Protein AF-0000000079002665 (afdb_homodimer)

pLDDT: mean 91.93, std 8.02, range [41.78, 98.5]

Secondary structure (DSSP, 8-state):
-EEEEE-SS--HHHHHHHHHH-GGG--EEEEEEESS--HHHHHHHHHHHHHHHHTT--GGGEEEEEE-TTSHHHHHHHHHHHHHHHHSS-S-EEEEE-SS-HHHHHHHHHHHHTS-HHHHTTEEEEEE-TTSS-EEEEEGGG--S-----HHHHHHHHHHHHSTTEEHHHHHHHHT--HHHHHHHHHHHHHTTSEEEETTEEEE-HHHHHHHHHHHHHHT-/-EEEEE-SS--HHHHHHHHHH-GGG--EEEEEEESS--HHHHHHHHHHHHHHHHTT--GGGEEEEEE-TTSHHHHHHHHHHHHHHHHSS-S-EEEEE-SS-HHHHHHHHHHHHTS-HHHHTTEEEEEE-TTSS-EEEEEGGG--S-----HHHHHHHHHHHHSTTEEHHHHHHHHT--HHHHHHHHHHHHHTTSEEEETTEEEE-HHHHHHHHHHHHHHH-

InterPro domains:
  IPR000835 MarR-type HTH domain [PF12802] (149-199)
  IPR005471 Transcription regulator IclR, N-terminal [PS51077] (147-206)
  IPR010163 CRISPR-associated CARF protein Csa3 [TIGR01884] (3-201)
  IPR036388 Winged helix-like DNA-binding domain superfamily [G3DSA:1.10.10.10] (143-218)
  IPR036390 Winged helix DNA-binding domain superfamily [SSF46785] (141-215)
  IPR054588 Csa3, N-terminal [PF22662] (1-136)

Nearest PDB structures (foldseek):
  6wxq-assembly1_A  TM=8.165E-01  e=8.507E-14  Saccharolobus solfataricus
  6w11-assembly1_B  TM=8.139E-01  e=1.138E-11  Saccharolobus solfataricus P2
  1lnw-assembly3_F  TM=9.499E-01  e=4.908E-04  Pseudomonas aeruginosa
  5hsm-assembly1_A-2  TM=9.373E-01  e=5.206E-04  Mycobacterium tuberculosis H37Rv
  7oyk-assembly2_CCC  TM=9.713E-01  e=4.353E-03  Bacillus subtilis subsp. subtilis str. 168

Radius of gyration: 22.79 Å; Cα contacts (8 Å, |Δi|>4): 802; chains: 2; bounding box: 60×58×54 Å

Sequence (442 aa):
MILIATLGFDERPVLHALSEAGFGNVDKIILIRPANDDPRAVKAVSEIKKIAVISGLRDEDVISYRVEVSDFWGSVRMIHELFLDHARNNNEIILCLGGGLRALVLETFTAFILLTPKLRSVFRVRIDLETGAGSIIISGAEIFTNTSLSRNELEVLRIILEEPGITLSRISDRIVKPASSIHRILKKLLDRGFVRREGNKYYLSPAGRAVLEIVGREDLIMILIATLGFDERPVLHALSEAGFGNVDKIILIRPANDDPRAVKAVSEIKKIAVISGLRDEDVISYRVEVSDFWGSVRMIHELFLDHARNNNEIILCLGGGLRALVLETFTAFILLTPKLRSVFRVRIDLETGAGSIIISGAEIFTNTSLSRNELEVLRIILEEPGITLSRISDRIVKPASSIHRILKKLLDRGFVRREGNKYYLSPAGRAVLEIVGREDLI

Solvent-accessible surface area (backbone atoms only — not comparable to full-atom values): 22640 Å² total; per-residue (Å²): 71,37,38,39,28,38,38,30,60,54,45,58,51,59,53,52,50,39,59,74,64,34,50,82,51,49,66,34,35,38,35,37,29,58,58,67,86,46,70,55,32,53,50,23,52,52,53,50,43,54,53,40,39,74,42,71,40,56,69,85,33,54,38,79,44,67,31,52,61,84,40,53,56,62,32,18,48,54,47,28,50,54,47,53,65,46,44,75,75,42,78,40,32,39,38,35,50,48,22,40,50,61,49,49,38,51,29,49,50,51,22,51,59,58,45,52,54,75,51,24,50,29,28,37,37,33,31,37,43,90,76,76,80,42,65,46,76,42,55,29,24,38,65,70,68,72,76,85,67,53,72,66,53,50,50,53,52,51,51,27,65,76,37,64,52,42,34,67,67,57,51,18,64,73,72,70,48,57,58,69,58,47,48,53,50,49,51,53,34,41,56,51,21,27,35,42,74,60,88,72,22,30,34,62,28,72,40,27,52,39,48,52,58,50,44,57,50,52,74,72,97,70,36,37,38,29,39,37,29,58,56,44,58,50,59,52,51,50,38,58,72,65,35,50,81,50,49,69,34,37,39,36,39,29,56,57,68,85,46,70,56,32,53,50,23,51,51,54,51,43,54,53,40,39,74,42,71,40,55,70,85,32,53,39,79,46,65,32,53,62,86,40,54,56,63,32,17,49,55,46,28,50,54,46,54,64,46,44,76,75,40,77,42,32,40,38,35,51,49,22,41,50,61,48,49,39,49,29,51,48,52,21,52,59,58,44,54,53,75,51,25,49,29,28,39,36,32,31,35,43,90,76,76,81,44,64,46,77,42,56,29,22,38,64,69,68,70,77,83,67,52,70,67,53,47,50,52,52,50,50,28,66,76,38,67,53,41,32,66,68,58,50,19,65,72,72,70,48,57,58,71,58,48,47,53,50,49,49,53,35,40,55,52,21,28,37,41,74,60,88,69,22,31,33,62,28,71,40,27,54,38,48,51,56,51,45,57,50,53,75,72,97

Structure (mmCIF, N/CA/C/O backbone):
data_AF-0000000079002665-model_v1
#
loop_
_entity.id
_entity.type
_entity.pdbx_description
1 polymer 'CRISPR-associated HTH regulatory protein, Csa3 family'
#
loop_
_atom_site.group_PDB
_atom_site.id
_atom_site.type_symbol
_atom_site.label_atom_id
_atom_site.label_alt_id
_atom_site.label_comp_id
_atom_site.label_asym_id
_atom_site.label_entity_id
_atom_site.label_seq_id
_atom_site.pdbx_PDB_ins_code
_atom_site.Cartn_x
_atom_site.Cartn_y
_atom_site.Cartn_z
_atom_site.occupancy
_atom_site.B_iso_or_equiv
_atom_site.auth_seq_id
_atom_site.auth_comp_id
_atom_site.auth_asym_id
_atom_site.auth_atom_id
_atom_site.pdbx_PDB_model_num
ATOM 1 N N . MET A 1 1 ? 5.555 15.125 19.359 1 92.75 1 MET A N 1
ATOM 2 C CA . MET A 1 1 ? 5.355 14.445 18.078 1 92.75 1 MET A CA 1
ATOM 3 C C . MET A 1 1 ? 6.328 13.281 17.922 1 92.75 1 MET A C 1
ATOM 5 O O . MET A 1 1 ? 7.41 13.289 18.516 1 92.75 1 MET A O 1
ATOM 9 N N . ILE A 1 2 ? 5.969 12.242 17.172 1 95.69 2 ILE A N 1
ATOM 10 C CA . ILE A 1 2 ? 6.797 11.062 16.969 1 95.69 2 ILE A CA 1
ATOM 11 C C . ILE A 1 2 ? 7.145 10.922 15.492 1 95.69 2 ILE A C 1
ATOM 13 O O . ILE A 1 2 ? 6.305 11.18 14.625 1 95.69 2 ILE A O 1
ATOM 17 N N . LEU A 1 3 ? 8.367 10.586 15.266 1 96.75 3 LEU A N 1
ATOM 18 C CA . LEU A 1 3 ? 8.82 10.266 13.914 1 96.75 3 LEU A CA 1
ATOM 19 C C . LEU A 1 3 ? 9.102 8.773 13.773 1 96.75 3 LEU A C 1
ATOM 21 O O . LEU A 1 3 ? 9.906 8.219 14.523 1 96.75 3 LEU A O 1
ATOM 25 N N . ILE A 1 4 ? 8.438 8.109 12.938 1 98.19 4 ILE A N 1
ATOM 26 C CA . ILE A 1 4 ? 8.688 6.711 12.586 1 98.19 4 ILE A CA 1
ATOM 27 C C . ILE A 1 4 ? 9.211 6.625 11.148 1 98.19 4 ILE A C 1
ATOM 29 O O . ILE A 1 4 ? 8.602 7.172 10.227 1 98.19 4 ILE A O 1
ATOM 33 N N . ALA A 1 5 ? 10.312 5.973 10.984 1 97.62 5 ALA A N 1
ATOM 34 C CA . ALA A 1 5 ? 10.953 5.988 9.672 1 97.62 5 ALA A CA 1
ATOM 35 C C . ALA A 1 5 ? 11.508 4.613 9.312 1 97.62 5 ALA A C 1
ATOM 37 O O . ALA A 1 5 ? 12.047 3.914 10.18 1 97.62 5 ALA A O 1
ATOM 38 N N . THR A 1 6 ? 11.305 4.203 8.055 1 96.94 6 THR A N 1
ATOM 39 C CA . THR A 1 6 ? 12.086 3.082 7.551 1 96.94 6 THR A CA 1
ATOM 40 C C . THR A 1 6 ? 13.539 3.5 7.309 1 96.94 6 THR A C 1
ATOM 42 O O . THR A 1 6 ? 13.797 4.613 6.852 1 96.94 6 THR A O 1
ATOM 45 N N . LEU A 1 7 ? 14.461 2.619 7.602 1 93.75 7 LEU A N 1
ATOM 46 C CA . LEU A 1 7 ? 15.867 2.988 7.48 1 93.75 7 LEU A CA 1
ATOM 47 C C . LEU A 1 7 ? 16.672 1.84 6.895 1 93.75 7 LEU A C 1
ATOM 49 O O . LEU A 1 7 ? 16.531 0.69 7.312 1 93.75 7 LEU A O 1
ATOM 53 N N . GLY A 1 8 ? 17.375 2.191 5.887 1 89.38 8 GLY A N 1
ATOM 54 C CA . GLY A 1 8 ? 18.422 1.332 5.371 1 89.38 8 GLY A CA 1
ATOM 55 C C . GLY A 1 8 ? 19.812 1.834 5.703 1 89.38 8 GLY A C 1
ATOM 56 O O . GLY A 1 8 ? 20.188 1.913 6.875 1 89.38 8 GLY A O 1
ATOM 57 N N . PHE A 1 9 ? 20.516 2.402 4.633 1 88.25 9 PHE A N 1
ATOM 58 C CA . PHE A 1 9 ? 21.891 2.818 4.855 1 88.25 9 PHE A CA 1
ATOM 59 C C . PHE A 1 9 ? 22.031 4.332 4.738 1 88.25 9 PHE A C 1
ATOM 61 O O . PHE A 1 9 ? 23.094 4.891 5.02 1 88.25 9 PHE A O 1
ATOM 68 N N . ASP A 1 10 ? 21.016 4.902 4.336 1 88.81 10 ASP A N 1
ATOM 69 C CA . ASP A 1 10 ? 21.031 6.348 4.137 1 88.81 10 ASP A CA 1
ATOM 70 C C . ASP A 1 10 ? 20.188 7.055 5.195 1 88.81 10 ASP A C 1
ATOM 72 O O . ASP A 1 10 ? 18.969 6.871 5.258 1 88.81 10 ASP A O 1
ATOM 76 N N . GLU A 1 11 ? 20.828 7.91 5.91 1 92.62 11 GLU A N 1
ATOM 77 C CA . GLU A 1 11 ? 20.141 8.594 7.004 1 92.62 11 GLU A CA 1
ATOM 78 C C . GLU A 1 11 ? 19.469 9.875 6.516 1 92.62 11 GLU A C 1
ATOM 80 O O . GLU A 1 11 ? 18.641 10.453 7.223 1 92.62 11 GLU A O 1
ATOM 85 N N . ARG A 1 12 ? 19.688 10.297 5.379 1 90.38 12 ARG A N 1
ATOM 86 C CA . ARG A 1 12 ? 19.312 11.625 4.902 1 90.38 12 ARG A CA 1
ATOM 87 C C . ARG A 1 12 ? 17.797 11.805 4.926 1 90.38 12 ARG A C 1
ATOM 89 O O . ARG A 1 12 ? 17.297 12.844 5.367 1 90.38 12 ARG A O 1
ATOM 96 N N . PRO A 1 13 ? 17.094 10.742 4.477 1 90.62 13 PRO A N 1
ATOM 97 C CA . PRO A 1 13 ? 15.641 10.938 4.516 1 90.62 13 PRO A CA 1
ATOM 98 C C . PRO A 1 13 ? 15.125 11.219 5.922 1 90.62 13 PRO A C 1
ATOM 100 O O . PRO A 1 13 ? 14.242 12.07 6.102 1 90.62 13 PRO A O 1
ATOM 103 N N . VAL A 1 14 ? 15.648 10.57 6.898 1 92.69 14 VAL A N 1
ATOM 104 C CA . VAL A 1 14 ? 15.227 10.758 8.281 1 92.69 14 VAL A CA 1
ATOM 105 C C . VAL A 1 14 ? 15.625 12.156 8.758 1 92.69 14 VAL A C 1
ATOM 107 O O . VAL A 1 14 ? 14.82 12.852 9.383 1 92.69 14 VAL A O 1
ATOM 110 N N . LEU A 1 15 ? 16.828 12.57 8.398 1 92.06 15 LEU A N 1
ATOM 111 C CA . LEU A 1 15 ? 17.312 13.875 8.812 1 92.06 15 LEU A CA 1
ATOM 112 C C . LEU A 1 15 ? 16.516 14.992 8.156 1 92.06 15 LEU A C 1
ATOM 114 O O . LEU A 1 15 ? 16.234 16.016 8.789 1 92.06 15 LEU A O 1
ATOM 118 N N . HIS A 1 16 ? 16.172 14.781 6.93 1 90.62 16 HIS A N 1
ATOM 119 C CA . HIS A 1 16 ? 15.328 15.75 6.25 1 90.62 16 HIS A CA 1
ATOM 120 C C . HIS A 1 16 ? 13.961 15.859 6.918 1 90.62 16 HIS A C 1
ATOM 122 O O . HIS A 1 16 ? 13.438 16.969 7.09 1 90.62 16 HIS A O 1
ATOM 128 N N . ALA A 1 17 ? 13.414 14.734 7.301 1 91.5 17 ALA A N 1
ATOM 129 C CA . ALA A 1 17 ? 12.125 14.734 7.988 1 91.5 17 ALA A CA 1
ATOM 130 C C . ALA A 1 17 ? 12.211 15.469 9.32 1 91.5 17 ALA A C 1
ATOM 132 O O . ALA A 1 17 ? 11.312 16.234 9.68 1 91.5 17 ALA A O 1
ATOM 133 N N . LEU A 1 18 ? 13.289 15.258 10 1 90.69 18 LEU A N 1
ATOM 134 C CA . LEU A 1 18 ? 13.516 15.922 11.281 1 90.69 18 LEU A CA 1
ATOM 135 C C . LEU A 1 18 ? 13.617 17.438 11.094 1 90.69 18 LEU A C 1
ATOM 137 O O . LEU A 1 18 ? 13.023 18.203 11.859 1 90.69 18 LEU A O 1
ATOM 141 N N . SER A 1 19 ? 14.367 17.766 10.125 1 89.06 19 SER A N 1
ATOM 142 C CA . SER A 1 19 ? 14.562 19.172 9.844 1 89.06 19 SER A CA 1
ATOM 143 C C . SER A 1 19 ? 13.242 19.859 9.508 1 89.06 19 SER A C 1
ATOM 145 O O . SER A 1 19 ? 12.945 20.938 10.023 1 89.06 19 SER A O 1
ATOM 147 N N . GLU A 1 20 ? 12.445 19.25 8.711 1 87.75 20 GLU A N 1
ATOM 148 C CA . GLU A 1 20 ? 11.164 19.797 8.281 1 87.75 20 GLU A CA 1
ATOM 149 C C . GLU A 1 20 ? 10.18 19.891 9.453 1 87.75 20 GLU A C 1
ATOM 151 O O . GLU A 1 20 ? 9.398 20.828 9.531 1 87.75 20 GLU A O 1
ATOM 156 N N . ALA A 1 21 ? 10.18 18.891 10.328 1 88.31 21 ALA A N 1
ATOM 157 C CA . ALA A 1 21 ? 9.289 18.875 11.484 1 88.31 21 ALA A CA 1
ATOM 158 C C . ALA A 1 21 ? 9.719 19.891 12.531 1 88.31 21 ALA A C 1
ATOM 160 O O . ALA A 1 21 ? 8.898 20.359 13.328 1 88.31 21 ALA A O 1
ATOM 161 N N . GLY A 1 22 ? 10.906 20.328 12.43 1 87 22 GLY A N 1
ATOM 162 C CA . GLY A 1 22 ? 11.492 21.094 13.523 1 87 22 GLY A CA 1
ATOM 163 C C . GLY A 1 22 ? 12.047 20.219 14.633 1 87 22 GLY A C 1
ATOM 164 O O . GLY A 1 22 ? 11.281 19.562 15.344 1 87 22 GLY A O 1
ATOM 165 N N . PHE A 1 23 ? 13.297 20.203 14.844 1 78.75 23 PHE A N 1
ATOM 166 C CA . PHE A 1 23 ? 14.016 19.328 15.75 1 78.75 23 PHE A CA 1
ATOM 167 C C . PHE A 1 23 ? 13.414 19.375 17.156 1 78.75 23 PHE A C 1
ATOM 169 O O . PHE A 1 23 ? 13.273 18.344 17.812 1 78.75 23 PHE A O 1
ATOM 176 N N . GLY A 1 24 ? 13 20.5 17.562 1 82.69 24 GLY A N 1
ATOM 177 C CA . GLY A 1 24 ? 12.469 20.672 18.906 1 82.69 24 GLY A CA 1
ATOM 178 C C . GLY A 1 24 ? 11.039 20.172 19.031 1 82.69 24 GLY A C 1
ATOM 179 O O . GLY A 1 24 ? 10.516 20.062 20.141 1 82.69 24 GLY A O 1
ATOM 180 N N . ASN A 1 25 ? 10.477 19.703 17.938 1 89.88 25 ASN A N 1
ATOM 181 C CA . ASN A 1 25 ? 9.062 19.312 17.969 1 89.88 25 ASN A CA 1
ATOM 182 C C . ASN A 1 25 ? 8.898 17.797 18 1 89.88 25 ASN A C 1
ATOM 184 O O . ASN A 1 25 ? 7.777 17.297 18.125 1 89.88 25 ASN A O 1
ATOM 188 N N . VAL A 1 26 ? 10.023 17.047 17.875 1 93.12 26 VAL A N 1
ATOM 189 C CA . VAL A 1 26 ? 9.969 15.594 17.844 1 93.12 26 VAL A CA 1
ATOM 190 C C . VAL A 1 26 ? 10.438 15.031 19.188 1 93.12 26 VAL A C 1
ATOM 192 O O . VAL A 1 26 ? 11.539 15.336 19.656 1 93.12 26 VAL A O 1
ATOM 195 N N . ASP A 1 27 ? 9.625 14.188 19.781 1 92.69 27 ASP A N 1
ATOM 196 C CA . ASP A 1 27 ? 9.898 13.672 21.125 1 92.69 27 ASP A CA 1
ATOM 197 C C . ASP A 1 27 ? 10.523 12.281 21.062 1 92.69 27 ASP A C 1
ATOM 199 O O . ASP A 1 27 ? 11.133 11.82 22.031 1 92.69 27 ASP A O 1
ATOM 203 N N . LYS A 1 28 ? 10.328 11.617 20 1 95.75 28 LYS A N 1
ATOM 204 C CA . LYS A 1 28 ? 10.766 10.234 19.859 1 95.75 28 LYS A CA 1
ATOM 205 C C . LYS A 1 28 ? 10.953 9.852 18.391 1 95.75 28 LYS A C 1
ATOM 207 O O . LYS A 1 28 ? 10.164 10.266 17.547 1 95.75 28 LYS A O 1
ATOM 212 N N . ILE A 1 29 ? 11.961 9.094 18.141 1 96.88 29 ILE A N 1
ATOM 213 C CA . ILE A 1 29 ? 12.242 8.586 16.812 1 96.88 29 ILE A CA 1
ATOM 214 C C . ILE A 1 29 ? 12.273 7.062 16.828 1 96.88 29 ILE A C 1
ATOM 216 O O . ILE A 1 29 ? 12.992 6.465 17.641 1 96.88 29 ILE A O 1
ATOM 220 N N . ILE A 1 30 ? 11.508 6.453 16.016 1 98 30 ILE A N 1
ATOM 221 C CA . ILE A 1 30 ? 11.523 5 15.867 1 98 30 ILE A CA 1
ATOM 222 C C . ILE A 1 30 ? 11.992 4.633 14.469 1 98 30 ILE A C 1
ATOM 224 O O . ILE A 1 30 ? 11.359 5.004 13.477 1 98 30 ILE A O 1
ATOM 228 N N . LEU A 1 31 ? 13.055 3.934 14.398 1 97.62 31 LEU A N 1
ATOM 229 C CA . LEU A 1 31 ? 13.633 3.506 13.133 1 97.62 31 LEU A CA 1
ATOM 230 C C . LEU A 1 31 ? 13.312 2.045 12.844 1 97.62 31 LEU A C 1
ATOM 232 O O . LEU A 1 31 ? 13.797 1.148 13.539 1 97.62 31 LEU A O 1
ATOM 236 N N . ILE A 1 32 ? 12.469 1.799 11.852 1 97.94 32 ILE A N 1
ATOM 237 C CA . ILE A 1 32 ? 12.164 0.441 11.414 1 97.94 32 ILE A CA 1
ATOM 238 C C . ILE A 1 32 ? 13.258 -0.06 10.477 1 97.94 32 ILE A C 1
ATOM 240 O O . ILE A 1 32 ? 13.516 0.552 9.438 1 97.94 32 ILE A O 1
ATOM 244 N N . ARG A 1 33 ? 13.828 -1.187 10.844 1 95.88 33 ARG A N 1
ATOM 245 C CA . ARG A 1 33 ? 14.984 -1.696 10.117 1 95.88 33 ARG A CA 1
ATOM 246 C C . ARG A 1 33 ? 14.906 -3.211 9.953 1 95.88 33 ARG A C 1
ATOM 248 O O . ARG A 1 33 ? 14.219 -3.889 10.719 1 95.88 33 ARG A O 1
ATOM 255 N N . PRO A 1 34 ? 15.641 -3.693 8.891 1 92.94 34 PRO A N 1
ATOM 256 C CA . PRO A 1 34 ? 15.719 -5.152 8.797 1 92.94 34 PRO A CA 1
ATOM 257 C C . PRO A 1 34 ? 16.406 -5.789 10 1 92.94 34 PRO A C 1
ATOM 259 O O . PRO A 1 34 ? 17.281 -5.172 10.617 1 92.94 34 PRO A O 1
ATOM 262 N N . ALA A 1 35 ? 15.977 -7.016 10.266 1 92 35 ALA A N 1
ATOM 263 C CA . ALA A 1 35 ? 16.531 -7.754 11.398 1 92 35 ALA A CA 1
ATOM 264 C C . ALA A 1 35 ? 18.031 -7.98 11.219 1 92 35 ALA A C 1
ATOM 266 O O . ALA A 1 35 ? 18.781 -8.008 12.195 1 92 35 ALA A O 1
ATOM 267 N N . ASN A 1 36 ? 18.375 -8.109 9.969 1 83 36 ASN A N 1
ATOM 268 C CA . ASN A 1 36 ? 19.797 -8.328 9.695 1 83 36 ASN A CA 1
ATOM 269 C C . ASN A 1 36 ? 20.609 -7.062 9.938 1 83 36 ASN A C 1
ATOM 271 O O . ASN A 1 36 ? 20.219 -5.977 9.508 1 83 36 ASN A O 1
ATOM 275 N N . ASP A 1 37 ? 21.641 -7.262 10.602 1 75.81 37 ASP A N 1
ATOM 276 C CA . ASP A 1 37 ? 22.484 -6.129 10.977 1 75.81 37 ASP A CA 1
ATOM 277 C C . ASP A 1 37 ? 23.5 -5.816 9.883 1 75.81 37 ASP A C 1
ATOM 279 O O . ASP A 1 37 ? 24.516 -6.52 9.742 1 75.81 37 ASP A O 1
ATOM 283 N N . ASP A 1 38 ? 23.25 -4.871 9.164 1 83.88 38 ASP A N 1
ATOM 284 C CA . ASP A 1 38 ? 24.188 -4.328 8.188 1 83.88 38 ASP A CA 1
ATOM 285 C C . ASP A 1 38 ? 24.984 -3.16 8.773 1 83.88 38 ASP A C 1
ATOM 287 O O . ASP A 1 38 ? 24.406 -2.215 9.305 1 83.88 38 ASP A O 1
ATOM 291 N N . PRO A 1 39 ? 26.312 -3.285 8.75 1 89.19 39 PRO A N 1
ATOM 292 C CA . PRO A 1 39 ? 27.141 -2.221 9.336 1 89.19 39 PRO A CA 1
ATOM 293 C C . PRO A 1 39 ? 26.797 -0.839 8.781 1 89.19 39 PRO A C 1
ATOM 295 O O . PRO A 1 39 ? 26.922 0.162 9.492 1 89.19 39 PRO A O 1
ATOM 298 N N . ARG A 1 40 ? 26.453 -0.752 7.594 1 90.75 40 ARG A N 1
ATOM 299 C CA . ARG A 1 40 ? 26.078 0.532 7.008 1 90.75 40 ARG A CA 1
ATOM 300 C C . ARG A 1 40 ? 24.844 1.101 7.684 1 90.75 40 ARG A C 1
ATOM 302 O O . ARG A 1 40 ? 24.75 2.309 7.906 1 90.75 40 ARG A O 1
ATOM 309 N N . ALA A 1 41 ? 23.891 0.192 8.031 1 90.38 41 ALA A N 1
ATOM 310 C CA . ALA A 1 41 ? 22.672 0.614 8.727 1 90.38 41 ALA A CA 1
ATOM 311 C C . ALA A 1 41 ? 22.984 1.07 10.148 1 90.38 41 ALA A C 1
ATOM 313 O O . ALA A 1 41 ? 22.391 2.035 10.641 1 90.38 41 ALA A O 1
ATOM 314 N N . VAL A 1 42 ? 23.906 0.395 10.766 1 92.69 42 VAL A N 1
ATOM 315 C CA . VAL A 1 42 ? 24.297 0.753 12.125 1 92.69 42 VAL A CA 1
ATOM 316 C C . VAL A 1 42 ? 24.922 2.148 12.141 1 92.69 42 VAL A C 1
ATOM 318 O O . VAL A 1 42 ? 24.625 2.955 13.023 1 92.69 42 VAL A O 1
ATOM 321 N N . LYS A 1 43 ? 25.703 2.369 11.156 1 94.81 43 LYS A N 1
ATOM 322 C CA . LYS A 1 43 ? 26.312 3.689 11.039 1 94.81 43 LYS A CA 1
ATOM 323 C C . LYS A 1 43 ? 25.25 4.77 10.844 1 94.81 43 LYS A C 1
ATOM 325 O O . LYS A 1 43 ? 25.344 5.848 11.43 1 94.81 43 LYS A O 1
ATOM 330 N N . ALA A 1 44 ? 24.312 4.488 10 1 94.62 44 ALA A N 1
ATOM 331 C CA . ALA A 1 44 ? 23.234 5.434 9.758 1 94.62 44 ALA A CA 1
ATOM 332 C C . ALA A 1 44 ? 22.484 5.75 11.047 1 94.62 44 ALA A C 1
ATOM 334 O O . ALA A 1 44 ? 22.141 6.906 11.305 1 94.62 44 ALA A O 1
ATOM 335 N N . VAL A 1 45 ? 22.234 4.73 11.875 1 95.44 45 VAL A N 1
ATOM 336 C CA . VAL A 1 45 ? 21.531 4.922 13.148 1 95.44 45 VAL A CA 1
ATOM 337 C C . VAL A 1 45 ? 22.359 5.836 14.047 1 95.44 45 VAL A C 1
ATOM 339 O O . VAL A 1 45 ? 21.812 6.742 14.688 1 95.44 45 VAL A O 1
ATOM 342 N N . SER A 1 46 ? 23.609 5.594 14.039 1 95.5 46 SER A N 1
ATOM 343 C CA . SER A 1 46 ? 24.516 6.391 14.867 1 95.5 46 SER A CA 1
ATOM 344 C C . SER A 1 46 ? 24.484 7.859 14.453 1 95.5 46 SER A C 1
ATOM 346 O O . SER A 1 46 ? 24.484 8.75 15.305 1 95.5 46 SER A O 1
ATOM 348 N N . GLU A 1 47 ? 24.453 8.102 13.18 1 95.38 47 GLU A N 1
ATOM 349 C CA . GLU A 1 47 ? 24.406 9.469 12.664 1 95.38 47 GLU A CA 1
ATOM 350 C C . GLU A 1 47 ? 23.094 10.156 13.062 1 95.38 47 GLU A C 1
ATOM 352 O O . GLU A 1 47 ? 23.094 11.328 13.438 1 95.38 47 GLU A O 1
ATOM 357 N N . ILE A 1 48 ? 22.031 9.43 12.992 1 95.12 48 ILE A N 1
ATOM 358 C CA . ILE A 1 48 ? 20.719 9.977 13.359 1 95.12 48 ILE A CA 1
ATOM 359 C C . ILE A 1 48 ? 20.703 10.297 14.852 1 95.12 48 ILE A C 1
ATOM 361 O O . ILE A 1 48 ? 20.203 11.344 15.258 1 95.12 48 ILE A O 1
ATOM 365 N N . LYS A 1 49 ? 21.266 9.422 15.633 1 95.56 49 LYS A N 1
ATOM 366 C CA . LYS A 1 49 ? 21.312 9.625 17.078 1 95.56 49 LYS A CA 1
ATOM 367 C C . LYS A 1 49 ? 22.109 10.875 17.422 1 95.56 49 LYS A C 1
ATOM 369 O O . LYS A 1 49 ? 21.703 11.664 18.266 1 95.56 49 LYS A O 1
ATOM 374 N N . LYS A 1 50 ? 23.188 11.039 16.797 1 94.75 50 LYS A N 1
ATOM 375 C CA . LYS A 1 50 ? 24.031 12.203 17.031 1 94.75 50 LYS A CA 1
ATOM 376 C C . LYS A 1 50 ? 23.266 13.5 16.797 1 94.75 50 LYS A C 1
ATOM 378 O O . LYS A 1 50 ? 23.297 14.406 17.625 1 94.75 50 LYS A O 1
ATOM 383 N N . ILE A 1 51 ? 22.641 13.531 15.695 1 93.12 51 ILE A N 1
ATOM 384 C CA . ILE A 1 51 ? 21.922 14.742 15.312 1 93.12 51 ILE A CA 1
ATOM 385 C C . ILE A 1 51 ? 20.719 14.938 16.234 1 93.12 51 ILE A C 1
ATOM 387 O O . ILE A 1 51 ? 20.406 16.062 16.641 1 93.12 51 ILE A O 1
ATOM 391 N N . ALA A 1 52 ? 20.047 13.828 16.562 1 91.06 52 ALA A N 1
ATOM 392 C CA . ALA A 1 52 ? 18.891 13.898 17.453 1 91.06 52 ALA A CA 1
ATOM 393 C C . ALA A 1 52 ? 19.297 14.445 18.812 1 91.06 52 ALA A C 1
ATOM 395 O O . ALA A 1 52 ? 18.562 15.266 19.391 1 91.06 52 ALA A O 1
ATOM 396 N N . VAL A 1 53 ? 20.406 14.109 19.281 1 89.69 53 VAL A N 1
ATOM 397 C CA . VAL A 1 53 ? 20.891 14.555 20.578 1 89.69 53 VAL A CA 1
ATOM 398 C C . VAL A 1 53 ? 21.219 16.047 20.531 1 89.69 53 VAL A C 1
ATOM 400 O O . VAL A 1 53 ? 20.859 16.781 21.453 1 89.69 53 VAL A O 1
ATOM 403 N N . ILE A 1 54 ? 21.766 16.406 19.484 1 88.75 54 ILE A N 1
ATOM 404 C CA . ILE A 1 54 ? 22.094 17.812 19.312 1 88.75 54 ILE A CA 1
ATOM 405 C C . ILE A 1 54 ? 20.812 18.641 19.266 1 88.75 54 ILE A C 1
ATOM 407 O O . ILE A 1 54 ? 20.797 19.781 19.734 1 88.75 54 ILE A O 1
ATOM 411 N N . SER A 1 55 ? 19.781 18.016 18.891 1 86.12 55 SER A N 1
ATOM 412 C CA . SER A 1 55 ? 18.531 18.734 18.719 1 86.12 55 SER A CA 1
ATOM 413 C C . SER A 1 55 ? 17.656 18.641 19.969 1 86.12 55 SER A C 1
ATOM 415 O O . SER A 1 55 ? 16.531 19.125 19.984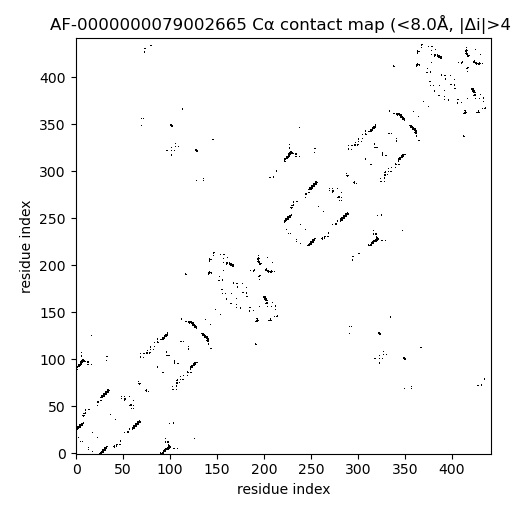 1 86.12 55 SER A O 1
ATOM 417 N N . GLY A 1 56 ? 18.156 17.922 21 1 86.88 56 GLY A N 1
ATOM 418 C CA . GLY A 1 56 ? 17.469 17.969 22.281 1 86.88 56 GLY A CA 1
ATOM 419 C C . GLY A 1 56 ? 16.906 16.641 22.703 1 86.88 56 GLY A C 1
ATOM 420 O O . GLY A 1 56 ? 16.328 16.516 23.797 1 86.88 56 GLY A O 1
ATOM 421 N N . LEU A 1 57 ? 17.078 15.648 21.859 1 90.44 57 LEU A N 1
ATOM 422 C CA . LEU A 1 57 ? 16.594 14.328 22.234 1 90.44 57 LEU A CA 1
ATOM 423 C C . LEU A 1 57 ? 17.656 13.555 23 1 90.44 57 LEU A C 1
ATOM 425 O O . LEU A 1 57 ? 18.844 13.898 22.938 1 90.44 57 LEU A O 1
ATOM 429 N N . ARG A 1 58 ? 17.203 12.617 23.797 1 91.94 58 ARG A N 1
ATOM 430 C CA . ARG A 1 58 ? 18.125 11.68 24.438 1 91.94 58 ARG A CA 1
ATOM 431 C C . ARG A 1 58 ? 18.375 10.461 23.547 1 91.94 58 ARG A C 1
ATOM 433 O O . ARG A 1 58 ? 17.547 10.141 22.688 1 91.94 58 ARG A O 1
ATOM 440 N N . ASP A 1 59 ? 19.391 9.797 23.734 1 91.56 59 ASP A N 1
ATOM 441 C CA . ASP A 1 59 ? 19.734 8.578 23 1 91.56 59 ASP A CA 1
ATOM 442 C C . ASP A 1 59 ? 18.609 7.547 23.094 1 91.56 59 ASP A C 1
ATOM 444 O O . ASP A 1 59 ? 18.312 6.855 22.109 1 91.56 59 ASP A O 1
ATOM 448 N N . GLU A 1 60 ? 17.969 7.559 24.234 1 93 60 GLU A N 1
ATOM 449 C CA . GLU A 1 60 ? 16.938 6.559 24.5 1 93 60 GLU A CA 1
ATOM 450 C C . GLU A 1 60 ? 15.648 6.875 23.75 1 93 60 GLU A C 1
ATOM 452 O O . GLU A 1 60 ? 14.758 6.031 23.641 1 93 60 GLU A O 1
ATOM 457 N N . ASP A 1 61 ? 15.641 8.047 23.203 1 94.88 61 ASP A N 1
ATOM 458 C CA . ASP A 1 61 ? 14.453 8.469 22.469 1 94.88 61 ASP A CA 1
ATOM 459 C C . ASP A 1 61 ? 14.539 8.062 21 1 94.88 61 ASP A C 1
ATOM 461 O O . ASP A 1 61 ? 13.594 8.258 20.234 1 94.88 61 ASP A O 1
ATOM 465 N N . VAL A 1 62 ? 15.703 7.523 20.609 1 96.19 62 VAL A N 1
ATOM 466 C CA . VAL A 1 62 ? 15.883 6.969 19.266 1 96.19 62 VAL A CA 1
ATOM 467 C C . VAL A 1 62 ? 15.922 5.445 19.344 1 96.19 62 VAL A C 1
ATOM 469 O O . VAL A 1 62 ? 16.906 4.863 19.812 1 96.19 62 VAL A O 1
ATOM 472 N N . ILE A 1 63 ? 14.914 4.828 18.859 1 96.62 63 ILE A N 1
ATOM 473 C CA . ILE A 1 63 ? 14.734 3.391 19.031 1 96.62 63 ILE A CA 1
ATOM 474 C C . ILE A 1 63 ? 14.797 2.699 17.672 1 96.62 63 ILE A C 1
ATOM 476 O O . ILE A 1 63 ? 14.219 3.186 16.703 1 96.62 63 ILE A O 1
ATOM 480 N N . SER A 1 64 ? 15.461 1.578 17.688 1 95.94 64 SER A N 1
ATOM 481 C CA . SER A 1 64 ? 15.445 0.718 16.5 1 95.94 64 SER A CA 1
ATOM 482 C C . SER A 1 64 ? 14.422 -0.398 16.641 1 95.94 64 SER A C 1
ATOM 484 O O . SER A 1 64 ? 14.391 -1.106 17.656 1 95.94 64 SER A O 1
ATOM 486 N N . TYR A 1 65 ? 13.578 -0.53 15.719 1 97.12 65 TYR A N 1
ATOM 487 C CA . TYR A 1 65 ? 12.578 -1.589 15.648 1 97.12 65 TYR A CA 1
ATOM 488 C C . TYR A 1 65 ? 12.883 -2.553 14.508 1 97.12 65 TYR A C 1
ATOM 490 O O . TYR A 1 65 ? 12.695 -2.219 13.336 1 97.12 65 TYR A O 1
ATOM 498 N N . ARG A 1 66 ? 13.289 -3.742 14.797 1 96.44 66 ARG A N 1
ATOM 499 C CA . ARG A 1 66 ? 13.812 -4.668 13.797 1 96.44 66 ARG A CA 1
ATOM 500 C C . ARG A 1 66 ? 12.758 -5.703 13.406 1 96.44 66 ARG A C 1
ATOM 502 O O . ARG A 1 66 ? 12.055 -6.23 14.273 1 96.44 66 ARG A O 1
ATOM 509 N N . VAL A 1 67 ? 12.688 -5.953 12.062 1 96.19 67 VAL A N 1
ATOM 510 C CA . VAL A 1 67 ? 11.719 -6.926 11.57 1 96.19 67 VAL A CA 1
ATOM 511 C C . VAL A 1 67 ? 12.383 -7.859 10.57 1 96.19 67 VAL A C 1
ATOM 513 O O . VAL A 1 67 ? 13.391 -7.504 9.953 1 96.19 67 VAL A O 1
ATOM 516 N N . GLU A 1 68 ? 11.812 -9.039 10.398 1 94.06 68 GLU A N 1
ATOM 517 C CA . GLU A 1 68 ? 12.25 -9.984 9.375 1 94.06 68 GLU A CA 1
ATOM 518 C C . GLU A 1 68 ? 11.609 -9.68 8.023 1 94.06 68 GLU A C 1
ATOM 520 O O . GLU A 1 68 ? 10.516 -10.164 7.73 1 94.06 68 GLU A O 1
ATOM 525 N N . VAL A 1 69 ? 12.305 -8.992 7.203 1 93.19 69 VAL A N 1
ATOM 526 C CA . VAL A 1 69 ? 11.75 -8.43 5.98 1 93.19 69 VAL A CA 1
ATOM 527 C C . VAL A 1 69 ? 11.32 -9.555 5.035 1 93.19 69 VAL A C 1
ATOM 529 O O . VAL A 1 69 ? 10.406 -9.383 4.227 1 93.19 69 VAL A O 1
ATOM 532 N N . SER A 1 70 ? 11.922 -10.742 5.18 1 92.25 70 SER A N 1
ATOM 533 C CA . SER A 1 70 ? 11.594 -11.859 4.297 1 92.25 70 SER A CA 1
ATOM 534 C C . SER A 1 70 ? 10.219 -12.43 4.621 1 92.25 70 SER A C 1
ATOM 536 O O . SER A 1 70 ? 9.625 -13.133 3.801 1 92.25 70 SER A O 1
ATOM 538 N N . ASP A 1 71 ? 9.797 -12.203 5.844 1 93.31 71 ASP A N 1
ATOM 539 C CA . ASP A 1 71 ? 8.445 -12.578 6.254 1 93.31 71 ASP A CA 1
ATOM 540 C C . ASP A 1 71 ? 7.488 -11.398 6.117 1 93.31 71 ASP A C 1
ATOM 542 O O . ASP A 1 71 ? 7.254 -10.664 7.078 1 93.31 71 ASP A O 1
ATOM 546 N N . PHE A 1 72 ? 6.91 -11.273 5.016 1 94.44 72 PHE A N 1
ATOM 547 C CA . PHE A 1 72 ? 6.125 -10.094 4.668 1 94.44 72 PHE A CA 1
ATOM 548 C C . PHE A 1 72 ? 5.039 -9.844 5.707 1 94.44 72 PHE A C 1
ATOM 550 O O . PHE A 1 72 ? 4.988 -8.773 6.316 1 94.44 72 PHE A O 1
ATOM 557 N N . TRP A 1 73 ? 4.203 -10.805 6 1 94.38 73 TRP A N 1
ATOM 558 C CA . TRP A 1 73 ? 3.053 -10.586 6.867 1 94.38 73 TRP A CA 1
ATOM 559 C C . TRP A 1 73 ? 3.477 -10.531 8.328 1 94.38 73 TRP A C 1
ATOM 561 O O . TRP A 1 73 ? 2.859 -9.828 9.133 1 94.38 73 TRP A O 1
ATOM 571 N N . GLY A 1 74 ? 4.543 -11.297 8.609 1 94.5 74 GLY A N 1
ATOM 572 C CA . GLY A 1 74 ? 5.086 -11.148 9.945 1 94.5 74 GLY A CA 1
ATOM 573 C C . GLY A 1 74 ? 5.547 -9.734 10.25 1 94.5 74 GLY A C 1
ATOM 574 O O . GLY A 1 74 ? 5.242 -9.195 11.32 1 94.5 74 GLY A O 1
ATOM 575 N N . SER A 1 75 ? 6.246 -9.156 9.305 1 96.25 75 SER A N 1
ATOM 576 C CA . SER A 1 75 ? 6.703 -7.777 9.438 1 96.25 75 SER A CA 1
ATOM 577 C C . SER A 1 75 ? 5.527 -6.809 9.492 1 96.25 75 SER A C 1
ATOM 579 O O . SER A 1 75 ? 5.496 -5.906 10.336 1 96.25 75 SER A O 1
ATOM 581 N N . VAL A 1 76 ? 4.578 -7.004 8.625 1 96.69 76 VAL A N 1
ATOM 582 C CA . VAL A 1 76 ? 3.408 -6.133 8.57 1 96.69 76 VAL A CA 1
ATOM 583 C C . VAL A 1 76 ? 2.693 -6.148 9.922 1 96.69 76 VAL A C 1
ATOM 585 O O . VAL A 1 76 ? 2.326 -5.098 10.445 1 96.69 76 VAL A O 1
ATOM 588 N N . ARG A 1 77 ? 2.562 -7.328 10.477 1 93.88 77 ARG A N 1
ATOM 589 C CA . ARG A 1 77 ? 1.875 -7.465 11.75 1 93.88 77 ARG A CA 1
ATOM 590 C C . ARG A 1 77 ? 2.613 -6.715 12.852 1 93.88 77 ARG A C 1
ATOM 592 O O . ARG A 1 77 ? 2 -5.98 13.633 1 93.88 77 ARG A O 1
ATOM 599 N N . MET A 1 78 ? 3.855 -6.934 12.938 1 95.69 78 MET A N 1
ATOM 600 C CA . MET A 1 78 ? 4.668 -6.293 13.969 1 95.69 78 MET A CA 1
ATOM 601 C C . MET A 1 78 ? 4.605 -4.773 13.844 1 95.69 78 MET A C 1
ATOM 603 O O . MET A 1 78 ? 4.402 -4.07 14.836 1 95.69 78 MET A O 1
ATOM 607 N N . ILE A 1 79 ? 4.707 -4.246 12.672 1 97.75 79 ILE A N 1
ATOM 608 C CA . ILE A 1 79 ? 4.703 -2.807 12.43 1 97.75 79 ILE A CA 1
ATOM 609 C C . ILE A 1 79 ? 3.312 -2.238 12.711 1 97.75 79 ILE A C 1
ATOM 611 O O . ILE A 1 79 ? 3.182 -1.135 13.242 1 97.75 79 ILE A O 1
ATOM 615 N N . HIS A 1 80 ? 2.34 -2.979 12.281 1 96.25 80 HIS A N 1
ATOM 616 C CA . HIS A 1 80 ? 0.973 -2.555 12.562 1 96.25 80 HIS A CA 1
ATOM 617 C C . HIS A 1 80 ? 0.75 -2.375 14.062 1 96.25 80 HIS A C 1
ATOM 619 O O . HIS A 1 80 ? 0.128 -1.4 14.484 1 96.25 80 HIS A O 1
ATOM 625 N N . GLU A 1 81 ? 1.249 -3.295 14.812 1 94.25 81 GLU A N 1
ATOM 626 C CA . GLU A 1 81 ? 1.148 -3.193 16.266 1 94.25 81 GLU A CA 1
ATOM 627 C C . GLU A 1 81 ? 1.862 -1.949 16.781 1 94.25 81 GLU A C 1
ATOM 629 O O . GLU A 1 81 ? 1.35 -1.255 17.672 1 94.25 81 GLU A O 1
ATOM 634 N N . LEU A 1 82 ? 2.977 -1.742 16.25 1 96.44 82 LEU A N 1
ATOM 635 C CA . LEU A 1 82 ? 3.729 -0.541 16.594 1 96.44 82 LEU A CA 1
ATOM 636 C C . LEU A 1 82 ? 2.9 0.712 16.328 1 96.44 82 LEU A C 1
ATOM 638 O O . LEU A 1 82 ? 2.854 1.615 17.172 1 96.44 82 LEU A O 1
ATOM 642 N N . PHE A 1 83 ? 2.252 0.773 15.172 1 96.88 83 PHE A N 1
ATOM 643 C CA . PHE A 1 83 ? 1.435 1.92 14.789 1 96.88 83 PHE A CA 1
ATOM 644 C C . PHE A 1 83 ? 0.243 2.07 15.727 1 96.88 83 PHE A C 1
ATOM 646 O O . PHE A 1 83 ? -0.076 3.182 16.156 1 96.88 83 PHE A O 1
ATOM 653 N N . LEU A 1 84 ? -0.394 0.962 16.062 1 93.75 84 LEU A N 1
ATOM 654 C CA . LEU A 1 84 ? -1.545 1.003 16.953 1 93.75 84 LEU A CA 1
ATOM 655 C C . LEU A 1 84 ? -1.162 1.598 18.312 1 93.75 84 LEU A C 1
ATOM 657 O O . LEU A 1 84 ? -1.856 2.477 18.828 1 93.75 84 LEU A O 1
ATOM 661 N N . ASP A 1 85 ? -0.084 1.171 18.797 1 93.19 85 ASP A N 1
ATOM 662 C CA . ASP A 1 85 ? 0.376 1.6 20.109 1 93.19 85 ASP A CA 1
ATOM 663 C C . ASP A 1 85 ? 0.651 3.102 20.141 1 93.19 85 ASP A C 1
ATOM 665 O O . ASP A 1 85 ? 0.349 3.777 21.125 1 93.19 85 ASP A O 1
ATOM 669 N N . HIS A 1 86 ? 1.105 3.656 19.094 1 95 86 HIS A N 1
ATOM 670 C CA . HIS A 1 86 ? 1.528 5.051 19.078 1 95 86 HIS A CA 1
ATOM 671 C C . HIS A 1 86 ? 0.416 5.965 18.578 1 95 86 HIS A C 1
ATOM 673 O O . HIS A 1 86 ? 0.31 7.117 19 1 95 86 HIS A O 1
ATOM 679 N N . ALA A 1 87 ? -0.346 5.473 17.656 1 93.5 87 ALA A N 1
ATOM 680 C CA . ALA A 1 87 ? -1.406 6.297 17.078 1 93.5 87 ALA A CA 1
ATOM 681 C C . ALA A 1 87 ? -2.49 6.598 18.109 1 93.5 87 ALA A C 1
ATOM 683 O O . ALA A 1 87 ? -3.156 7.633 18.047 1 93.5 87 ALA A O 1
ATOM 684 N N . ARG A 1 88 ? -2.666 5.746 19.062 1 89.31 88 ARG A N 1
ATOM 685 C CA . ARG A 1 88 ? -3.682 5.914 20.094 1 89.31 88 ARG A CA 1
ATOM 686 C C . ARG A 1 88 ? -3.254 6.965 21.125 1 89.31 88 ARG A C 1
ATOM 688 O O . ARG A 1 88 ? -4.098 7.602 21.75 1 89.31 88 ARG A O 1
ATOM 695 N N . ASN A 1 89 ? -1.984 7.188 21.219 1 89.38 89 ASN A N 1
ATOM 696 C CA . ASN A 1 89 ? -1.47 8.008 22.312 1 89.38 89 ASN A CA 1
ATOM 697 C C . ASN A 1 89 ? -0.839 9.297 21.797 1 89.38 89 ASN A C 1
ATOM 699 O O . ASN A 1 89 ? -0.186 10.016 22.562 1 89.38 89 ASN A O 1
ATOM 703 N N . ASN A 1 90 ? -0.954 9.492 20.547 1 90 90 ASN A N 1
ATOM 704 C CA . ASN A 1 90 ? -0.357 10.68 19.953 1 90 90 ASN A CA 1
ATOM 705 C C . ASN A 1 90 ? -1.317 11.367 18.984 1 90 90 ASN A C 1
ATOM 707 O O . ASN A 1 90 ? -2.203 10.719 18.422 1 90 90 ASN A O 1
ATOM 711 N N . ASN A 1 91 ? -1.096 12.664 18.828 1 88.75 91 ASN A N 1
ATOM 712 C CA . ASN A 1 91 ? -1.959 13.43 17.922 1 88.75 91 ASN A CA 1
ATOM 713 C C . ASN A 1 91 ? -1.314 13.625 16.562 1 88.75 91 ASN A C 1
ATOM 715 O O . ASN A 1 91 ? -1.991 13.992 15.602 1 88.75 91 ASN A O 1
ATOM 719 N N . GLU A 1 92 ? -0.009 13.406 16.562 1 94.19 92 GLU A N 1
ATOM 720 C CA . GLU A 1 92 ? 0.683 13.586 15.297 1 94.19 92 GLU A CA 1
ATOM 721 C C . GLU A 1 92 ? 1.87 12.633 15.172 1 94.19 92 GLU A C 1
ATOM 723 O O . GLU A 1 92 ? 2.697 12.547 16.078 1 94.19 92 GLU A O 1
ATOM 728 N N . ILE A 1 93 ? 1.968 11.953 14.156 1 97.5 93 ILE A N 1
ATOM 729 C CA . ILE A 1 93 ? 3.066 11.047 13.836 1 97.5 93 ILE A CA 1
ATOM 730 C C . ILE A 1 93 ? 3.545 11.305 12.406 1 97.5 93 ILE A C 1
ATOM 732 O O . ILE A 1 93 ? 2.744 11.32 11.469 1 97.5 93 ILE A O 1
ATOM 736 N N . ILE A 1 94 ? 4.785 11.562 12.219 1 97.31 94 ILE A N 1
ATOM 737 C CA . ILE A 1 94 ? 5.379 11.617 10.883 1 97.31 94 ILE A CA 1
ATOM 738 C C . ILE A 1 94 ? 5.883 10.234 10.484 1 97.31 94 ILE A C 1
ATOM 740 O O . ILE A 1 94 ? 6.723 9.648 11.172 1 97.31 94 ILE A O 1
ATOM 744 N N . LEU A 1 95 ? 5.332 9.664 9.5 1 97.88 95 LEU A N 1
ATOM 745 C CA . LEU A 1 95 ? 5.789 8.398 8.938 1 97.88 95 LEU A CA 1
ATOM 746 C C . LEU A 1 95 ? 6.664 8.641 7.715 1 97.88 95 LEU A C 1
ATOM 748 O O . LEU A 1 95 ? 6.172 9.031 6.656 1 97.88 95 LEU A O 1
ATOM 752 N N . CYS A 1 96 ? 7.91 8.422 7.816 1 96.44 96 CYS A N 1
ATOM 753 C CA . CYS A 1 96 ? 8.875 8.664 6.75 1 96.44 96 CYS A CA 1
ATOM 754 C C . CYS A 1 96 ? 9.219 7.367 6.023 1 96.44 96 CYS A C 1
ATOM 756 O O . CYS A 1 96 ? 9.828 6.465 6.602 1 96.44 96 CYS A O 1
ATOM 758 N N . LEU A 1 97 ? 8.766 7.297 4.789 1 95.62 97 LEU A N 1
ATOM 759 C CA . LEU A 1 97 ? 9.039 6.145 3.938 1 95.62 97 LEU A CA 1
ATOM 760 C C . LEU A 1 97 ? 10.125 6.473 2.916 1 95.62 97 LEU A C 1
ATOM 762 O O . LEU A 1 97 ? 9.836 6.617 1.725 1 95.62 97 LEU A O 1
ATOM 766 N N . GLY A 1 98 ? 11.336 6.625 3.398 1 85.31 98 GLY A N 1
ATOM 767 C CA . GLY A 1 98 ? 12.367 7.117 2.506 1 85.31 98 GLY A CA 1
ATOM 768 C C . GLY A 1 98 ? 13.594 6.223 2.455 1 85.31 98 GLY A C 1
ATOM 769 O O . GLY A 1 98 ? 14.469 6.406 1.61 1 85.31 98 GLY A O 1
ATOM 770 N N . GLY A 1 99 ? 13.602 5.254 3.361 1 81.31 99 GLY A N 1
ATOM 771 C CA . GLY A 1 99 ? 14.828 4.465 3.398 1 81.31 99 GLY A CA 1
ATOM 772 C C . GLY A 1 99 ? 14.57 2.979 3.576 1 81.31 99 GLY A C 1
ATOM 773 O O . GLY A 1 99 ? 13.453 2.566 3.881 1 81.31 99 GLY A O 1
ATOM 774 N N . GLY A 1 100 ? 15.688 2.352 3.197 1 81.25 100 GLY A N 1
ATOM 775 C CA . GLY A 1 100 ? 15.664 0.917 3.438 1 81.25 100 GLY A CA 1
ATOM 776 C C . GLY A 1 100 ? 15.258 0.116 2.215 1 81.25 100 GLY A C 1
ATOM 777 O O . GLY A 1 100 ? 15.172 0.658 1.11 1 81.25 100 GLY A O 1
ATOM 778 N N . LEU A 1 101 ? 15.125 -1.104 2.52 1 86.88 101 LEU A N 1
ATOM 779 C CA . LEU A 1 101 ? 14.719 -2.018 1.461 1 86.88 101 LEU A CA 1
ATOM 780 C C . LEU A 1 101 ? 13.312 -1.677 0.963 1 86.88 101 LEU A C 1
ATOM 782 O O . LEU A 1 101 ? 12.461 -1.244 1.742 1 86.88 101 LEU A O 1
ATOM 786 N N . ARG A 1 102 ? 13.094 -1.81 -0.297 1 90.62 102 ARG A N 1
ATOM 787 C CA . ARG A 1 102 ? 11.766 -1.597 -0.867 1 90.62 102 ARG A CA 1
ATOM 788 C C . ARG A 1 102 ? 10.727 -2.471 -0.176 1 90.62 102 ARG A C 1
ATOM 790 O O . ARG A 1 102 ? 9.609 -2.025 0.088 1 90.62 102 ARG A O 1
ATOM 797 N N . ALA A 1 103 ? 11.172 -3.721 0.16 1 93.44 103 ALA A N 1
ATOM 798 C CA . ALA A 1 103 ? 10.273 -4.621 0.877 1 93.44 103 ALA A CA 1
ATOM 799 C C . ALA A 1 103 ? 9.859 -4.023 2.219 1 93.44 103 ALA A C 1
ATOM 801 O O . ALA A 1 103 ? 8.688 -4.102 2.602 1 93.44 103 ALA A O 1
ATOM 802 N N . LEU A 1 104 ? 10.781 -3.422 2.879 1 95.06 104 LEU A N 1
ATOM 803 C CA . LEU A 1 104 ? 10.508 -2.812 4.176 1 95.06 104 LEU A CA 1
ATOM 804 C C . LEU A 1 104 ? 9.531 -1.646 4.031 1 95.06 104 LEU A C 1
ATOM 806 O O . LEU A 1 104 ? 8.609 -1.5 4.836 1 95.06 104 LEU A O 1
ATOM 810 N N . VAL A 1 105 ? 9.719 -0.866 3.014 1 95.94 105 VAL A N 1
ATOM 811 C CA . VAL A 1 105 ? 8.859 0.278 2.744 1 95.94 105 VAL A CA 1
ATOM 812 C C . VAL A 1 105 ? 7.438 -0.204 2.453 1 95.94 105 VAL A C 1
ATOM 814 O O . VAL A 1 105 ? 6.469 0.333 2.996 1 95.94 105 VAL A O 1
ATOM 817 N N . LEU A 1 106 ? 7.324 -1.212 1.703 1 96.44 106 LEU A N 1
ATOM 818 C CA . LEU A 1 106 ? 6.02 -1.755 1.346 1 96.44 106 LEU A CA 1
ATOM 819 C C . LEU A 1 106 ? 5.336 -2.373 2.561 1 96.44 106 LEU A C 1
ATOM 821 O O . LEU A 1 106 ? 4.125 -2.219 2.744 1 96.44 106 LEU A O 1
ATOM 825 N N . GLU A 1 107 ? 6.105 -3.117 3.33 1 96.81 107 GLU A N 1
ATOM 826 C CA . GLU A 1 107 ? 5.562 -3.715 4.547 1 96.81 107 GLU A CA 1
ATOM 827 C C . GLU A 1 107 ? 5.062 -2.643 5.512 1 96.81 107 GLU A C 1
ATOM 829 O O . GLU A 1 107 ? 3.975 -2.766 6.074 1 96.81 107 GLU A O 1
ATOM 834 N N . THR A 1 108 ? 5.82 -1.609 5.688 1 97.88 108 THR A N 1
ATOM 835 C CA . THR A 1 108 ? 5.461 -0.504 6.57 1 97.88 108 THR A CA 1
ATOM 836 C C . THR A 1 108 ? 4.211 0.209 6.059 1 97.88 108 THR A C 1
ATOM 838 O O . THR A 1 108 ? 3.299 0.505 6.832 1 97.88 108 THR A O 1
ATOM 841 N N . PHE A 1 109 ? 4.23 0.425 4.781 1 97.38 109 PHE A N 1
ATOM 842 C CA . PHE A 1 109 ? 3.078 1.069 4.16 1 97.38 109 PHE A CA 1
ATOM 843 C C . PHE A 1 109 ? 1.833 0.203 4.297 1 97.38 109 PHE A C 1
ATOM 845 O O . PHE A 1 109 ? 0.746 0.71 4.578 1 97.38 109 PHE A O 1
ATOM 852 N N . THR A 1 110 ? 1.968 -1.075 4.102 1 96.44 110 THR A N 1
ATOM 853 C CA . THR A 1 110 ? 0.852 -2.004 4.25 1 96.44 110 THR A CA 1
ATOM 854 C C . THR A 1 110 ? 0.306 -1.972 5.672 1 96.44 110 THR A C 1
ATOM 856 O O . THR A 1 110 ? -0.908 -1.913 5.879 1 96.44 110 THR A O 1
ATOM 859 N N . ALA A 1 111 ? 1.203 -2.01 6.637 1 96.38 111 ALA A N 1
ATOM 860 C CA . ALA A 1 111 ? 0.795 -1.934 8.039 1 96.38 111 ALA A CA 1
ATOM 861 C C . ALA A 1 111 ? -0.007 -0.664 8.312 1 96.38 111 ALA A C 1
ATOM 863 O O . ALA A 1 111 ? -0.987 -0.688 9.055 1 96.38 111 ALA A O 1
ATOM 864 N N . PHE A 1 112 ? 0.433 0.406 7.695 1 96.88 112 PHE A N 1
ATOM 865 C CA . PHE A 1 112 ? -0.209 1.706 7.852 1 96.88 112 PHE A CA 1
ATOM 866 C C . PHE A 1 112 ? -1.616 1.688 7.266 1 96.88 112 PHE A C 1
ATOM 868 O O . PHE A 1 112 ? -2.568 2.135 7.91 1 96.88 112 PHE A O 1
ATOM 875 N N . ILE A 1 113 ? -1.782 1.117 6.074 1 94.69 113 ILE A N 1
ATOM 876 C CA . ILE A 1 113 ? -3.061 1.2 5.379 1 94.69 113 ILE A CA 1
ATOM 877 C C . ILE A 1 113 ? -4.078 0.287 6.055 1 94.69 113 ILE A C 1
ATOM 879 O O . ILE A 1 113 ? -5.285 0.411 5.824 1 94.69 113 ILE A O 1
ATOM 883 N N . LEU A 1 114 ? -3.625 -0.639 6.863 1 93.06 114 LEU A N 1
ATOM 884 C CA . LEU A 1 114 ? -4.523 -1.549 7.562 1 93.06 114 LEU A CA 1
ATOM 885 C C . LEU A 1 114 ? -5.133 -0.876 8.789 1 93.06 114 LEU A C 1
ATOM 887 O O . LEU A 1 114 ? -6.078 -1.397 9.383 1 93.06 114 LEU A O 1
ATOM 891 N N . LEU A 1 115 ? -4.602 0.251 9.172 1 91.88 115 LEU A N 1
ATOM 892 C CA . LEU A 1 115 ? -5.199 1.011 10.266 1 91.88 115 LEU A CA 1
ATOM 893 C C . LEU A 1 115 ? -6.57 1.546 9.867 1 91.88 115 LEU A C 1
ATOM 895 O O . LEU A 1 115 ? -6.855 1.719 8.68 1 91.88 115 LEU A O 1
ATOM 899 N N . THR A 1 116 ? -7.379 1.81 10.828 1 87.06 116 THR A N 1
ATOM 900 C CA . THR A 1 116 ? -8.648 2.473 10.562 1 87.06 116 THR A CA 1
ATOM 901 C C . THR A 1 116 ? -8.422 3.904 10.086 1 87.06 116 THR A C 1
ATOM 903 O O . THR A 1 116 ? -7.398 4.512 10.398 1 87.06 116 THR A O 1
ATOM 906 N N . PRO A 1 117 ? -9.359 4.457 9.336 1 84.62 117 PRO A N 1
ATOM 907 C CA . PRO A 1 117 ? -9.211 5.84 8.875 1 84.62 117 PRO A CA 1
ATOM 908 C C . PRO A 1 117 ? -8.938 6.816 10.016 1 84.62 117 PRO A C 1
ATOM 910 O O . PRO A 1 117 ? -8.133 7.738 9.867 1 84.62 117 PRO A O 1
ATOM 913 N N . LYS A 1 118 ? -9.539 6.641 11.133 1 87.25 118 LYS A N 1
ATOM 914 C CA . LYS A 1 118 ? -9.344 7.512 12.289 1 87.25 118 LYS A CA 1
ATOM 915 C C . LYS A 1 118 ? -7.891 7.48 12.758 1 87.25 118 LYS A C 1
ATOM 917 O O . LYS A 1 118 ? -7.289 8.523 13.016 1 87.25 118 LYS A O 1
ATOM 922 N N . LEU A 1 119 ? -7.355 6.316 12.805 1 91.69 119 LEU A N 1
ATOM 923 C CA . LEU A 1 119 ? -5.977 6.18 13.266 1 91.69 119 LEU A CA 1
ATOM 924 C C . LEU A 1 119 ? -4.996 6.691 12.219 1 91.69 119 LEU A C 1
ATOM 926 O O . LEU A 1 119 ? -3.961 7.266 12.555 1 91.69 119 LEU A O 1
ATOM 930 N N . ARG A 1 120 ? -5.305 6.504 10.961 1 93.81 120 ARG A N 1
ATOM 931 C CA . ARG A 1 120 ? -4.438 6.984 9.898 1 93.81 120 ARG A CA 1
ATOM 932 C C . ARG A 1 120 ? -4.348 8.508 9.906 1 93.81 120 ARG A C 1
ATOM 934 O O . ARG A 1 120 ? -3.326 9.078 9.523 1 93.81 120 ARG A O 1
ATOM 941 N N . SER A 1 121 ? -5.426 9.148 10.383 1 91.81 121 SER A N 1
ATOM 942 C CA . SER A 1 121 ? -5.527 10.602 10.312 1 91.81 121 SER A CA 1
ATOM 943 C C . SER A 1 121 ? -4.465 11.273 11.18 1 91.81 121 SER A C 1
ATOM 945 O O . SER A 1 121 ? -4.172 12.461 11 1 91.81 121 SER A O 1
ATOM 947 N N . VAL A 1 122 ? -3.902 10.523 12.109 1 95.19 122 VAL A N 1
ATOM 948 C CA . VAL A 1 122 ? -2.898 11.094 12.992 1 95.19 122 VAL A CA 1
ATOM 949 C C . VAL A 1 122 ? -1.536 11.094 12.305 1 95.19 122 VAL A C 1
ATOM 951 O O . VAL A 1 122 ? -0.591 11.727 12.781 1 95.19 122 VAL A O 1
ATOM 954 N N . PHE A 1 123 ? -1.445 10.461 11.148 1 96.94 123 PHE A N 1
ATOM 955 C CA . PHE A 1 123 ? -0.169 10.297 10.461 1 96.94 123 PHE A CA 1
ATOM 956 C C . PHE A 1 123 ? -0.017 11.336 9.359 1 96.94 123 PHE A C 1
ATOM 958 O O . PHE A 1 123 ? -0.982 11.648 8.656 1 96.94 123 PHE A O 1
ATOM 965 N N . ARG A 1 124 ? 1.135 11.836 9.18 1 96.06 124 ARG A N 1
ATOM 966 C CA . ARG A 1 124 ? 1.621 12.5 7.98 1 96.06 124 ARG A CA 1
ATOM 967 C C . ARG A 1 124 ? 2.672 11.648 7.27 1 96.06 124 ARG A C 1
ATOM 969 O O . ARG A 1 124 ? 3.762 11.43 7.801 1 96.06 124 ARG A O 1
ATOM 976 N N . VAL A 1 125 ? 2.34 11.203 6.113 1 97.06 125 VAL A N 1
ATOM 977 C CA . VAL A 1 125 ? 3.213 10.281 5.395 1 97.06 125 VAL A CA 1
ATOM 978 C C . VAL A 1 125 ? 4.168 11.07 4.5 1 97.06 125 VAL A C 1
ATOM 980 O O . VAL A 1 125 ? 3.734 11.859 3.662 1 97.06 125 VAL A O 1
ATOM 983 N N . ARG A 1 126 ? 5.387 10.883 4.695 1 95.81 126 ARG A N 1
ATOM 984 C CA . ARG A 1 126 ? 6.434 11.531 3.908 1 95.81 126 ARG A CA 1
ATOM 985 C C . ARG A 1 126 ? 7.184 10.516 3.053 1 95.81 126 ARG A C 1
ATOM 987 O O . ARG A 1 126 ? 7.746 9.547 3.576 1 95.81 126 ARG A O 1
ATOM 994 N N . ILE A 1 127 ? 7.203 10.703 1.795 1 94.44 127 ILE A N 1
ATOM 995 C CA . ILE A 1 127 ? 7.895 9.844 0.843 1 94.44 127 ILE A CA 1
ATOM 996 C C . ILE A 1 127 ? 9.039 10.617 0.186 1 94.44 127 ILE A C 1
ATOM 998 O O . ILE A 1 127 ? 8.812 11.617 -0.496 1 94.44 127 ILE A O 1
ATOM 1002 N N . ASP A 1 128 ? 10.219 10.188 0.413 1 87.19 128 ASP A N 1
ATOM 1003 C CA . ASP A 1 128 ? 11.383 10.859 -0.158 1 87.19 128 ASP A CA 1
ATOM 1004 C C . ASP A 1 128 ? 11.547 10.516 -1.638 1 87.19 128 ASP A C 1
ATOM 1006 O O . ASP A 1 128 ? 11.414 9.352 -2.029 1 87.19 128 ASP A O 1
ATOM 1010 N N . LEU A 1 129 ? 11.789 11.648 -2.293 1 83.31 129 LEU A N 1
ATOM 1011 C CA . LEU A 1 129 ? 12.086 11.438 -3.705 1 83.31 129 LEU A CA 1
ATOM 1012 C C . LEU A 1 129 ? 13.594 11.312 -3.93 1 83.31 129 LEU A C 1
ATOM 1014 O O . LEU A 1 129 ? 14.367 12.141 -3.438 1 83.31 129 LEU A O 1
ATOM 1018 N N . GLU A 1 130 ? 14.211 10.344 -3.957 1 75.81 130 GLU A N 1
ATOM 1019 C CA . GLU A 1 130 ? 15.617 9.984 -4.098 1 75.81 130 GLU A CA 1
ATOM 1020 C C . GLU A 1 130 ? 16.312 10.875 -5.121 1 75.81 130 GLU A C 1
ATOM 1022 O O . GLU A 1 130 ? 17.516 10.742 -5.352 1 75.81 130 GLU A O 1
ATOM 1027 N N . THR A 1 131 ? 15.625 11.852 -5.777 1 67 131 THR A N 1
ATOM 1028 C CA . THR A 1 131 ? 16.172 12.656 -6.855 1 67 131 THR A CA 1
ATOM 1029 C C . THR A 1 131 ? 16.656 14.008 -6.324 1 67 131 THR A C 1
ATOM 1031 O O . THR A 1 131 ? 17.188 14.82 -7.082 1 67 131 THR A O 1
ATOM 1034 N N . GLY A 1 132 ? 16.688 14.133 -5.082 1 64.94 132 GLY A N 1
ATOM 1035 C CA . GLY A 1 132 ? 17 15.461 -4.574 1 64.94 132 GLY A CA 1
ATOM 1036 C C . GLY A 1 132 ? 15.836 16.422 -4.695 1 64.94 132 GLY A C 1
ATOM 1037 O O . GLY A 1 132 ? 15.922 17.562 -4.234 1 64.94 132 GLY A O 1
ATOM 1038 N N . ALA A 1 133 ? 14.836 16.047 -5.391 1 65 133 ALA A N 1
ATOM 1039 C CA . ALA A 1 133 ? 13.711 16.938 -5.691 1 65 133 ALA A CA 1
ATOM 1040 C C . ALA A 1 133 ? 12.773 17.062 -4.496 1 65 133 ALA A C 1
ATOM 1042 O O . ALA A 1 133 ? 11.719 17.688 -4.59 1 65 133 ALA A O 1
ATOM 1043 N N . GLY A 1 134 ? 13.203 16.5 -3.449 1 82.25 134 GLY A N 1
ATOM 1044 C CA . GLY A 1 134 ? 12.336 16.734 -2.303 1 82.25 134 GLY A CA 1
ATOM 1045 C C . GLY A 1 134 ? 11.516 15.516 -1.924 1 82.25 134 GLY A C 1
ATOM 1046 O O . GLY A 1 134 ? 12 14.383 -1.99 1 82.25 134 GLY A O 1
ATOM 1047 N N . SER A 1 135 ? 10.359 15.828 -1.25 1 90.56 135 SER A N 1
ATOM 1048 C CA . SER A 1 135 ? 9.523 14.766 -0.695 1 90.56 135 SER A CA 1
ATOM 1049 C C . SER A 1 135 ? 8.047 15.008 -1.011 1 90.56 135 SER A C 1
ATOM 1051 O O . SER A 1 135 ? 7.66 16.109 -1.38 1 90.56 135 SER A O 1
ATOM 1053 N N . ILE A 1 136 ? 7.344 13.969 -1.127 1 92.38 136 ILE A N 1
ATOM 1054 C CA . ILE A 1 136 ? 5.887 14.023 -1.153 1 92.38 136 ILE A CA 1
ATOM 1055 C C . ILE A 1 136 ? 5.34 13.875 0.265 1 92.38 136 ILE A C 1
ATOM 1057 O O . ILE A 1 136 ? 5.754 12.984 1.009 1 92.38 136 ILE A O 1
ATOM 1061 N N . ILE A 1 137 ? 4.504 14.797 0.618 1 93.62 137 ILE A N 1
ATOM 1062 C CA . ILE A 1 137 ? 3.852 14.727 1.922 1 93.62 137 ILE A CA 1
ATOM 1063 C C . ILE A 1 137 ? 2.346 14.547 1.738 1 93.62 137 ILE A C 1
ATOM 1065 O O . ILE A 1 137 ? 1.704 15.336 1.037 1 93.62 137 ILE A O 1
ATOM 1069 N N . ILE A 1 138 ? 1.796 13.539 2.375 1 94.44 138 ILE A N 1
ATOM 1070 C CA . ILE A 1 138 ? 0.376 13.227 2.252 1 94.44 138 ILE A CA 1
ATOM 1071 C C . ILE A 1 138 ? -0.225 13.008 3.639 1 94.44 138 ILE A C 1
ATOM 1073 O O . ILE A 1 138 ? 0.356 12.305 4.473 1 94.44 138 ILE A O 1
ATOM 1077 N N . SER A 1 139 ? -1.369 13.656 3.848 1 93.56 139 SER A N 1
ATOM 1078 C CA . SER A 1 139 ? -2.09 13.328 5.074 1 93.56 139 SER A CA 1
ATOM 1079 C C . SER A 1 139 ? -2.498 11.859 5.102 1 93.56 139 SER A C 1
ATOM 1081 O O . SER A 1 139 ? -2.951 11.32 4.09 1 93.56 139 SER A O 1
ATOM 1083 N N . GLY A 1 140 ? -2.293 11.195 6.211 1 95.19 140 GLY A N 1
ATOM 1084 C CA . GLY A 1 140 ? -2.695 9.797 6.332 1 95.19 140 GLY A CA 1
ATOM 1085 C C . GLY A 1 140 ? -4.168 9.578 6.043 1 95.19 140 GLY A C 1
ATOM 1086 O O . GLY A 1 140 ? -4.555 8.516 5.543 1 95.19 140 GLY A O 1
ATOM 1087 N N . ALA A 1 141 ? -4.973 10.586 6.289 1 91.31 141 ALA A N 1
ATOM 1088 C CA . ALA A 1 141 ? -6.41 10.5 6.039 1 91.31 141 ALA A CA 1
ATOM 1089 C C . ALA A 1 141 ? -6.699 10.422 4.543 1 91.31 141 ALA A C 1
ATOM 1091 O O . ALA A 1 141 ? -7.758 9.93 4.133 1 91.31 141 ALA A O 1
ATOM 1092 N N . GLU A 1 142 ? -5.789 10.891 3.748 1 93.25 142 GLU A N 1
ATOM 1093 C CA . GLU A 1 142 ? -6.02 10.992 2.311 1 93.25 142 GLU A CA 1
ATOM 1094 C C . GLU A 1 142 ? -5.605 9.719 1.59 1 93.25 142 GLU A C 1
ATOM 1096 O O . GLU A 1 142 ? -5.883 9.547 0.4 1 93.25 142 GLU A O 1
ATOM 1101 N N . ILE A 1 143 ? -4.922 8.875 2.271 1 92.69 143 ILE A N 1
ATOM 1102 C CA . ILE A 1 143 ? -4.57 7.59 1.679 1 92.69 143 ILE A CA 1
ATOM 1103 C C . ILE A 1 143 ? -5.73 6.609 1.846 1 92.69 143 ILE A C 1
ATOM 1105 O O . ILE A 1 143 ? -6.062 6.215 2.967 1 92.69 143 ILE A O 1
ATOM 1109 N N . PHE A 1 144 ? -6.359 6.277 0.771 1 87.94 144 PHE A N 1
ATOM 1110 C CA . PHE A 1 144 ? -7.543 5.43 0.855 1 87.94 144 PHE A CA 1
ATOM 1111 C C . PHE A 1 144 ? -7.305 4.098 0.152 1 87.94 144 PHE A C 1
ATOM 1113 O O . PHE A 1 144 ? -6.488 4.012 -0.766 1 87.94 144 PHE A O 1
ATOM 1120 N N . THR A 1 145 ? -8.016 3.125 0.631 1 84.81 145 THR A N 1
ATOM 1121 C CA . THR A 1 145 ? -7.883 1.776 0.089 1 84.81 145 THR A CA 1
ATOM 1122 C C . THR A 1 145 ? -9.219 1.277 -0.457 1 84.81 145 THR A C 1
ATOM 1124 O O . THR A 1 145 ? -9.297 0.174 -1 1 84.81 145 THR A O 1
ATOM 1127 N N . ASN A 1 146 ? -10.234 2.041 -0.296 1 82.25 146 ASN A N 1
ATOM 1128 C CA . ASN A 1 146 ? -11.586 1.684 -0.718 1 82.25 146 ASN A CA 1
ATOM 1129 C C . ASN A 1 146 ? -12.203 2.764 -1.603 1 82.25 146 ASN A C 1
ATOM 1131 O O . ASN A 1 146 ? -12.32 3.92 -1.19 1 82.25 146 ASN A O 1
ATOM 1135 N N . THR A 1 147 ? -12.602 2.295 -2.771 1 86.44 147 THR A N 1
ATOM 1136 C CA . THR A 1 147 ? -13.133 3.256 -3.734 1 86.44 147 THR A CA 1
ATOM 1137 C C . THR A 1 147 ? -14.656 3.223 -3.752 1 86.44 147 THR A C 1
ATOM 1139 O O . THR A 1 147 ? -15.289 3.861 -4.598 1 86.44 147 THR A O 1
ATOM 1142 N N . SER A 1 148 ? -15.211 2.49 -2.881 1 85.56 148 SER A N 1
ATOM 1143 C CA . SER A 1 148 ? -16.656 2.367 -2.865 1 85.56 148 SER A CA 1
ATOM 1144 C C . SER A 1 148 ? -17.328 3.676 -2.441 1 85.56 148 SER A C 1
ATOM 1146 O O . SER A 1 148 ? -17.062 4.18 -1.346 1 85.56 148 SER A O 1
ATOM 1148 N N . LEU A 1 149 ? -18.156 4.207 -3.348 1 91.5 149 LEU A N 1
ATOM 1149 C CA . LEU A 1 149 ? -18.938 5.422 -3.096 1 91.5 149 LEU A CA 1
ATOM 1150 C C . LEU A 1 149 ? -20.406 5.203 -3.408 1 91.5 149 LEU A C 1
ATOM 1152 O O . LEU A 1 149 ? -20.75 4.602 -4.43 1 91.5 149 LEU A O 1
ATOM 1156 N N . SER A 1 150 ? -21.203 5.648 -2.477 1 91.56 150 SER A N 1
ATOM 1157 C CA . SER A 1 150 ? -22.625 5.656 -2.803 1 91.56 150 SER A CA 1
ATOM 1158 C C . SER A 1 150 ? -22.953 6.703 -3.863 1 91.56 150 SER A C 1
ATOM 1160 O O . SER A 1 150 ? -22.141 7.602 -4.121 1 91.56 150 SER A O 1
ATOM 1162 N N . ARG A 1 151 ? -24.094 6.586 -4.402 1 92.5 151 ARG A N 1
ATOM 1163 C CA . ARG A 1 151 ? -24.547 7.547 -5.406 1 92.5 151 ARG A CA 1
ATOM 1164 C C . ARG A 1 151 ? -24.531 8.961 -4.848 1 92.5 151 ARG A C 1
ATOM 1166 O O . ARG A 1 151 ? -24.094 9.898 -5.52 1 92.5 151 ARG A O 1
ATOM 1173 N N . ASN A 1 152 ? -25 9.102 -3.627 1 94.25 152 ASN A N 1
ATOM 1174 C CA . ASN A 1 152 ? -25.047 10.414 -3.004 1 94.25 152 ASN A CA 1
ATOM 1175 C C . ASN A 1 152 ? -23.656 10.961 -2.734 1 94.25 152 ASN A C 1
ATOM 1177 O O . ASN A 1 152 ? -23.391 12.156 -2.93 1 94.25 152 ASN A O 1
ATOM 1181 N N . GLU A 1 153 ? -22.781 10.07 -2.309 1 95.62 153 GLU A N 1
ATOM 1182 C CA . GLU A 1 153 ? -21.406 10.492 -2.074 1 95.62 153 GLU A CA 1
ATOM 1183 C C . GLU A 1 153 ? -20.75 10.969 -3.363 1 95.62 153 GLU A C 1
ATOM 1185 O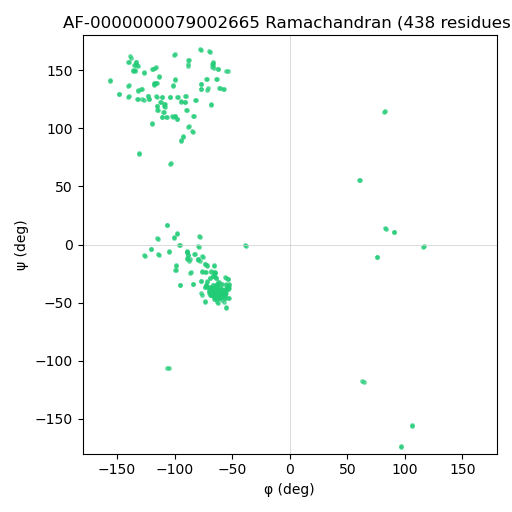 O . GLU A 1 153 ? -20.062 11.992 -3.377 1 95.62 153 GLU A O 1
ATOM 1190 N N . LEU A 1 154 ? -21 10.227 -4.371 1 95.12 154 LEU A N 1
ATOM 1191 C CA . LEU A 1 154 ? -20.453 10.57 -5.68 1 95.12 154 LEU A CA 1
ATOM 1192 C C . LEU A 1 154 ? -21 11.922 -6.152 1 95.12 154 LEU A C 1
ATOM 1194 O O . LEU A 1 154 ? -20.234 12.758 -6.637 1 95.12 154 LEU A O 1
ATOM 1198 N N . GLU A 1 155 ? -22.234 12.109 -5.996 1 95.56 155 GLU A N 1
ATOM 1199 C CA . GLU A 1 155 ? -22.875 13.344 -6.426 1 95.56 155 GLU A CA 1
ATOM 1200 C C . GLU A 1 155 ? -22.328 14.547 -5.66 1 95.56 155 GLU A C 1
ATOM 1202 O O . GLU A 1 155 ? -22.047 15.586 -6.254 1 95.56 155 GLU A O 1
ATOM 1207 N N . VAL A 1 156 ? -22.188 14.383 -4.445 1 97.19 156 VAL A N 1
ATOM 1208 C CA . VAL A 1 156 ? -21.672 15.461 -3.613 1 97.19 156 VAL A CA 1
ATOM 1209 C C . VAL A 1 156 ? -20.25 15.82 -4.047 1 97.19 156 VAL A C 1
ATOM 1211 O O . VAL A 1 156 ? -19.906 17 -4.188 1 97.19 156 VAL A O 1
ATOM 1214 N N . LEU A 1 157 ? -19.406 14.758 -4.27 1 97.25 157 LEU A N 1
ATOM 1215 C CA . LEU A 1 157 ? -18.031 14.992 -4.707 1 97.25 157 LEU A CA 1
ATOM 1216 C C . LEU A 1 157 ? -18 15.742 -6.031 1 97.25 157 LEU A C 1
ATOM 1218 O O . LEU A 1 157 ? -17.203 16.656 -6.219 1 97.25 157 LEU A O 1
ATOM 1222 N N . ARG A 1 158 ? -18.875 15.398 -6.887 1 96.75 158 ARG A N 1
ATOM 1223 C CA . ARG A 1 158 ? -18.938 16.047 -8.195 1 96.75 158 ARG A CA 1
ATOM 1224 C C . ARG A 1 158 ? -19.328 17.516 -8.062 1 96.75 158 ARG A C 1
ATOM 1226 O O . ARG A 1 158 ? -18.766 18.375 -8.75 1 96.75 158 ARG A O 1
ATOM 1233 N N . ILE A 1 159 ? -20.25 17.781 -7.25 1 97.31 159 ILE A N 1
ATOM 1234 C CA . ILE A 1 159 ? -20.719 19.156 -7.035 1 97.31 159 ILE A CA 1
ATOM 1235 C C . ILE A 1 159 ? -19.594 20.016 -6.48 1 97.31 159 ILE A C 1
ATOM 1237 O O . ILE A 1 159 ? -19.375 21.141 -6.934 1 97.31 159 ILE A O 1
ATOM 1241 N N . ILE A 1 160 ? -18.875 19.438 -5.531 1 97.81 160 ILE A N 1
ATOM 1242 C CA . ILE A 1 160 ? -17.781 20.188 -4.926 1 97.81 160 ILE A CA 1
ATOM 1243 C C . ILE A 1 160 ? -16.688 20.438 -5.969 1 97.81 160 ILE A C 1
ATOM 1245 O O . ILE A 1 160 ? -16.062 21.5 -5.984 1 97.81 160 ILE A O 1
ATOM 1249 N N . LEU A 1 161 ? -16.438 19.406 -6.77 1 96.69 161 LEU A N 1
ATOM 1250 C CA . LEU A 1 161 ? -15.461 19.562 -7.844 1 96.69 161 LEU A CA 1
ATOM 1251 C C . LEU A 1 161 ? -15.844 20.719 -8.766 1 96.69 161 LEU A C 1
ATOM 1253 O O . LEU A 1 161 ? -14.992 21.516 -9.148 1 96.69 161 LEU A O 1
ATOM 1257 N N . GLU A 1 162 ? -17.062 20.859 -9.086 1 97 162 GLU A N 1
ATOM 1258 C CA . GLU A 1 162 ? -17.578 21.875 -10.008 1 97 162 GLU A CA 1
ATOM 1259 C C . GLU A 1 162 ? -17.578 23.266 -9.375 1 97 162 GLU A C 1
ATOM 1261 O O . GLU A 1 162 ? -17.391 24.266 -10.07 1 97 162 GLU A O 1
ATOM 1266 N N . GLU A 1 163 ? -17.859 23.281 -8.117 1 97.62 163 GLU A N 1
ATOM 1267 C CA . GLU A 1 163 ? -17.906 24.547 -7.398 1 97.62 163 GLU A CA 1
ATOM 1268 C C . GLU A 1 163 ? -17.094 24.484 -6.109 1 97.62 163 GLU A C 1
ATOM 1270 O O . GLU A 1 163 ? -17.656 24.438 -5.016 1 97.62 163 GLU A O 1
ATOM 1275 N N . PRO A 1 164 ? -15.812 24.609 -6.254 1 97.81 164 PRO A N 1
ATOM 1276 C CA . PRO A 1 164 ? -14.977 24.609 -5.055 1 97.81 164 PRO A CA 1
ATOM 1277 C C . PRO A 1 164 ? -15.359 25.719 -4.078 1 97.81 164 PRO A C 1
ATOM 1279 O O . PRO A 1 164 ? -15.562 26.859 -4.488 1 97.81 164 PRO A O 1
ATO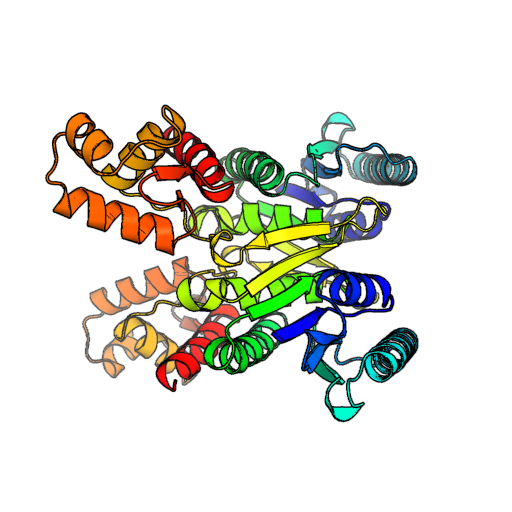M 1282 N N . GLY A 1 165 ? -15.469 25.422 -2.836 1 98.06 165 GLY A N 1
ATOM 1283 C CA . GLY A 1 165 ? -15.836 26.375 -1.813 1 98.06 165 GLY A CA 1
ATOM 1284 C C . GLY A 1 165 ? -17.328 26.453 -1.577 1 98.06 165 GLY A C 1
ATOM 1285 O O . GLY A 1 165 ? -17.812 27.359 -0.889 1 98.06 165 GLY A O 1
ATOM 1286 N N . ILE A 1 166 ? -18.047 25.578 -2.111 1 98.19 166 ILE A N 1
ATOM 1287 C CA . ILE A 1 166 ? -19.484 25.547 -1.938 1 98.19 166 ILE A CA 1
ATOM 1288 C C . ILE A 1 166 ? -19.828 25.219 -0.485 1 98.19 166 ILE A C 1
ATOM 1290 O O . ILE A 1 166 ? -19.047 24.547 0.203 1 98.19 166 ILE A O 1
ATOM 1294 N N . THR A 1 167 ? -20.984 25.688 -0.054 1 98.12 167 THR A N 1
ATOM 1295 C CA . THR A 1 167 ? -21.406 25.484 1.327 1 98.12 167 THR A CA 1
ATOM 1296 C C . THR A 1 167 ? -22.406 24.328 1.426 1 98.12 167 THR A C 1
ATOM 1298 O O . THR A 1 167 ? -22.922 23.859 0.411 1 98.12 167 THR A O 1
ATOM 1301 N N . LEU A 1 168 ? -22.516 23.906 2.703 1 98 168 LEU A N 1
ATOM 1302 C CA . LEU A 1 168 ? -23.469 22.844 2.979 1 98 168 LEU A CA 1
ATOM 1303 C C . LEU A 1 168 ? -24.859 23.188 2.432 1 98 168 LEU A C 1
ATOM 1305 O O . LEU A 1 168 ? -25.484 22.359 1.773 1 98 168 LEU A O 1
ATOM 1309 N N . SER A 1 169 ? -25.312 24.391 2.668 1 97.25 169 SER A N 1
ATOM 1310 C CA . SER A 1 169 ? -26.641 24.844 2.26 1 97.25 169 SER A CA 1
ATOM 1311 C C . SER A 1 169 ? -26.797 24.797 0.744 1 97.25 169 SER A C 1
ATOM 1313 O O . SER A 1 169 ? -27.828 24.344 0.234 1 97.25 169 SER A O 1
ATOM 1315 N N . ARG A 1 170 ? -25.844 25.219 0.045 1 97.75 170 ARG A N 1
ATOM 1316 C CA . ARG A 1 170 ? -25.891 25.25 -1.413 1 97.75 170 ARG A CA 1
ATOM 1317 C C . ARG A 1 170 ? -25.891 23.844 -1.987 1 97.75 170 ARG A C 1
ATOM 1319 O O . ARG A 1 170 ? -26.562 23.562 -2.986 1 97.75 170 ARG A O 1
ATOM 1326 N N . ILE A 1 171 ? -25.094 22.922 -1.394 1 98.12 171 ILE A N 1
ATOM 1327 C CA . ILE A 1 171 ? -25.094 21.531 -1.83 1 98.12 171 ILE A CA 1
ATOM 1328 C C . ILE A 1 171 ? -26.484 20.922 -1.635 1 98.12 171 ILE A C 1
ATOM 1330 O O . ILE A 1 171 ? -27 20.25 -2.525 1 98.12 171 ILE A O 1
ATOM 1334 N N . SER A 1 172 ? -27.031 21.219 -0.457 1 97.44 172 SER A N 1
ATOM 1335 C CA . SER A 1 172 ? -28.375 20.75 -0.137 1 97.44 172 SER A CA 1
ATOM 1336 C C . SER A 1 172 ? -29.391 21.203 -1.185 1 97.44 172 SER A C 1
ATOM 1338 O O . SER A 1 172 ? -30.219 20.422 -1.636 1 97.44 172 SER A O 1
ATOM 1340 N N . ASP A 1 173 ? -29.297 22.406 -1.62 1 96.44 173 ASP A N 1
ATOM 1341 C CA . ASP A 1 173 ? -30.188 22.984 -2.609 1 96.44 173 ASP A CA 1
ATOM 1342 C C . ASP A 1 173 ? -30.031 22.312 -3.967 1 96.44 173 ASP A C 1
ATOM 1344 O O . ASP A 1 173 ? -31.016 22.078 -4.676 1 96.44 173 ASP A O 1
ATOM 1348 N N . ARG A 1 174 ? -28.844 21.922 -4.273 1 94.69 174 ARG A N 1
ATOM 1349 C CA . ARG A 1 174 ? -28.547 21.359 -5.59 1 94.69 174 ARG A CA 1
ATOM 1350 C C . ARG A 1 174 ? -29.031 19.906 -5.691 1 94.69 174 ARG A C 1
ATOM 1352 O O . ARG A 1 174 ? -29.516 19.484 -6.738 1 94.69 174 ARG A O 1
ATOM 1359 N N . ILE A 1 175 ? -28.797 19.172 -4.621 1 94.25 175 ILE A N 1
ATOM 1360 C CA . ILE A 1 175 ? -29.125 17.75 -4.637 1 94.25 175 ILE A CA 1
ATOM 1361 C C . ILE A 1 175 ? -30.578 17.562 -4.215 1 94.25 175 ILE A C 1
ATOM 1363 O O . ILE A 1 175 ? -31.156 16.484 -4.422 1 94.25 175 ILE A O 1
ATOM 1367 N N . VAL A 1 176 ? -31.25 18.531 -3.645 1 93.06 176 VAL A N 1
ATOM 1368 C CA . VAL A 1 176 ? -32.625 18.531 -3.168 1 93.06 176 VAL A CA 1
ATOM 1369 C C . VAL A 1 176 ? -32.781 17.469 -2.07 1 93.06 176 VAL A C 1
ATOM 1371 O O . VAL A 1 176 ? -33.656 16.594 -2.162 1 93.06 176 VAL A O 1
ATOM 1374 N N . LYS A 1 177 ? -31.953 17.578 -1.028 1 95.94 177 LYS A N 1
ATOM 1375 C CA . LYS A 1 177 ? -31.984 16.766 0.182 1 95.94 177 LYS A CA 1
ATOM 1376 C C . LYS A 1 177 ? -31.812 17.625 1.431 1 95.94 177 LYS A C 1
ATOM 1378 O O . LYS A 1 177 ? -31.188 18.688 1.378 1 95.94 177 LYS A O 1
ATOM 1383 N N . PRO A 1 178 ? -32.406 17.203 2.506 1 96.38 178 PRO A N 1
ATOM 1384 C CA . PRO A 1 178 ? -32.25 17.953 3.75 1 96.38 178 PRO A CA 1
ATOM 1385 C C . PRO A 1 178 ? -30.797 18.188 4.137 1 96.38 178 PRO A C 1
ATOM 1387 O O . PRO A 1 178 ? -29.953 17.312 3.904 1 96.38 178 PRO A O 1
ATOM 1390 N N . ALA A 1 179 ? -30.594 19.312 4.812 1 96.12 179 ALA A N 1
ATOM 1391 C CA . ALA A 1 179 ? -29.234 19.672 5.246 1 96.12 179 ALA A CA 1
ATOM 1392 C C . ALA A 1 179 ? -28.656 18.609 6.16 1 96.12 179 ALA A C 1
ATOM 1394 O O . ALA A 1 179 ? -27.453 18.359 6.137 1 96.12 179 ALA A O 1
ATOM 1395 N N . SER A 1 180 ? -29.5 18.031 6.91 1 96.69 180 SER A N 1
ATOM 1396 C CA . SER A 1 180 ? -29.047 16.984 7.824 1 96.69 180 SER A CA 1
ATOM 1397 C C . SER A 1 180 ? -28.484 15.789 7.062 1 96.69 180 SER A C 1
ATOM 1399 O O . SER A 1 180 ? -27.5 15.188 7.492 1 96.69 180 SER A O 1
ATOM 1401 N N . SER A 1 181 ? -29.047 15.445 5.961 1 96.25 181 SER A N 1
ATOM 1402 C CA . SER A 1 181 ? -28.578 14.359 5.117 1 96.25 181 SER A CA 1
ATOM 1403 C C . SER A 1 181 ? -27.234 14.695 4.484 1 96.25 181 SER A C 1
ATOM 1405 O O . SER A 1 181 ? -26.328 13.867 4.461 1 96.25 181 SER A O 1
ATOM 1407 N N . ILE A 1 182 ? -27.156 15.898 4.023 1 97.62 182 ILE A N 1
ATOM 1408 C CA . ILE A 1 182 ? -25.922 16.328 3.379 1 97.62 182 ILE A CA 1
ATOM 1409 C C . ILE A 1 182 ? -24.797 16.391 4.41 1 97.62 182 ILE A C 1
ATOM 1411 O O . ILE A 1 182 ? -23.656 16.031 4.121 1 97.62 182 ILE A O 1
ATOM 1415 N N . HIS A 1 183 ? -25.188 16.812 5.547 1 97.75 183 HIS A N 1
ATOM 1416 C CA . HIS A 1 183 ? -24.203 16.875 6.625 1 97.75 183 HIS A CA 1
ATOM 1417 C C . HIS A 1 183 ? -23.594 15.508 6.898 1 97.75 183 HIS A C 1
ATOM 1419 O O . HIS A 1 183 ? -22.375 15.391 7.066 1 97.75 183 HIS A O 1
ATOM 1425 N N . ARG A 1 184 ? -24.406 14.531 6.926 1 97.31 184 ARG A N 1
ATOM 1426 C CA . ARG A 1 184 ? -23.938 13.172 7.172 1 97.31 184 ARG A CA 1
ATOM 1427 C C . ARG A 1 184 ? -23 12.703 6.059 1 97.31 184 ARG A C 1
ATOM 1429 O O . ARG A 1 184 ? -21.984 12.078 6.328 1 97.31 184 ARG A O 1
ATOM 1436 N N . ILE A 1 185 ? -23.359 12.961 4.879 1 97.12 185 ILE A N 1
ATOM 1437 C CA . ILE A 1 185 ? -22.562 12.578 3.725 1 97.12 185 ILE A CA 1
ATOM 1438 C C . ILE A 1 185 ? -21.219 13.297 3.77 1 97.12 185 ILE A C 1
ATOM 1440 O O . ILE A 1 185 ? -20.156 12.68 3.58 1 97.12 185 ILE A O 1
ATOM 1444 N N . LEU A 1 186 ? -21.25 14.578 4.094 1 97.62 186 LEU A N 1
ATOM 1445 C CA . LEU A 1 186 ? -20.016 15.375 4.156 1 97.62 186 LEU A CA 1
ATOM 1446 C C . LEU A 1 186 ? -19.125 14.891 5.289 1 97.62 186 LEU A C 1
ATOM 1448 O O . LEU A 1 186 ? -17.891 14.852 5.137 1 97.62 186 LEU A O 1
ATOM 1452 N N . LYS A 1 187 ? -19.734 14.578 6.371 1 96.38 187 LYS A N 1
ATOM 1453 C CA . LYS A 1 187 ? -18.953 14.062 7.492 1 96.38 187 LYS A CA 1
ATOM 1454 C C . LYS A 1 187 ? -18.203 12.797 7.102 1 96.38 187 LYS A C 1
ATOM 1456 O O . LYS A 1 187 ? -17.016 12.648 7.398 1 96.38 187 LYS A O 1
ATOM 1461 N N . LYS A 1 188 ? -18.875 11.898 6.426 1 94.44 188 LYS A N 1
ATOM 1462 C CA . LYS A 1 188 ? -18.25 10.656 5.953 1 94.44 188 LYS A CA 1
ATOM 1463 C C . LYS A 1 188 ? -17.109 10.945 5 1 94.44 188 LYS A C 1
ATOM 1465 O O . LYS A 1 188 ? -16.031 10.344 5.113 1 94.44 188 LYS A O 1
ATOM 1470 N N . LEU A 1 189 ? -17.297 11.891 4.113 1 95.75 189 LEU A N 1
ATOM 1471 C CA . LEU A 1 189 ? -16.297 12.219 3.107 1 95.75 189 LEU A CA 1
ATOM 1472 C C . LEU A 1 189 ? -15.102 12.93 3.74 1 95.75 189 LEU A C 1
ATOM 1474 O O . LEU A 1 189 ? -13.961 12.758 3.295 1 95.75 189 LEU A O 1
ATOM 1478 N N . LEU A 1 190 ? -15.375 13.727 4.84 1 94.5 190 LEU A N 1
ATOM 1479 C CA . LEU A 1 190 ? -14.305 14.352 5.609 1 94.5 190 LEU A CA 1
ATOM 1480 C C . LEU A 1 190 ? -13.477 13.305 6.344 1 94.5 190 LEU A C 1
ATOM 1482 O O . LEU A 1 190 ? -12.242 13.336 6.289 1 94.5 190 LEU A O 1
ATOM 1486 N N . ASP A 1 191 ? -14.188 12.305 6.84 1 91.31 191 ASP A N 1
ATOM 1487 C CA . ASP A 1 191 ? -13.523 11.25 7.594 1 91.31 191 ASP A CA 1
ATOM 1488 C C . ASP A 1 191 ? -12.648 10.391 6.684 1 91.31 191 ASP A C 1
ATOM 1490 O O . ASP A 1 191 ? -11.594 9.906 7.105 1 91.31 191 ASP A O 1
ATOM 1494 N N . ARG A 1 192 ? -13.047 10.305 5.449 1 91.44 192 ARG A N 1
ATOM 1495 C CA . ARG A 1 192 ? -12.312 9.477 4.492 1 91.44 192 ARG A CA 1
ATOM 1496 C C . ARG A 1 192 ? -11.211 10.281 3.809 1 91.44 192 ARG A C 1
ATOM 1498 O O . ARG A 1 192 ? -10.461 9.742 2.992 1 91.44 192 ARG A O 1
ATOM 1505 N N . GLY A 1 193 ? -11.195 11.508 4.074 1 92.56 193 GLY A N 1
ATOM 1506 C CA . GLY A 1 193 ? -10.141 12.352 3.553 1 92.56 193 GLY A CA 1
ATOM 1507 C C . GLY A 1 193 ? -10.391 12.82 2.133 1 92.56 193 GLY A C 1
ATOM 1508 O O . GLY A 1 193 ? -9.492 13.359 1.481 1 92.56 193 GLY A O 1
ATOM 1509 N N . PHE A 1 194 ? -11.57 12.688 1.628 1 96 194 PHE A N 1
ATOM 1510 C CA . PHE A 1 194 ? -11.859 13.039 0.245 1 96 194 PHE A CA 1
ATOM 1511 C C . PHE A 1 194 ? -12.211 14.516 0.128 1 96 194 PHE A C 1
ATOM 1513 O O . PHE A 1 194 ? -12.078 15.109 -0.946 1 96 194 PHE A O 1
ATOM 1520 N N . VAL A 1 195 ? -12.703 15.117 1.266 1 96.94 195 VAL A N 1
ATOM 1521 C CA . VAL A 1 195 ? -13.133 16.516 1.297 1 96.94 195 VAL A CA 1
ATOM 1522 C C . VAL A 1 195 ? -12.414 17.25 2.42 1 96.94 195 VAL A C 1
ATOM 1524 O O . VAL A 1 195 ? -12.039 16.656 3.428 1 96.94 195 VAL A O 1
ATOM 1527 N N . ARG A 1 196 ? -12.195 18.469 2.182 1 95.62 196 ARG A N 1
ATOM 1528 C CA . ARG A 1 196 ? -11.664 19.375 3.191 1 95.62 196 ARG A CA 1
ATOM 1529 C C . ARG A 1 196 ? -12.641 20.516 3.469 1 95.62 196 ARG A C 1
ATOM 1531 O O . ARG A 1 196 ? -13.391 20.922 2.58 1 95.62 196 ARG A O 1
ATOM 1538 N N . ARG A 1 197 ? -12.547 20.984 4.691 1 96.62 197 ARG A N 1
ATOM 1539 C CA . ARG A 1 197 ? -13.438 22.078 5.094 1 96.62 197 ARG A CA 1
ATOM 1540 C C . ARG A 1 197 ? -12.648 23.281 5.594 1 96.62 197 ARG A C 1
ATOM 1542 O O . ARG A 1 197 ? -11.719 23.125 6.387 1 96.62 197 ARG A O 1
ATOM 1549 N N . GLU A 1 198 ? -12.891 24.406 5.102 1 97.06 198 GLU A N 1
ATOM 1550 C CA . GLU A 1 198 ? -12.398 25.688 5.582 1 97.06 198 GLU A CA 1
ATOM 1551 C C . GLU A 1 198 ? -13.547 26.609 5.988 1 97.06 198 GLU A C 1
ATOM 1553 O O . GLU A 1 198 ? -14.141 27.281 5.145 1 97.06 198 GLU A O 1
ATOM 1558 N N . GLY A 1 199 ? -13.688 26.703 7.25 1 96.5 199 GLY A N 1
ATOM 1559 C CA . GLY A 1 199 ? -14.891 27.375 7.699 1 96.5 199 GLY A CA 1
ATOM 1560 C C . GLY A 1 199 ? -16.172 26.656 7.301 1 96.5 199 GLY A C 1
ATOM 1561 O O . GLY A 1 199 ? -16.359 25.5 7.664 1 96.5 199 GLY A O 1
ATOM 1562 N N . ASN A 1 200 ? -16.969 27.359 6.488 1 97.19 200 ASN A N 1
ATOM 1563 C CA . ASN A 1 200 ? -18.203 26.75 6.027 1 97.19 200 ASN A CA 1
ATOM 1564 C C . ASN A 1 200 ? -18.125 26.344 4.559 1 97.19 200 ASN A C 1
ATOM 1566 O O . ASN A 1 200 ? -19.141 26.062 3.928 1 97.19 200 ASN A O 1
ATOM 1570 N N . LYS A 1 201 ? -16.922 26.281 4.102 1 98.5 201 LYS A N 1
ATOM 1571 C CA . LYS A 1 201 ? -16.719 26 2.688 1 98.5 201 LYS A CA 1
ATOM 1572 C C . LYS A 1 201 ? -16.047 24.641 2.5 1 98.5 201 LYS A C 1
ATOM 1574 O O . LYS A 1 201 ? -15.18 24.25 3.285 1 98.5 201 LYS A O 1
ATOM 1579 N N . TYR A 1 202 ? -16.422 23.938 1.437 1 98.38 202 TYR A N 1
ATOM 1580 C CA . TYR A 1 202 ? -15.922 22.594 1.193 1 98.38 202 TYR A CA 1
ATOM 1581 C C . TYR A 1 202 ? -15.133 22.531 -0.107 1 98.38 202 TYR A C 1
ATOM 1583 O O . TYR A 1 202 ? -15.508 23.172 -1.1 1 98.38 202 TYR A O 1
ATOM 1591 N N . TYR A 1 203 ? -14.055 21.812 -0.075 1 98.19 203 TYR A N 1
ATOM 1592 C CA . TYR A 1 203 ? -13.172 21.594 -1.214 1 98.19 203 TYR A CA 1
ATOM 1593 C C . TYR A 1 203 ? -12.836 20.109 -1.356 1 98.19 203 TYR A C 1
ATOM 1595 O O . TYR A 1 203 ? -12.836 19.375 -0.372 1 98.19 203 TYR A O 1
ATOM 1603 N N . LEU A 1 204 ? -12.516 19.719 -2.586 1 97.19 204 LEU A N 1
ATOM 1604 C CA . LEU A 1 204 ? -11.984 18.375 -2.75 1 97.19 204 LEU A CA 1
ATOM 1605 C C . LEU A 1 204 ? -10.523 18.312 -2.326 1 97.19 204 LEU A C 1
ATOM 1607 O O . LEU A 1 204 ? -9.758 19.25 -2.588 1 97.19 204 LEU A O 1
ATOM 1611 N N . SER A 1 205 ? -10.172 17.266 -1.634 1 94.75 205 SER A N 1
ATOM 1612 C CA . SER A 1 205 ? -8.758 16.938 -1.46 1 94.75 205 SER A CA 1
ATOM 1613 C C . SER A 1 205 ? -8.18 16.297 -2.711 1 94.75 205 SER A C 1
ATOM 1615 O O . SER A 1 205 ? -8.922 15.922 -3.625 1 94.75 205 SER A O 1
ATOM 1617 N N . PRO A 1 206 ? -6.84 16.188 -2.756 1 91.81 206 PRO A N 1
ATOM 1618 C CA . PRO A 1 206 ? -6.262 15.414 -3.855 1 91.81 206 PRO A CA 1
ATOM 1619 C C . PRO A 1 206 ? -6.805 13.984 -3.926 1 91.81 206 PRO A C 1
ATOM 1621 O O . PRO A 1 206 ? -7.082 13.477 -5.016 1 91.81 206 PRO A O 1
ATOM 1624 N N . ALA A 1 207 ? -6.965 13.406 -2.807 1 93.75 207 ALA A N 1
ATOM 1625 C CA . ALA A 1 207 ? -7.547 12.07 -2.748 1 93.75 207 ALA A CA 1
ATOM 1626 C C . ALA A 1 207 ? -8.977 12.07 -3.289 1 93.75 207 ALA A C 1
ATOM 1628 O O . ALA A 1 207 ? -9.383 11.133 -3.98 1 93.75 207 ALA A O 1
ATOM 1629 N N . GLY A 1 208 ? -9.695 13.125 -2.949 1 94.81 208 GLY A N 1
ATOM 1630 C CA . GL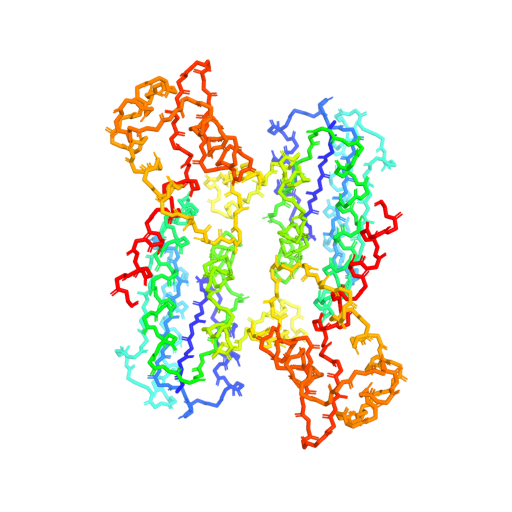Y A 1 208 ? -11.062 13.242 -3.439 1 94.81 208 GLY A CA 1
ATOM 1631 C C . GLY A 1 208 ? -11.148 13.336 -4.949 1 94.81 208 GLY A C 1
ATOM 1632 O O . GLY A 1 208 ? -12 12.703 -5.57 1 94.81 208 GLY A O 1
ATOM 1633 N N . ARG A 1 209 ? -10.312 14.078 -5.48 1 93.81 209 ARG A N 1
ATOM 1634 C CA . ARG A 1 209 ? -10.258 14.188 -6.934 1 93.81 209 ARG A CA 1
ATOM 1635 C C . ARG A 1 209 ? -9.875 12.852 -7.57 1 93.81 209 ARG A C 1
ATOM 1637 O O . ARG A 1 209 ? -10.484 12.43 -8.562 1 93.81 209 ARG A O 1
ATOM 1644 N N . ALA A 1 210 ? -8.969 12.219 -6.941 1 92.44 210 ALA A N 1
ATOM 1645 C CA . ALA A 1 210 ? -8.461 10.953 -7.465 1 92.44 210 ALA A CA 1
ATOM 1646 C C . ALA A 1 210 ? -9.547 9.883 -7.449 1 92.44 210 ALA A C 1
ATOM 1648 O O . ALA A 1 210 ? -9.719 9.141 -8.422 1 92.44 210 ALA A O 1
ATOM 1649 N N . VAL A 1 211 ? -10.211 9.805 -6.359 1 93.38 211 VAL A N 1
ATOM 1650 C CA . VAL A 1 211 ? -11.219 8.75 -6.242 1 93.38 211 VAL A CA 1
ATOM 1651 C C . VAL A 1 211 ? -12.312 8.961 -7.285 1 93.38 211 VAL A C 1
ATOM 1653 O O . VAL A 1 211 ? -12.844 8 -7.844 1 93.38 211 VAL A O 1
ATOM 1656 N N . LEU A 1 212 ? -12.656 10.211 -7.598 1 92.25 212 LEU A N 1
ATOM 1657 C CA . LEU A 1 212 ? -13.641 10.508 -8.633 1 92.25 212 LEU A CA 1
ATOM 1658 C C . LEU A 1 212 ? -13.172 10.008 -9.992 1 92.25 212 LEU A C 1
ATOM 1660 O O . LEU A 1 212 ? -13.953 9.43 -10.75 1 92.25 212 LEU A O 1
ATOM 1664 N N . GLU A 1 213 ? -11.977 10.211 -10.188 1 89.19 213 GLU A N 1
ATOM 1665 C CA . GLU A 1 213 ? -11.406 9.812 -11.469 1 89.19 213 GLU A CA 1
ATOM 1666 C C . GLU A 1 213 ? -11.305 8.289 -11.586 1 89.19 213 GLU A C 1
ATOM 1668 O O . GLU A 1 213 ? -11.547 7.727 -12.656 1 89.19 213 GLU A O 1
ATOM 1673 N N . ILE A 1 214 ? -11.016 7.652 -10.547 1 89.69 214 ILE A N 1
ATOM 1674 C CA . ILE A 1 214 ? -10.836 6.203 -10.523 1 89.69 214 ILE A CA 1
ATOM 1675 C C . ILE A 1 214 ? -12.195 5.516 -10.641 1 89.69 214 ILE A C 1
ATOM 1677 O O . ILE A 1 214 ? -12.367 4.594 -11.445 1 89.69 214 ILE A O 1
ATOM 1681 N N . VAL A 1 215 ? -13.094 5.98 -9.812 1 84.25 215 VAL A N 1
ATOM 1682 C CA . VAL A 1 215 ? -14.43 5.391 -9.812 1 84.25 215 VAL A CA 1
ATOM 1683 C C . VAL A 1 215 ? -15.117 5.664 -11.148 1 84.25 215 VAL A C 1
ATOM 1685 O O . VAL A 1 215 ? -15.844 4.812 -11.664 1 84.25 215 VAL A O 1
ATOM 1688 N N . GLY A 1 216 ? -14.977 6.844 -11.648 1 76.69 216 GLY A N 1
ATOM 1689 C CA . GLY A 1 216 ? -15.547 7.16 -12.953 1 76.69 216 GLY A CA 1
ATOM 1690 C C . GLY A 1 216 ? -15.109 6.195 -14.039 1 76.69 216 GLY A C 1
ATOM 1691 O O . GLY A 1 216 ? -15.891 5.891 -14.945 1 76.69 216 GLY A O 1
ATOM 1692 N N . ARG A 1 217 ? -14.039 5.691 -13.93 1 70.12 217 ARG A N 1
ATOM 1693 C CA . ARG A 1 217 ? -13.5 4.777 -14.93 1 70.12 217 ARG A CA 1
ATOM 1694 C C . ARG A 1 217 ? -14 3.357 -14.703 1 70.12 217 ARG A C 1
ATOM 1696 O O . ARG A 1 217 ? -14.18 2.6 -15.664 1 70.12 217 ARG A O 1
ATOM 1703 N N . GLU A 1 218 ? -14.188 2.967 -13.469 1 66 218 GLU A N 1
ATOM 1704 C CA . GLU A 1 218 ? -14.695 1.631 -13.172 1 66 218 GLU A CA 1
ATOM 1705 C C . GLU A 1 218 ? -16.141 1.466 -13.648 1 66 218 GLU A C 1
ATOM 1707 O O . GLU A 1 218 ? -16.547 0.368 -14.023 1 66 218 GLU A O 1
ATOM 1712 N N . ASP A 1 219 ? -16.875 2.508 -13.469 1 54.97 219 ASP A N 1
ATOM 1713 C CA . ASP A 1 219 ? -18.266 2.492 -13.922 1 54.97 219 ASP A CA 1
ATOM 1714 C C . ASP A 1 219 ? -18.344 2.381 -15.445 1 54.97 219 ASP A C 1
ATOM 1716 O O . ASP A 1 219 ? -19.359 1.939 -15.992 1 54.97 219 ASP A O 1
ATOM 1720 N N . LEU A 1 220 ? -17.297 2.887 -16.094 1 41.78 220 LEU A N 1
ATOM 1721 C CA . LEU A 1 220 ? -17.266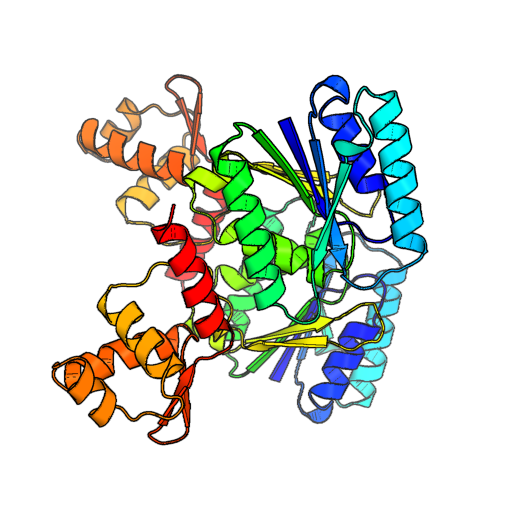 2.832 -17.547 1 41.78 220 LEU A CA 1
ATOM 1722 C C . LEU A 1 220 ? -16.875 1.44 -18.031 1 41.78 220 LEU A C 1
ATOM 1724 O O . LEU A 1 220 ? -17.016 1.126 -19.219 1 41.78 220 LEU A O 1
ATOM 1728 N N . ILE A 1 221 ? -16.375 0.683 -17.141 1 43.44 221 ILE A N 1
ATOM 1729 C CA . ILE A 1 221 ? -15.984 -0.647 -17.594 1 43.44 221 ILE A CA 1
ATOM 1730 C C . ILE A 1 221 ? -16.969 -1.686 -17.047 1 43.44 221 ILE A C 1
ATOM 1732 O O . ILE A 1 221 ? -17.344 -1.646 -15.883 1 43.44 221 ILE A O 1
ATOM 1736 N N . MET B 1 1 ? 1.38 -14.438 -20.75 1 92.69 1 MET B N 1
ATOM 1737 C CA . MET B 1 1 ? 1.525 -13.766 -19.469 1 92.69 1 MET B CA 1
ATOM 1738 C C . MET B 1 1 ? 2.17 -12.398 -19.641 1 92.69 1 MET B C 1
ATOM 1740 O O . MET B 1 1 ? 2.916 -12.164 -20.594 1 92.69 1 MET B O 1
ATOM 1744 N N . ILE B 1 2 ? 1.878 -11.445 -18.766 1 95.69 2 ILE B N 1
ATOM 1745 C CA . ILE B 1 2 ? 2.406 -10.086 -18.828 1 95.69 2 ILE B CA 1
ATOM 1746 C C . ILE B 1 2 ? 3.244 -9.797 -17.578 1 95.69 2 ILE B C 1
ATOM 1748 O O . ILE B 1 2 ? 2.883 -10.203 -16.484 1 95.69 2 ILE B O 1
ATOM 1752 N N . LEU B 1 3 ? 4.34 -9.164 -17.828 1 96.75 3 LEU B N 1
ATOM 1753 C CA . LEU B 1 3 ? 5.176 -8.68 -16.734 1 96.75 3 LEU B CA 1
ATOM 1754 C C . LEU B 1 3 ? 5.113 -7.156 -16.625 1 96.75 3 LEU B C 1
ATOM 1756 O O . LEU B 1 3 ? 5.41 -6.457 -17.594 1 96.75 3 LEU B O 1
ATOM 1760 N N . ILE B 1 4 ? 4.676 -6.633 -15.578 1 98.19 4 ILE B N 1
ATOM 1761 C CA . ILE B 1 4 ? 4.684 -5.207 -15.273 1 98.19 4 ILE B CA 1
ATOM 1762 C C . ILE B 1 4 ? 5.668 -4.922 -14.148 1 98.19 4 I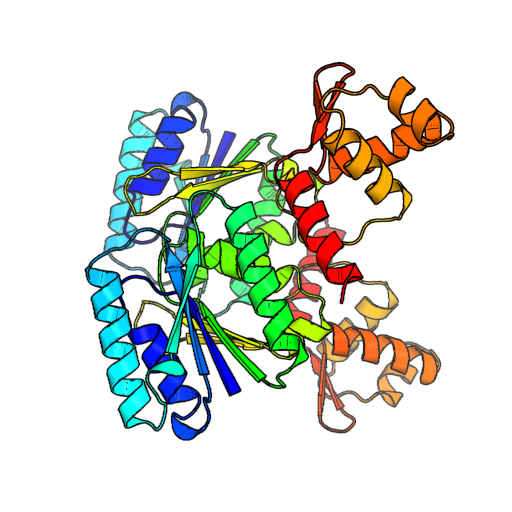LE B C 1
ATOM 1764 O O . ILE B 1 4 ? 5.609 -5.551 -13.086 1 98.19 4 ILE B O 1
ATOM 1768 N N . ALA B 1 5 ? 6.555 -4.008 -14.367 1 97.62 5 ALA B N 1
ATOM 1769 C CA . ALA B 1 5 ? 7.629 -3.805 -13.398 1 97.62 5 ALA B CA 1
ATOM 1770 C C . ALA B 1 5 ? 7.926 -2.318 -13.211 1 97.62 5 ALA B C 1
ATOM 1772 O O . ALA B 1 5 ? 7.91 -1.552 -14.18 1 97.62 5 ALA B O 1
ATOM 1773 N N . THR B 1 6 ? 8.109 -1.917 -11.953 1 96.94 6 THR B N 1
ATOM 1774 C CA . THR B 1 6 ? 8.727 -0.614 -11.727 1 96.94 6 THR B CA 1
ATOM 1775 C C . THR B 1 6 ? 10.211 -0.653 -12.07 1 96.94 6 THR B C 1
ATOM 1777 O O . THR B 1 6 ? 10.891 -1.645 -11.797 1 96.94 6 THR B O 1
ATOM 1780 N N . LEU B 1 7 ? 10.711 0.411 -12.641 1 93.69 7 LEU B N 1
ATOM 1781 C CA . LEU B 1 7 ? 12.102 0.402 -13.078 1 93.69 7 LEU B CA 1
ATOM 1782 C C . LEU B 1 7 ? 12.773 1.743 -12.789 1 93.69 7 LEU B C 1
ATOM 1784 O O . LEU B 1 7 ? 12.203 2.799 -13.07 1 93.69 7 LEU B O 1
ATOM 1788 N N . GLY B 1 8 ? 13.852 1.623 -12.133 1 89.44 8 GLY B N 1
ATOM 1789 C CA . GLY B 1 8 ? 14.781 2.738 -12.016 1 89.44 8 GLY B CA 1
ATOM 1790 C C . GLY B 1 8 ? 16.016 2.574 -12.883 1 89.44 8 GLY B C 1
ATOM 1791 O O . GLY B 1 8 ? 15.922 2.516 -14.109 1 89.44 8 GLY B O 1
ATOM 1792 N N . PHE B 1 9 ? 17.188 2.258 -12.18 1 88.25 9 PHE B N 1
ATOM 1793 C CA . PHE B 1 9 ? 18.438 2.178 -12.93 1 88.25 9 PHE B CA 1
ATOM 1794 C C . PHE B 1 9 ? 18.969 0.75 -12.945 1 88.25 9 PHE B C 1
ATOM 1796 O O . PHE B 1 9 ? 19.938 0.452 -13.633 1 88.25 9 PHE B O 1
ATOM 1803 N N . ASP B 1 10 ? 18.375 -0.035 -12.211 1 88.75 10 ASP B N 1
ATOM 1804 C CA . ASP B 1 10 ? 18.812 -1.423 -12.102 1 88.75 10 ASP B CA 1
ATOM 1805 C C . ASP B 1 10 ? 17.828 -2.365 -12.797 1 88.75 10 ASP B C 1
ATOM 1807 O O . ASP B 1 10 ? 16.672 -2.482 -12.383 1 88.75 10 ASP B O 1
ATOM 1811 N N . GLU B 1 11 ? 18.344 -3.072 -13.742 1 92.62 11 GLU B N 1
ATOM 1812 C CA . GLU B 1 11 ? 17.484 -3.955 -14.523 1 92.62 11 GLU B CA 1
ATOM 1813 C C . GLU B 1 11 ? 17.375 -5.332 -13.883 1 92.62 11 GLU B C 1
ATOM 1815 O O . GLU B 1 11 ? 16.5 -6.133 -14.25 1 92.62 11 GLU B O 1
ATOM 1820 N N . ARG B 1 12 ? 18.094 -5.633 -12.938 1 90.31 12 ARG B N 1
ATOM 1821 C CA . ARG B 1 12 ? 18.266 -6.984 -12.414 1 90.31 12 ARG B CA 1
ATOM 1822 C C . ARG B 1 12 ? 16.953 -7.531 -11.875 1 90.31 12 ARG B C 1
ATOM 1824 O O . ARG B 1 12 ? 16.594 -8.68 -12.141 1 90.31 12 ARG B O 1
ATOM 1831 N N . PRO B 1 13 ? 16.234 -6.652 -11.141 1 90.5 13 PRO B N 1
ATOM 1832 C CA . PRO B 1 13 ? 14.969 -7.195 -10.633 1 90.5 13 PRO B CA 1
ATOM 1833 C C . PRO B 1 13 ? 14.047 -7.664 -11.758 1 90.5 13 PRO B C 1
ATOM 1835 O O . PRO B 1 13 ? 13.398 -8.711 -11.633 1 90.5 13 PRO B O 1
ATOM 1838 N N . VAL B 1 14 ? 13.992 -6.953 -12.828 1 92.62 14 VAL B N 1
ATOM 1839 C CA . VAL B 1 14 ? 13.133 -7.309 -13.953 1 92.62 14 VAL B CA 1
ATOM 1840 C C . VAL B 1 14 ? 13.648 -8.586 -14.617 1 92.62 14 VAL B C 1
ATOM 1842 O O . VAL B 1 14 ? 12.875 -9.492 -14.922 1 92.62 14 VAL B O 1
ATOM 1845 N N . LEU B 1 15 ? 14.961 -8.672 -14.75 1 91.94 15 LEU B N 1
ATOM 1846 C CA . LEU B 1 15 ? 15.562 -9.836 -15.391 1 91.94 15 LEU B CA 1
ATOM 1847 C C . LEU B 1 15 ? 15.367 -11.086 -14.531 1 91.94 15 LEU B C 1
ATOM 1849 O O . LEU B 1 15 ? 15.133 -12.172 -15.062 1 91.94 15 LEU B O 1
ATOM 1853 N N . HIS B 1 16 ? 15.469 -10.898 -13.258 1 90.5 16 HIS B N 1
ATOM 1854 C CA . HIS B 1 16 ? 15.203 -12.016 -12.352 1 90.5 16 HIS B CA 1
ATOM 1855 C C . HIS B 1 16 ? 13.758 -12.492 -12.469 1 90.5 16 HIS B C 1
ATOM 1857 O O . HIS B 1 16 ? 13.492 -13.695 -12.477 1 90.5 16 HIS B O 1
ATOM 1863 N N . ALA B 1 17 ? 12.859 -11.555 -12.555 1 91.44 17 ALA B N 1
ATOM 1864 C CA . ALA B 1 17 ? 11.445 -11.898 -12.703 1 91.44 17 ALA B CA 1
ATOM 1865 C C . ALA B 1 17 ? 11.203 -12.656 -14.008 1 91.44 17 ALA B C 1
ATOM 1867 O O . ALA B 1 17 ? 10.453 -13.633 -14.031 1 91.44 17 ALA B O 1
ATOM 1868 N N . LEU B 1 18 ? 11.859 -12.227 -15.031 1 90.69 18 LEU B N 1
ATOM 1869 C CA . LEU B 1 18 ? 11.742 -12.875 -16.328 1 90.69 18 LEU B CA 1
ATOM 1870 C C . LEU B 1 18 ? 12.273 -14.305 -16.266 1 90.69 18 LEU B C 1
ATOM 1872 O O . LEU B 1 18 ? 11.641 -15.227 -16.797 1 90.69 18 LEU B O 1
ATOM 1876 N N . SER B 1 19 ? 13.383 -14.391 -15.68 1 89 19 SER B N 1
ATOM 1877 C CA . SER B 1 19 ? 14.008 -15.703 -15.562 1 89 19 SER B CA 1
ATOM 1878 C C . SER B 1 19 ? 13.117 -16.672 -14.789 1 89 19 SER B C 1
ATOM 1880 O O . SER B 1 19 ? 12.938 -17.828 -15.203 1 89 19 SER B O 1
ATOM 1882 N N . GLU B 1 20 ? 12.562 -16.234 -13.727 1 87.56 20 GLU B N 1
ATOM 1883 C CA . GLU B 1 20 ? 11.711 -17.062 -12.875 1 87.56 20 GLU B CA 1
ATOM 1884 C C . GLU B 1 20 ? 10.422 -17.453 -13.594 1 87.56 20 GLU B C 1
ATOM 1886 O O . GLU B 1 20 ? 9.922 -18.562 -13.422 1 87.56 20 GLU B O 1
ATOM 1891 N N . ALA B 1 21 ? 9.844 -16.531 -14.352 1 88.12 21 ALA B N 1
ATOM 1892 C CA . ALA B 1 21 ? 8.602 -16.781 -15.078 1 88.12 21 ALA B CA 1
ATOM 1893 C C . ALA B 1 21 ? 8.844 -17.719 -16.266 1 88.12 21 ALA B C 1
ATOM 1895 O O . ALA B 1 21 ? 7.922 -18.406 -16.719 1 88.12 21 ALA B O 1
ATOM 1896 N N . GLY B 1 22 ? 10.055 -17.828 -16.641 1 87 22 GLY B N 1
ATOM 1897 C CA . GLY B 1 22 ? 10.359 -18.484 -17.906 1 87 22 GLY B CA 1
ATOM 1898 C C . GLY B 1 22 ? 10.219 -17.547 -19.094 1 87 22 GLY B C 1
ATOM 1899 O O . GLY B 1 22 ? 9.109 -17.125 -19.438 1 87 22 GLY B O 1
ATOM 1900 N N . PHE B 1 23 ? 11.266 -17.25 -19.766 1 78.75 23 PHE B N 1
ATOM 1901 C CA . PHE B 1 23 ? 11.352 -16.25 -20.844 1 78.75 23 PHE B CA 1
ATOM 1902 C C . PHE B 1 23 ? 10.297 -16.531 -21.906 1 78.75 23 PHE B C 1
ATOM 1904 O O . PHE B 1 23 ? 9.672 -15.594 -22.422 1 78.75 23 PHE B O 1
ATOM 1911 N N . GLY B 1 24 ? 10.039 -17.734 -22.172 1 82.69 24 GLY B N 1
ATOM 1912 C CA . GLY B 1 24 ? 9.094 -18.078 -23.219 1 82.69 24 GLY B CA 1
ATOM 1913 C C . GLY B 1 24 ? 7.648 -17.953 -22.781 1 82.69 24 GLY B C 1
ATOM 1914 O O . GLY B 1 24 ? 6.738 -18.031 -23.609 1 82.69 24 GLY B O 1
ATOM 1915 N N . ASN B 1 25 ? 7.441 -17.594 -21.547 1 89.81 25 ASN B N 1
ATOM 1916 C CA . ASN B 1 25 ? 6.078 -17.578 -21.016 1 89.81 25 ASN B CA 1
ATOM 1917 C C . ASN B 1 25 ? 5.547 -16.156 -20.906 1 89.81 25 ASN B C 1
ATOM 1919 O O . ASN B 1 25 ? 4.375 -15.945 -20.578 1 89.81 25 ASN B O 1
ATOM 1923 N N . VAL B 1 26 ? 6.406 -15.141 -21.172 1 93.06 26 VAL B N 1
ATOM 1924 C CA . VAL B 1 26 ? 6.008 -13.734 -21.062 1 93.06 26 VAL B CA 1
ATOM 1925 C C . VAL B 1 26 ? 5.785 -13.148 -22.453 1 93.06 26 VAL B C 1
ATOM 1927 O O . VAL B 1 26 ? 6.672 -13.195 -23.297 1 93.06 26 VAL B O 1
ATOM 1930 N N . ASP B 1 27 ? 4.633 -12.555 -22.656 1 92.69 27 ASP B N 1
ATOM 1931 C CA . ASP B 1 27 ? 4.246 -12.055 -23.969 1 92.69 27 ASP B CA 1
ATOM 1932 C C . ASP B 1 27 ? 4.484 -10.547 -24.078 1 92.69 27 ASP B C 1
ATOM 1934 O O . ASP B 1 27 ? 4.555 -10.008 -25.172 1 92.69 27 ASP B O 1
ATOM 1938 N N . LYS B 1 28 ? 4.547 -9.906 -22.984 1 95.75 28 LYS B N 1
ATOM 1939 C CA . LYS B 1 28 ? 4.645 -8.453 -22.953 1 95.75 28 LYS B CA 1
ATOM 1940 C C . LYS B 1 28 ? 5.273 -7.969 -21.656 1 95.75 28 LYS B C 1
ATOM 1942 O O . LYS B 1 28 ? 5 -8.516 -20.594 1 95.75 28 LYS B O 1
ATOM 1947 N N . ILE B 1 29 ? 6.09 -6.977 -21.766 1 96.81 29 ILE B N 1
ATOM 1948 C CA . ILE B 1 29 ? 6.723 -6.352 -20.609 1 96.81 29 ILE B CA 1
ATOM 1949 C C . ILE B 1 29 ? 6.371 -4.863 -20.578 1 96.81 29 ILE B C 1
ATOM 1951 O O . ILE B 1 29 ? 6.566 -4.148 -21.562 1 96.81 29 ILE B O 1
ATOM 1955 N N . ILE B 1 30 ? 5.844 -4.422 -19.516 1 98 30 ILE B N 1
ATOM 1956 C CA . ILE B 1 30 ? 5.559 -3.006 -19.312 1 98 30 ILE B CA 1
ATOM 1957 C C . ILE B 1 30 ? 6.418 -2.463 -18.172 1 98 30 ILE B C 1
ATOM 1959 O O . ILE B 1 30 ? 6.32 -2.932 -17.031 1 98 30 ILE B O 1
ATOM 1963 N N . LEU B 1 31 ? 7.219 -1.531 -18.469 1 97.62 31 LEU B N 1
ATOM 1964 C CA . LEU B 1 31 ? 8.117 -0.915 -17.5 1 97.62 31 LEU B CA 1
ATOM 1965 C C . LEU B 1 31 ? 7.574 0.435 -17.031 1 97.62 31 LEU B C 1
ATOM 1967 O O . LEU B 1 31 ? 7.531 1.389 -17.812 1 97.62 31 LEU B O 1
ATOM 1971 N N . ILE B 1 32 ? 7.141 0.515 -15.789 1 97.94 32 ILE B N 1
ATOM 1972 C CA . ILE B 1 32 ? 6.699 1.775 -15.203 1 97.94 32 ILE B CA 1
ATOM 1973 C C . ILE B 1 32 ? 7.91 2.572 -14.719 1 97.94 32 ILE B C 1
ATOM 1975 O O . ILE B 1 32 ? 8.688 2.094 -13.891 1 97.94 32 ILE B O 1
ATOM 1979 N N . ARG B 1 33 ? 7.996 3.781 -15.219 1 95.94 33 ARG B N 1
ATOM 1980 C CA . ARG B 1 33 ? 9.18 4.594 -14.961 1 95.94 33 ARG B CA 1
ATOM 1981 C C . ARG B 1 33 ? 8.797 6.051 -14.711 1 95.94 33 ARG B C 1
ATOM 1983 O O . ARG B 1 33 ? 7.727 6.5 -15.125 1 95.94 33 ARG B O 1
ATOM 1990 N N . PRO B 1 34 ? 9.734 6.754 -13.984 1 93 34 PRO B N 1
ATOM 1991 C CA . PRO B 1 34 ? 9.484 8.195 -13.852 1 93 34 PRO B CA 1
ATOM 1992 C C . PRO B 1 34 ? 9.484 8.914 -15.195 1 93 34 PRO B C 1
ATOM 1994 O O . PRO B 1 34 ? 10.172 8.492 -16.125 1 93 34 PRO B O 1
ATOM 1997 N N . ALA B 1 35 ? 8.711 9.984 -15.219 1 92.12 35 ALA B N 1
ATOM 1998 C CA . ALA B 1 35 ? 8.602 10.773 -16.438 1 92.12 35 ALA B CA 1
ATOM 1999 C C . ALA B 1 35 ? 9.953 11.367 -16.828 1 92.12 35 ALA B C 1
ATOM 2001 O O . ALA B 1 35 ? 10.242 11.523 -18.016 1 92.12 35 ALA B O 1
ATOM 2002 N N . ASN B 1 36 ? 10.695 11.648 -15.797 1 83.25 36 ASN B N 1
ATOM 2003 C CA . ASN B 1 36 ? 12.016 12.211 -16.078 1 83.25 36 ASN B CA 1
ATOM 2004 C C . ASN B 1 36 ? 12.953 11.172 -16.672 1 83.25 36 ASN B C 1
ATOM 2006 O O . ASN B 1 36 ? 13.023 10.039 -16.188 1 83.25 36 ASN B O 1
ATOM 2010 N N . ASP B 1 37 ? 13.586 11.594 -17.656 1 76.19 37 ASP B N 1
ATOM 2011 C CA . ASP B 1 37 ? 14.469 10.68 -18.375 1 76.19 37 ASP B CA 1
ATOM 2012 C C . ASP B 1 37 ? 15.875 10.68 -17.766 1 76.19 37 ASP B C 1
ATOM 2014 O O . ASP B 1 37 ? 16.672 11.594 -18.031 1 76.19 37 ASP B O 1
ATOM 2018 N N . ASP B 1 38 ? 16.141 9.742 -17.047 1 83.88 38 ASP B N 1
ATOM 2019 C CA . ASP B 1 38 ? 17.484 9.492 -16.516 1 83.88 38 ASP B CA 1
ATOM 2020 C C . ASP B 1 38 ? 18.25 8.523 -17.422 1 83.88 38 ASP B C 1
ATOM 2022 O O . ASP B 1 38 ? 17.75 7.445 -17.75 1 83.88 38 ASP B O 1
ATOM 2026 N N . PRO B 1 39 ? 19.422 8.977 -17.906 1 89.25 39 PRO B N 1
ATOM 2027 C CA . PRO B 1 39 ? 20.188 8.125 -18.812 1 89.25 39 PRO B CA 1
ATOM 2028 C C . PRO B 1 39 ? 20.438 6.727 -18.234 1 89.25 39 PRO B C 1
ATOM 2030 O O . PRO B 1 39 ? 20.516 5.754 -18.984 1 89.25 39 PRO B O 1
ATOM 2033 N N . ARG B 1 40 ? 20.609 6.617 -17 1 90.81 40 ARG B N 1
ATOM 2034 C CA . ARG B 1 40 ? 20.812 5.312 -16.391 1 90.81 40 ARG B CA 1
ATOM 2035 C C . ARG B 1 40 ? 19.578 4.422 -16.562 1 90.81 40 ARG B C 1
ATOM 2037 O O . ARG B 1 40 ? 19.703 3.219 -16.797 1 90.81 40 ARG B O 1
ATOM 2044 N N . ALA B 1 41 ? 18.375 5.051 -16.484 1 90.56 41 ALA B N 1
ATOM 2045 C CA . ALA B 1 41 ? 17.141 4.309 -16.688 1 90.56 41 ALA B CA 1
ATOM 2046 C C . ALA B 1 41 ? 16.984 3.873 -18.141 1 90.56 41 ALA B C 1
ATOM 2048 O O . ALA B 1 41 ? 16.516 2.77 -18.422 1 90.56 41 ALA B O 1
ATOM 2049 N N . VAL B 1 42 ? 17.422 4.719 -19.031 1 92.75 42 VAL B N 1
ATOM 2050 C CA . VAL B 1 42 ? 17.344 4.398 -20.453 1 92.75 42 VAL B CA 1
ATOM 2051 C C . VAL B 1 42 ? 18.234 3.201 -20.766 1 92.75 42 VAL B C 1
ATOM 2053 O O . VAL B 1 42 ? 17.844 2.307 -21.516 1 92.75 42 VAL B O 1
ATOM 2056 N N . LYS B 1 43 ? 19.344 3.234 -20.172 1 94.88 43 LYS B N 1
ATOM 2057 C CA . LYS B 1 43 ? 20.266 2.109 -20.344 1 94.88 43 LYS B CA 1
ATOM 2058 C C . LYS B 1 43 ? 19.656 0.815 -19.828 1 94.88 43 LYS B C 1
ATOM 2060 O O . LYS B 1 43 ? 19.781 -0.237 -20.453 1 94.88 43 LYS B O 1
ATOM 2065 N N . ALA B 1 44 ? 19.078 0.896 -18.672 1 94.56 44 ALA B N 1
ATOM 2066 C CA . ALA B 1 44 ? 18.422 -0.275 -18.078 1 94.56 44 ALA B CA 1
ATOM 2067 C C . ALA B 1 44 ? 17.344 -0.824 -19 1 94.56 44 ALA B C 1
ATOM 2069 O O . ALA B 1 44 ? 17.219 -2.039 -19.172 1 94.56 44 ALA B O 1
ATOM 2070 N N . VAL B 1 45 ? 16.562 0.066 -19.625 1 95.5 45 VAL B N 1
ATOM 2071 C CA . VAL B 1 45 ? 15.516 -0.35 -20.547 1 95.5 45 VAL B CA 1
ATOM 2072 C C . VAL B 1 45 ? 16.141 -1.078 -21.75 1 95.5 45 VAL B C 1
ATOM 2074 O O . VAL B 1 45 ? 15.633 -2.119 -22.172 1 95.5 45 VAL B O 1
ATOM 2077 N N . SER B 1 46 ? 17.188 -0.542 -22.203 1 95.56 46 SER B N 1
ATOM 2078 C CA . SER B 1 46 ? 17.875 -1.135 -23.344 1 95.56 46 SER B CA 1
ATOM 2079 C C . SER B 1 46 ? 18.375 -2.541 -23.031 1 95.56 46 SER B C 1
ATOM 2081 O O . SER B 1 46 ? 18.266 -3.447 -23.859 1 95.56 46 SER B O 1
ATOM 2083 N N . GLU B 1 47 ? 18.891 -2.729 -21.844 1 95.44 47 GLU B N 1
ATOM 2084 C CA . GLU B 1 47 ? 19.359 -4.039 -21.422 1 95.44 47 GLU B CA 1
ATOM 2085 C C . GLU B 1 47 ? 18.219 -5.039 -21.328 1 95.44 47 GLU B C 1
ATOM 2087 O O . GLU B 1 47 ? 18.359 -6.195 -21.734 1 95.44 47 GLU B O 1
ATOM 2092 N N . ILE B 1 48 ? 17.109 -4.598 -20.812 1 95.06 48 ILE B N 1
ATOM 2093 C CA . ILE B 1 48 ? 15.938 -5.457 -20.688 1 95.06 48 ILE B CA 1
ATOM 2094 C C . ILE B 1 48 ? 15.438 -5.844 -22.078 1 95.06 48 ILE B C 1
ATOM 2096 O O . ILE B 1 48 ? 15.094 -7.008 -22.328 1 95.06 48 ILE B O 1
ATOM 2100 N N . LYS B 1 49 ? 15.43 -4.906 -22.969 1 95.56 49 LYS B N 1
ATOM 2101 C CA . LYS B 1 49 ? 14.977 -5.16 -24.328 1 95.56 49 LYS B CA 1
ATOM 2102 C C . LYS B 1 49 ? 15.867 -6.188 -25.016 1 95.56 49 LYS B C 1
ATOM 2104 O O . LYS B 1 49 ? 15.375 -7.098 -25.688 1 95.56 49 LYS B O 1
ATOM 2109 N N . LYS B 1 50 ? 17.109 -6.047 -24.844 1 94.75 50 LYS B N 1
ATOM 2110 C CA . LYS B 1 50 ? 18.047 -6.977 -25.453 1 94.75 50 LYS B CA 1
ATOM 2111 C C . LYS B 1 50 ? 17.781 -8.406 -25 1 94.75 50 LYS B C 1
ATOM 2113 O O . LYS B 1 50 ? 17.719 -9.32 -25.828 1 94.75 50 LYS B O 1
ATOM 2118 N N . ILE B 1 51 ? 17.641 -8.539 -23.75 1 93.06 51 ILE B N 1
ATOM 2119 C CA . ILE B 1 51 ? 17.438 -9.867 -23.188 1 93.06 51 ILE B CA 1
ATOM 2120 C C . ILE B 1 51 ? 16.062 -10.391 -23.609 1 93.06 51 ILE B C 1
ATOM 2122 O O . ILE B 1 51 ? 15.906 -11.578 -23.906 1 93.06 51 ILE B O 1
ATOM 2126 N N . ALA B 1 52 ? 15.078 -9.508 -23.578 1 91 52 ALA B N 1
ATOM 2127 C CA . ALA B 1 52 ? 13.727 -9.891 -23.969 1 91 52 ALA B CA 1
ATOM 2128 C C . ALA B 1 52 ? 13.695 -10.398 -25.422 1 91 52 ALA B C 1
ATOM 2130 O O . ALA B 1 52 ? 13.031 -11.391 -25.719 1 91 52 ALA B O 1
ATOM 2131 N N . VAL B 1 53 ? 14.438 -9.82 -26.25 1 89.69 53 VAL B N 1
ATOM 2132 C CA . VAL B 1 53 ? 14.492 -10.188 -27.656 1 89.69 53 VAL B CA 1
ATOM 2133 C C . VAL B 1 53 ? 15.156 -11.555 -27.812 1 89.69 53 VAL B C 1
ATOM 2135 O O . VAL B 1 53 ? 14.672 -12.406 -28.562 1 89.69 53 VAL B O 1
ATOM 2138 N N . ILE B 1 54 ? 16.125 -11.719 -27.047 1 88.75 54 ILE B N 1
ATOM 2139 C CA . ILE B 1 54 ? 16.828 -12.992 -27.094 1 88.75 54 ILE B CA 1
ATOM 2140 C C . ILE B 1 54 ? 15.906 -14.109 -26.609 1 88.75 54 ILE B C 1
ATOM 2142 O O . ILE B 1 54 ? 15.992 -15.242 -27.094 1 88.75 54 ILE B O 1
ATOM 2146 N N . SER B 1 55 ? 14.969 -13.734 -25.859 1 86.19 55 SER B N 1
ATOM 2147 C CA . SER B 1 55 ? 14.086 -14.727 -25.25 1 86.19 55 SER B CA 1
ATOM 2148 C C . SER B 1 55 ? 12.82 -14.906 -26.078 1 86.19 55 SER B C 1
ATOM 2150 O O . SER B 1 55 ? 11.922 -15.656 -25.703 1 86.19 55 SER B O 1
ATOM 2152 N N . GLY B 1 56 ? 12.703 -14.133 -27.203 1 86.88 56 GLY B N 1
ATOM 2153 C CA . GLY B 1 56 ? 11.617 -14.414 -28.125 1 86.88 56 GLY B CA 1
ATOM 2154 C C . GLY B 1 56 ? 10.625 -13.266 -28.234 1 86.88 56 GLY B C 1
ATOM 2155 O O . GLY B 1 56 ? 9.672 -13.336 -29.016 1 86.88 56 GLY B O 1
ATOM 2156 N N . LEU B 1 57 ? 10.859 -12.242 -27.469 1 90.38 57 LEU B N 1
ATOM 2157 C CA . LEU B 1 57 ? 9.969 -11.102 -27.562 1 90.38 57 LEU B CA 1
ATOM 2158 C C . LEU B 1 57 ? 10.438 -10.125 -28.625 1 90.38 57 LEU B C 1
ATOM 2160 O O . LEU B 1 57 ? 11.602 -10.164 -29.031 1 90.38 57 LEU B O 1
ATOM 2164 N N . ARG B 1 58 ? 9.492 -9.383 -29.156 1 91.88 58 ARG B N 1
ATOM 2165 C CA . ARG B 1 58 ? 9.844 -8.281 -30.047 1 91.88 58 ARG B CA 1
ATOM 2166 C C . ARG B 1 58 ? 10.102 -6.996 -29.25 1 91.88 58 ARG B C 1
ATOM 2168 O O . ARG B 1 58 ? 9.609 -6.844 -28.141 1 91.88 58 ARG B O 1
ATOM 2175 N N . ASP B 1 59 ? 10.781 -6.098 -29.766 1 91.5 59 ASP B N 1
ATOM 2176 C CA . ASP B 1 59 ? 11.062 -4.801 -29.156 1 91.5 59 ASP B CA 1
ATOM 2177 C C . ASP B 1 59 ? 9.773 -4.082 -28.766 1 91.5 59 ASP B C 1
ATOM 2179 O O . ASP B 1 59 ? 9.703 -3.441 -27.719 1 91.5 59 ASP B O 1
ATOM 2183 N N . GLU B 1 60 ? 8.773 -4.301 -29.594 1 93 60 GLU B N 1
ATOM 2184 C CA . GLU B 1 60 ? 7.504 -3.6 -29.391 1 93 60 GLU B CA 1
ATOM 2185 C C . GLU B 1 60 ? 6.723 -4.188 -28.219 1 93 60 GLU B C 1
ATOM 2187 O O . GLU B 1 60 ? 5.762 -3.582 -27.75 1 93 60 GLU B O 1
ATOM 2192 N N . ASP B 1 61 ? 7.211 -5.301 -27.781 1 94.81 61 ASP B N 1
ATOM 2193 C CA . ASP B 1 61 ? 6.527 -5.961 -26.672 1 94.81 61 ASP B CA 1
ATOM 2194 C C . ASP B 1 61 ? 7.062 -5.48 -25.328 1 94.81 61 ASP B C 1
ATOM 2196 O O . ASP B 1 61 ? 6.551 -5.867 -24.281 1 94.81 61 ASP B O 1
ATOM 2200 N N . VAL B 1 62 ? 8.109 -4.652 -25.391 1 96.12 62 VAL B N 1
ATOM 2201 C CA . VAL B 1 62 ? 8.641 -4.008 -24.188 1 96.12 62 VAL B CA 1
ATOM 2202 C C . VAL B 1 62 ? 8.273 -2.525 -24.203 1 96.12 62 VAL B C 1
ATOM 2204 O O . VAL B 1 62 ? 8.836 -1.744 -24.969 1 96.12 62 VAL B O 1
ATOM 2207 N N . ILE B 1 63 ? 7.406 -2.152 -23.344 1 96.62 63 ILE B N 1
ATOM 2208 C CA . ILE B 1 63 ? 6.836 -0.81 -23.375 1 96.62 63 ILE B CA 1
ATOM 2209 C C . ILE B 1 63 ? 7.23 -0.06 -22.094 1 96.62 63 ILE B C 1
ATOM 2211 O O . ILE B 1 63 ? 7.203 -0.625 -21 1 96.62 63 ILE B O 1
ATOM 2215 N N . SER B 1 64 ? 7.551 1.181 -22.297 1 95.94 64 SER B N 1
ATOM 2216 C CA . SER B 1 64 ? 7.773 2.068 -21.156 1 95.94 64 SER B CA 1
ATOM 2217 C C . SER B 1 64 ? 6.527 2.889 -20.844 1 95.94 64 SER B C 1
ATOM 2219 O O . SER B 1 64 ? 5.953 3.518 -21.734 1 95.94 64 SER B O 1
ATOM 2221 N N . TYR B 1 65 ? 6.094 2.855 -19.672 1 97.12 65 TYR B N 1
ATOM 2222 C CA . TYR B 1 65 ? 4.969 3.637 -19.172 1 97.12 65 TYR B CA 1
ATOM 2223 C C . TYR B 1 65 ? 5.438 4.699 -18.188 1 97.12 65 TYR B C 1
ATOM 2225 O O . TYR B 1 65 ? 5.797 4.387 -17.047 1 97.12 65 TYR B O 1
ATOM 2233 N N . ARG B 1 66 ? 5.395 5.934 -18.547 1 96.44 66 ARG B N 1
ATOM 2234 C CA . ARG B 1 66 ? 6.012 7.008 -17.781 1 96.44 66 ARG B CA 1
ATOM 2235 C C . ARG B 1 66 ? 4.965 7.773 -16.969 1 96.44 66 ARG B C 1
ATOM 2237 O O . ARG B 1 66 ? 3.881 8.07 -17.484 1 96.44 66 ARG B O 1
ATOM 2244 N N . VAL B 1 67 ? 5.352 8.055 -15.688 1 96.19 67 VAL B N 1
ATOM 2245 C CA . VAL B 1 67 ? 4.43 8.789 -14.82 1 96.19 67 VAL B CA 1
ATOM 2246 C C . VAL B 1 67 ? 5.176 9.906 -14.094 1 96.19 67 VAL B C 1
ATOM 2248 O O . VAL B 1 67 ? 6.395 9.836 -13.93 1 96.19 67 VAL B O 1
ATOM 2251 N N . GLU B 1 68 ? 4.438 10.914 -13.656 1 94.12 68 GLU B N 1
ATOM 2252 C CA . GLU B 1 68 ? 4.988 11.984 -12.836 1 94.12 68 GLU B CA 1
ATOM 2253 C C . GLU B 1 68 ? 4.992 11.602 -11.359 1 94.12 68 GLU B C 1
ATOM 2255 O O . GLU B 1 68 ? 4.012 11.82 -10.648 1 94.12 68 GLU B O 1
ATOM 2260 N N . VAL B 1 69 ? 6.102 11.148 -10.898 1 93.19 69 VAL B N 1
ATOM 2261 C CA . VAL B 1 69 ? 6.203 10.523 -9.578 1 93.19 69 VAL B CA 1
ATOM 2262 C C . VAL B 1 69 ? 5.906 11.555 -8.492 1 93.19 69 VAL B C 1
ATOM 2264 O O . VAL B 1 69 ? 5.438 11.203 -7.41 1 93.19 69 VAL B O 1
ATOM 2267 N N . SER B 1 70 ? 6.086 12.852 -8.789 1 92.38 70 SER B N 1
ATOM 2268 C CA . SER B 1 70 ? 5.852 13.891 -7.793 1 92.38 70 SER B CA 1
ATOM 2269 C C . SER B 1 70 ? 4.359 14.094 -7.547 1 92.38 70 SER B C 1
ATOM 2271 O O . SER B 1 70 ? 3.967 14.672 -6.531 1 92.38 70 SER B O 1
ATOM 2273 N N . ASP B 1 71 ? 3.584 13.711 -8.531 1 93.31 71 ASP B N 1
ATOM 2274 C CA . ASP B 1 71 ? 2.131 13.719 -8.383 1 93.31 71 ASP B CA 1
ATOM 2275 C C . ASP B 1 71 ? 1.614 12.352 -7.949 1 93.31 71 ASP B C 1
ATOM 2277 O O . ASP B 1 71 ? 1.22 11.539 -8.789 1 93.31 71 ASP B O 1
ATOM 2281 N N . PHE B 1 72 ? 1.545 12.141 -6.723 1 94.38 72 PHE B N 1
ATOM 2282 C CA . PHE B 1 72 ? 1.262 10.82 -6.164 1 94.38 72 PHE B CA 1
ATOM 2283 C C . PHE B 1 72 ? -0.04 10.266 -6.727 1 94.38 72 PHE B C 1
ATOM 2285 O O . PHE B 1 72 ? -0.052 9.188 -7.324 1 94.38 72 PHE B O 1
ATOM 2292 N N . TRP B 1 73 ? -1.128 10.984 -6.633 1 94.25 73 TRP B N 1
ATOM 2293 C CA . TRP B 1 73 ? -2.43 10.445 -7.012 1 94.25 73 TRP B CA 1
ATOM 2294 C C . TRP B 1 73 ? -2.59 10.422 -8.531 1 94.25 73 TRP B C 1
ATOM 2296 O O . TRP B 1 73 ? -3.275 9.555 -9.07 1 94.25 73 TRP B O 1
ATOM 2306 N N . GLY B 1 74 ? -1.934 11.406 -9.156 1 94.44 74 GLY B N 1
ATOM 2307 C CA . GLY B 1 74 ? -1.919 11.336 -10.609 1 94.44 74 GLY B CA 1
ATOM 2308 C C . GLY B 1 74 ? -1.277 10.062 -11.133 1 94.44 74 GLY B C 1
ATOM 2309 O O . GLY B 1 74 ? -1.817 9.414 -12.031 1 94.44 74 GLY B O 1
ATOM 2310 N N . SER B 1 75 ? -0.151 9.719 -10.547 1 96.25 75 SER B N 1
ATOM 2311 C CA . SER B 1 75 ? 0.545 8.484 -10.914 1 96.25 75 SER B CA 1
ATOM 2312 C C . SER B 1 75 ? -0.286 7.254 -10.562 1 96.25 75 SER B C 1
ATOM 2314 O O . SER B 1 75 ? -0.412 6.336 -11.375 1 96.25 75 SER B O 1
ATOM 2316 N N . VAL B 1 76 ? -0.843 7.262 -9.383 1 96.62 76 VAL B N 1
ATOM 2317 C CA . VAL B 1 76 ? -1.656 6.137 -8.938 1 96.62 76 VAL B CA 1
ATOM 2318 C C . VAL B 1 76 ? -2.807 5.91 -9.914 1 96.62 76 VAL B C 1
ATOM 2320 O O . VAL B 1 76 ? -3.074 4.773 -10.32 1 96.62 76 VAL B O 1
ATOM 2323 N N . ARG B 1 77 ? -3.43 6.984 -10.32 1 93.75 77 ARG B N 1
ATOM 2324 C CA . ARG B 1 77 ? -4.559 6.887 -11.242 1 93.75 77 ARG B CA 1
ATOM 2325 C C . ARG B 1 77 ? -4.129 6.285 -12.578 1 93.75 77 ARG B C 1
ATOM 2327 O O . ARG B 1 77 ? -4.793 5.387 -13.102 1 93.75 77 ARG B O 1
ATOM 2334 N N . MET B 1 78 ? -3.111 6.805 -13.117 1 95.62 78 MET B N 1
ATOM 2335 C CA . MET B 1 78 ? -2.617 6.332 -14.406 1 95.62 78 MET B CA 1
ATOM 2336 C C . MET B 1 78 ? -2.252 4.852 -14.336 1 95.62 78 MET B C 1
ATOM 2338 O O . MET B 1 78 ? -2.631 4.074 -15.219 1 95.62 78 MET B O 1
ATOM 2342 N N . ILE B 1 79 ? -1.592 4.418 -13.32 1 97.75 79 ILE B N 1
ATOM 2343 C CA . ILE B 1 79 ? -1.148 3.039 -13.164 1 97.75 79 ILE B CA 1
ATOM 2344 C C . ILE B 1 79 ? -2.355 2.133 -12.922 1 97.75 79 ILE B C 1
ATOM 2346 O O . ILE B 1 79 ? -2.402 1.007 -13.422 1 97.75 79 ILE B O 1
ATOM 2350 N N . HIS B 1 80 ? -3.242 2.635 -12.117 1 96.19 80 HIS B N 1
ATOM 2351 C CA . HIS B 1 80 ? -4.469 1.877 -11.891 1 96.19 80 HIS B CA 1
ATOM 2352 C C . HIS B 1 80 ? -5.184 1.574 -13.203 1 96.19 80 HIS B C 1
ATOM 2354 O O . HIS B 1 80 ? -5.66 0.456 -13.406 1 96.19 80 HIS B O 1
ATOM 2360 N N . GLU B 1 81 ? -5.254 2.549 -14.047 1 94.19 81 GLU B N 1
ATOM 2361 C CA . GLU B 1 81 ? -5.867 2.357 -15.359 1 94.19 81 GLU B CA 1
ATOM 2362 C C . GLU B 1 81 ? -5.117 1.302 -16.172 1 94.19 81 GLU B C 1
ATOM 2364 O O . GLU B 1 81 ? -5.734 0.461 -16.828 1 94.19 81 GLU B O 1
ATOM 2369 N N . LEU B 1 82 ? -3.863 1.402 -16.094 1 96.44 82 LEU B N 1
ATOM 2370 C CA . LEU B 1 82 ? -3.025 0.408 -16.75 1 96.44 82 LEU B CA 1
ATOM 2371 C C . LEU B 1 82 ? -3.361 -0.997 -16.266 1 96.44 82 LEU B C 1
ATOM 2373 O O . LEU B 1 82 ? -3.496 -1.922 -17.078 1 96.44 82 LEU B O 1
ATOM 2377 N N . PHE B 1 83 ? -3.484 -1.163 -14.953 1 96.81 83 PHE B N 1
ATOM 2378 C CA . PHE B 1 83 ? -3.791 -2.455 -14.352 1 96.81 83 PHE B CA 1
ATOM 2379 C C . PHE B 1 83 ? -5.172 -2.939 -14.781 1 96.81 83 PHE B C 1
ATOM 2381 O O . PHE B 1 83 ? -5.348 -4.113 -15.117 1 96.81 83 PHE B O 1
ATOM 2388 N N . LEU B 1 84 ? -6.141 -2.035 -14.789 1 93.62 84 LEU B N 1
ATOM 2389 C CA . LEU B 1 84 ? -7.496 -2.4 -15.188 1 93.62 84 LEU B CA 1
ATOM 2390 C C . LEU B 1 84 ? -7.516 -2.945 -16.609 1 93.62 84 LEU B C 1
ATOM 2392 O O . LEU B 1 84 ? -8.117 -3.988 -16.875 1 93.62 84 LEU B O 1
ATOM 2396 N N . ASP B 1 85 ? -6.844 -2.297 -17.453 1 93.12 85 ASP B N 1
ATOM 2397 C CA . ASP B 1 85 ? -6.824 -2.664 -18.859 1 93.12 85 ASP B CA 1
ATOM 2398 C C . ASP B 1 85 ? -6.219 -4.051 -19.062 1 93.12 85 ASP B C 1
ATOM 2400 O O . ASP B 1 85 ? -6.695 -4.828 -19.89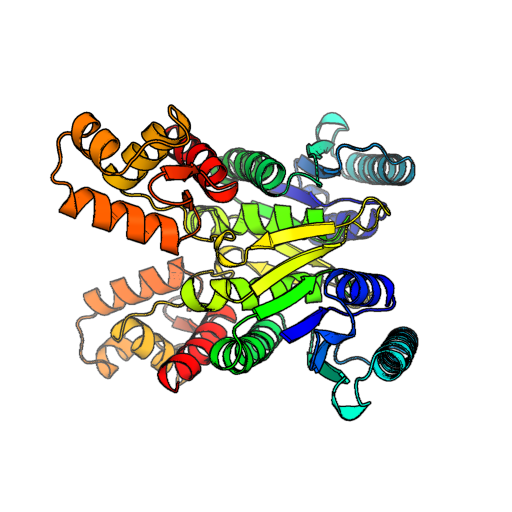1 1 93.12 85 ASP B O 1
ATOM 2404 N N . HIS B 1 86 ? -5.281 -4.426 -18.281 1 95 86 HIS B N 1
ATOM 2405 C CA . HIS B 1 86 ? -4.559 -5.676 -18.5 1 95 86 HIS B CA 1
ATOM 2406 C C . HIS B 1 86 ? -5.141 -6.805 -17.672 1 95 86 HIS B C 1
ATOM 2408 O O . HIS B 1 86 ? -5.113 -7.969 -18.078 1 95 86 HIS B O 1
ATOM 2414 N N . ALA B 1 87 ? -5.59 -6.473 -16.5 1 93.56 87 ALA B N 1
ATOM 2415 C CA . ALA B 1 87 ? -6.121 -7.5 -15.609 1 93.56 87 ALA B CA 1
ATOM 2416 C C . ALA B 1 87 ? -7.402 -8.109 -16.172 1 93.56 87 ALA B C 1
ATOM 2418 O O . ALA B 1 87 ? -7.715 -9.273 -15.906 1 93.56 87 ALA B O 1
ATOM 2419 N N . ARG B 1 88 ? -8.133 -7.379 -16.953 1 89.19 88 ARG B N 1
ATOM 2420 C CA . ARG B 1 88 ? -9.383 -7.844 -17.531 1 89.19 88 ARG B CA 1
ATOM 2421 C C . ARG B 1 88 ? -9.125 -8.805 -18.688 1 89.19 88 ARG B C 1
ATOM 2423 O O . ARG B 1 88 ? -9.961 -9.656 -18.984 1 89.19 88 ARG B O 1
ATOM 2430 N N . ASN B 1 89 ? -7.984 -8.703 -19.281 1 89.19 89 ASN B N 1
ATOM 2431 C CA . ASN B 1 89 ? -7.734 -9.422 -20.516 1 89.19 89 ASN B CA 1
ATOM 2432 C C . ASN B 1 89 ? -6.66 -10.492 -20.344 1 89.19 89 ASN B C 1
ATOM 2434 O O . ASN B 1 89 ? -6.184 -11.062 -21.328 1 89.19 89 ASN B O 1
ATOM 2438 N N . ASN B 1 90 ? -6.242 -10.648 -19.156 1 89.94 90 ASN B N 1
ATOM 2439 C CA . ASN B 1 90 ? -5.191 -11.625 -18.891 1 89.94 90 ASN B CA 1
ATOM 2440 C C . ASN B 1 90 ? -5.516 -12.477 -17.656 1 89.94 90 ASN B C 1
ATOM 2442 O O . ASN B 1 90 ? -6.25 -12.039 -16.766 1 89.94 90 ASN B O 1
ATOM 2446 N N . ASN B 1 91 ? -4.938 -13.664 -17.656 1 88.62 91 ASN B N 1
ATOM 2447 C CA . ASN B 1 91 ? -5.184 -14.578 -16.547 1 88.62 91 ASN B CA 1
ATOM 2448 C C . ASN B 1 91 ? -4.047 -14.539 -15.523 1 88.62 91 ASN B C 1
ATOM 2450 O O . ASN B 1 91 ? -4.199 -15.016 -14.398 1 88.62 91 ASN B O 1
ATOM 2454 N N . GLU B 1 92 ? -2.943 -14.008 -16.016 1 94.19 92 GLU B N 1
ATOM 2455 C CA . GLU B 1 92 ? -1.803 -13.953 -15.102 1 94.19 92 GLU B CA 1
ATOM 2456 C C . GLU B 1 92 ? -0.93 -12.734 -15.391 1 94.19 92 GLU B C 1
ATOM 2458 O O . GLU B 1 92 ? -0.55 -12.492 -16.531 1 94.19 92 GLU B O 1
ATOM 2463 N N . ILE B 1 93 ? -0.628 -12.008 -14.453 1 97.5 93 ILE B N 1
ATOM 2464 C CA . ILE B 1 93 ? 0.25 -10.844 -14.531 1 97.5 93 ILE B CA 1
ATOM 2465 C C . ILE B 1 93 ? 1.279 -10.898 -13.398 1 97.5 93 ILE B C 1
ATOM 2467 O O . ILE B 1 93 ? 0.921 -11.078 -12.234 1 97.5 93 ILE B O 1
ATOM 2471 N N . ILE B 1 94 ? 2.521 -10.828 -13.703 1 97.25 94 ILE B N 1
ATOM 2472 C CA . ILE B 1 94 ? 3.568 -10.672 -12.695 1 97.25 94 ILE B CA 1
ATOM 2473 C C . ILE B 1 94 ? 3.828 -9.188 -12.445 1 97.25 94 ILE B C 1
ATOM 2475 O O . ILE B 1 94 ? 4.184 -8.453 -13.367 1 97.25 94 ILE B O 1
ATOM 2479 N N . LEU B 1 95 ? 3.572 -8.734 -11.305 1 97.88 95 LEU B N 1
ATOM 2480 C CA . LEU B 1 95 ? 3.881 -7.371 -10.891 1 97.88 95 LEU B CA 1
ATOM 2481 C C . LEU B 1 95 ? 5.184 -7.324 -10.102 1 97.88 95 LEU B C 1
ATOM 2483 O O . LEU B 1 95 ? 5.238 -7.777 -8.953 1 97.88 95 LEU B O 1
ATOM 2487 N N . CYS B 1 96 ? 6.203 -6.812 -10.656 1 96.38 96 CYS B N 1
ATOM 2488 C CA . CYS B 1 96 ? 7.527 -6.754 -10.047 1 96.38 96 CYS B CA 1
ATOM 2489 C C . CYS B 1 96 ? 7.789 -5.383 -9.438 1 96.38 96 CYS B C 1
ATOM 2491 O O . CYS B 1 96 ? 7.902 -4.391 -10.164 1 96.38 96 CYS B O 1
ATOM 2493 N N . LEU B 1 97 ? 7.836 -5.371 -8.125 1 95.56 97 LEU B N 1
ATOM 2494 C CA . LEU B 1 97 ? 8.117 -4.145 -7.379 1 95.56 97 LEU B CA 1
ATOM 2495 C C . LEU B 1 97 ? 9.547 -4.145 -6.859 1 95.56 97 LEU B C 1
ATOM 2497 O O . LEU B 1 97 ? 9.781 -4.301 -5.656 1 95.56 97 LEU B O 1
ATOM 2501 N N . GLY B 1 98 ? 10.484 -4.023 -7.766 1 85.12 98 GLY B N 1
ATOM 2502 C CA . GLY B 1 98 ? 11.867 -4.199 -7.348 1 85.12 98 GLY B CA 1
ATOM 2503 C C . GLY B 1 98 ? 12.758 -3.029 -7.719 1 85.12 98 GLY B C 1
ATOM 2504 O O . GLY B 1 98 ? 13.906 -2.953 -7.281 1 85.12 98 GLY B O 1
ATOM 2505 N N . GLY B 1 99 ? 12.195 -2.143 -8.523 1 81.38 99 GLY B N 1
ATOM 2506 C CA . GLY B 1 99 ? 13.086 -1.085 -8.984 1 81.38 99 GLY B CA 1
ATOM 2507 C C . GLY B 1 99 ? 12.438 0.285 -8.977 1 81.38 99 GLY B C 1
ATOM 2508 O O . GLY B 1 99 ? 11.211 0.398 -8.836 1 81.38 99 GLY B O 1
ATOM 2509 N N . GLY B 1 100 ? 13.414 1.18 -9 1 81.56 100 GLY B N 1
ATOM 2510 C CA . GLY B 1 100 ? 12.953 2.553 -9.141 1 81.56 100 GLY B CA 1
ATOM 2511 C C . GLY B 1 100 ? 12.844 3.287 -7.82 1 81.56 100 GLY B C 1
ATOM 2512 O O . GLY B 1 100 ? 13.312 2.793 -6.789 1 81.56 100 GLY B O 1
ATOM 2513 N N . LEU B 1 101 ? 12.328 4.434 -7.992 1 86.81 101 LEU B N 1
ATOM 2514 C CA . LEU B 1 101 ? 12.133 5.27 -6.812 1 86.81 101 LEU B CA 1
ATOM 2515 C C . LEU B 1 101 ? 11.148 4.621 -5.844 1 86.81 101 LEU B C 1
ATOM 2517 O O . LEU B 1 101 ? 10.195 3.955 -6.27 1 86.81 101 LEU B O 1
ATOM 2521 N N . ARG B 1 102 ? 11.391 4.754 -4.594 1 90.62 102 ARG B N 1
ATOM 2522 C CA . ARG B 1 102 ? 10.469 4.25 -3.578 1 90.62 102 ARG B CA 1
ATOM 2523 C C . ARG B 1 102 ? 9.062 4.809 -3.787 1 90.62 102 ARG B C 1
ATOM 2525 O O . ARG B 1 102 ? 8.078 4.086 -3.635 1 90.62 102 ARG B O 1
ATOM 2532 N N . ALA B 1 103 ? 9.031 6.109 -4.203 1 93.5 103 ALA B N 1
ATOM 2533 C CA . ALA B 1 103 ? 7.742 6.727 -4.488 1 93.5 103 ALA B CA 1
ATOM 2534 C C . ALA B 1 103 ? 7.012 5.98 -5.602 1 93.5 103 ALA B C 1
ATOM 2536 O O . ALA B 1 103 ? 5.801 5.75 -5.516 1 93.5 103 ALA B O 1
ATOM 2537 N N . LEU B 1 104 ? 7.734 5.586 -6.59 1 95.06 104 LEU B N 1
ATOM 2538 C CA . LEU B 1 104 ? 7.152 4.867 -7.715 1 95.06 104 LEU B CA 1
ATOM 2539 C C . LEU B 1 104 ? 6.621 3.506 -7.273 1 95.06 104 LEU B C 1
ATOM 2541 O O . LEU B 1 104 ? 5.527 3.1 -7.676 1 95.06 104 LEU B O 1
ATOM 2545 N N . VAL B 1 105 ? 7.363 2.842 -6.445 1 95.94 105 VAL B N 1
ATOM 2546 C CA . VAL B 1 105 ? 6.973 1.536 -5.926 1 95.94 105 VAL B CA 1
ATOM 2547 C C . VAL B 1 105 ? 5.695 1.672 -5.098 1 95.94 105 VAL B C 1
ATOM 2549 O O . VAL B 1 105 ? 4.758 0.89 -5.262 1 95.94 105 VAL B O 1
ATOM 2552 N N . LEU B 1 106 ? 5.633 2.664 -4.309 1 96.44 106 LEU B N 1
ATOM 2553 C CA . LEU B 1 106 ? 4.469 2.891 -3.459 1 96.44 106 LEU B CA 1
ATOM 2554 C C . LEU B 1 106 ? 3.248 3.262 -4.293 1 96.44 106 LEU B C 1
ATOM 2556 O O . LEU B 1 106 ? 2.137 2.807 -4.016 1 96.44 106 LEU B O 1
ATOM 2560 N N . GLU B 1 107 ? 3.465 4.129 -5.262 1 96.81 107 GLU B N 1
ATOM 2561 C CA . GLU B 1 107 ? 2.373 4.516 -6.152 1 96.81 107 GLU B CA 1
ATOM 2562 C C . GLU B 1 107 ? 1.827 3.311 -6.91 1 96.81 107 GLU B C 1
ATOM 2564 O O . GLU B 1 107 ? 0.611 3.135 -7.016 1 96.81 107 GLU B O 1
ATOM 2569 N N . THR B 1 108 ? 2.693 2.482 -7.41 1 97.88 108 THR B N 1
ATOM 2570 C CA . THR B 1 108 ? 2.307 1.282 -8.141 1 97.88 108 THR B CA 1
ATOM 2571 C C . THR B 1 108 ? 1.559 0.311 -7.234 1 97.88 108 THR B C 1
ATOM 2573 O O . THR B 1 108 ? 0.524 -0.237 -7.617 1 97.88 108 THR B O 1
ATOM 2576 N N . PHE B 1 109 ? 2.107 0.164 -6.074 1 97.31 109 PHE B N 1
ATOM 2577 C CA . PHE B 1 109 ? 1.473 -0.711 -5.094 1 97.31 109 PHE B CA 1
ATOM 2578 C C . PHE B 1 109 ? 0.096 -0.183 -4.707 1 97.31 109 PHE B C 1
ATOM 2580 O O . PHE B 1 109 ? -0.858 -0.954 -4.586 1 97.31 109 PHE B O 1
ATOM 2587 N N . THR B 1 110 ? -0.022 1.101 -4.516 1 96.38 110 THR B N 1
ATOM 2588 C CA . THR B 1 110 ? -1.3 1.721 -4.184 1 96.38 110 THR B CA 1
ATOM 2589 C C . THR B 1 110 ? -2.318 1.488 -5.297 1 96.38 110 THR B C 1
ATOM 2591 O O . THR B 1 110 ? -3.465 1.124 -5.031 1 96.38 110 THR B O 1
ATOM 2594 N N . ALA B 1 111 ? -1.896 1.694 -6.531 1 96.38 111 ALA B N 1
ATOM 2595 C CA . ALA B 1 111 ? -2.773 1.452 -7.672 1 96.38 111 ALA B CA 1
ATOM 2596 C C . ALA B 1 111 ? -3.279 0.013 -7.68 1 96.38 111 ALA B C 1
ATOM 2598 O O . ALA B 1 111 ? -4.441 -0.242 -8 1 96.38 111 ALA B O 1
ATOM 2599 N N . PHE B 1 112 ? -2.389 -0.882 -7.324 1 96.81 112 PHE B N 1
ATOM 2600 C CA . PHE B 1 112 ? -2.701 -2.307 -7.289 1 96.81 112 PHE B CA 1
ATOM 2601 C C . PHE B 1 112 ? -3.742 -2.605 -6.219 1 96.81 112 PHE B C 1
ATOM 2603 O O . PHE B 1 112 ? -4.727 -3.303 -6.477 1 96.81 112 PHE B O 1
ATOM 2610 N N . ILE B 1 113 ? -3.582 -2.029 -5.023 1 94.62 113 ILE B N 1
ATOM 2611 C CA . ILE B 1 113 ? -4.441 -2.393 -3.9 1 94.62 113 ILE B CA 1
ATOM 2612 C C . ILE B 1 113 ? -5.828 -1.786 -4.098 1 94.62 113 ILE B C 1
ATOM 2614 O O . ILE B 1 113 ? -6.785 -2.184 -3.43 1 94.62 113 ILE B O 1
ATOM 2618 N N . LEU B 1 114 ? -5.953 -0.827 -4.973 1 92.94 114 LEU B N 1
ATOM 2619 C CA . LEU B 1 114 ? -7.242 -0.199 -5.234 1 92.94 114 LEU B CA 1
ATOM 2620 C C . LEU B 1 114 ? -8.086 -1.06 -6.168 1 92.94 114 LEU B C 1
ATOM 2622 O O . LEU B 1 114 ? -9.281 -0.818 -6.332 1 92.94 114 LEU B O 1
ATOM 2626 N N . LEU B 1 115 ? -7.477 -2.045 -6.785 1 91.75 115 LEU B N 1
ATOM 2627 C CA . LEU B 1 115 ? -8.234 -2.979 -7.609 1 91.75 115 LEU B CA 1
ATOM 2628 C C . LEU B 1 115 ? -9.18 -3.816 -6.746 1 91.75 115 LEU B C 1
ATOM 2630 O O . LEU B 1 115 ? -8.938 -3.994 -5.551 1 91.75 115 LEU B O 1
ATOM 2634 N N . THR B 1 116 ? -10.195 -4.32 -7.348 1 86.94 116 THR B N 1
ATOM 2635 C CA . THR B 1 116 ? -11.07 -5.258 -6.648 1 86.94 116 THR B CA 1
ATOM 2636 C C . THR B 1 116 ? -10.336 -6.566 -6.363 1 86.94 116 THR B C 1
ATOM 2638 O O . THR B 1 116 ? -9.391 -6.922 -7.074 1 86.94 116 THR B O 1
ATOM 2641 N N . PRO B 1 117 ? -10.75 -7.301 -5.352 1 84.62 117 PRO B N 1
ATOM 2642 C CA . PRO B 1 117 ? -10.109 -8.578 -5.051 1 84.62 117 PRO B CA 1
ATOM 2643 C C . PRO B 1 117 ? -10.055 -9.516 -6.258 1 84.62 117 PRO B C 1
ATOM 2645 O O . PRO B 1 117 ? -9.055 -10.195 -6.473 1 84.62 117 PRO B O 1
ATOM 2648 N N . LYS B 1 118 ? -11.055 -9.539 -7.051 1 87.19 118 LYS B N 1
ATOM 2649 C CA . LYS B 1 118 ? -11.102 -10.391 -8.234 1 87.19 118 LYS B CA 1
ATOM 2650 C C . LYS B 1 118 ? -9.984 -10.023 -9.219 1 87.19 118 LYS B C 1
ATOM 2652 O O . LYS B 1 118 ? -9.289 -10.906 -9.727 1 87.19 118 LYS B O 1
ATOM 2657 N N . LEU B 1 119 ? -9.82 -8.773 -9.406 1 91.56 119 LEU B N 1
ATOM 2658 C CA . LEU B 1 119 ? -8.797 -8.32 -10.352 1 91.56 119 LEU B CA 1
ATOM 2659 C C . LEU B 1 119 ? -7.402 -8.523 -9.773 1 91.56 119 LEU B C 1
ATOM 2661 O O . LEU B 1 119 ? -6.465 -8.844 -10.508 1 91.56 119 LEU B O 1
ATOM 2665 N N . ARG B 1 120 ? -7.254 -8.359 -8.484 1 93.81 120 ARG B N 1
ATOM 2666 C CA . ARG B 1 120 ? -5.953 -8.562 -7.848 1 93.81 120 ARG B CA 1
ATOM 2667 C C . ARG B 1 120 ? -5.508 -10.016 -7.969 1 93.81 120 ARG B C 1
ATOM 2669 O O . ARG B 1 120 ? -4.309 -10.297 -8.031 1 93.81 120 ARG B O 1
ATOM 2676 N N . SER B 1 121 ? -6.492 -10.922 -8.039 1 91.75 121 SER B N 1
ATOM 2677 C CA . SER B 1 121 ? -6.195 -12.352 -8.008 1 91.75 121 SER B CA 1
ATOM 2678 C C . SER B 1 121 ? -5.41 -12.781 -9.242 1 91.75 121 SER B C 1
ATOM 2680 O O . SER B 1 121 ? -4.785 -13.844 -9.242 1 91.75 121 SER B O 1
ATOM 2682 N N . VAL B 1 122 ? -5.438 -11.961 -10.273 1 95.12 122 VAL B N 1
ATOM 2683 C CA . VAL B 1 122 ? -4.734 -12.312 -11.5 1 95.12 122 VAL B CA 1
ATOM 2684 C C . VAL B 1 122 ? -3.26 -11.945 -11.383 1 95.12 122 VAL B C 1
ATOM 2686 O O . VAL B 1 122 ? -2.439 -12.344 -12.203 1 95.12 122 VAL B O 1
ATOM 2689 N N . PHE B 1 123 ? -2.908 -11.25 -10.312 1 96.94 123 PHE B N 1
ATOM 2690 C CA . PHE B 1 123 ? -1.55 -10.75 -10.148 1 96.94 123 PHE B CA 1
ATOM 2691 C C . PHE B 1 123 ? -0.742 -11.656 -9.234 1 96.94 123 PHE B C 1
ATOM 2693 O O . PHE B 1 123 ? -1.264 -12.164 -8.234 1 96.94 123 PHE B O 1
ATOM 2700 N N . ARG B 1 124 ? 0.476 -11.852 -9.531 1 96.06 124 ARG B N 1
ATOM 2701 C CA . ARG B 1 124 ? 1.527 -12.312 -8.633 1 96.06 124 ARG B CA 1
ATOM 2702 C C . ARG B 1 124 ? 2.525 -11.203 -8.328 1 96.06 124 ARG B C 1
ATOM 2704 O O . ARG B 1 124 ? 3.246 -10.75 -9.227 1 96.06 124 ARG B O 1
ATOM 2711 N N . VAL B 1 125 ? 2.561 -10.797 -7.117 1 97.06 125 VAL B N 1
ATOM 2712 C CA . VAL B 1 125 ? 3.387 -9.656 -6.734 1 97.06 125 VAL B CA 1
ATOM 2713 C C . VAL B 1 125 ? 4.77 -10.141 -6.309 1 97.06 125 VAL B C 1
ATOM 2715 O O . VAL B 1 125 ? 4.895 -10.977 -5.41 1 97.06 125 VAL B O 1
ATOM 2718 N N . ARG B 1 126 ? 5.734 -9.664 -6.93 1 95.81 126 ARG B N 1
ATOM 2719 C CA . ARG B 1 126 ? 7.121 -9.992 -6.633 1 95.81 126 ARG B CA 1
ATOM 2720 C C . ARG B 1 126 ? 7.863 -8.781 -6.074 1 95.81 126 ARG B C 1
ATOM 2722 O O . ARG B 1 126 ? 7.934 -7.738 -6.719 1 95.81 126 ARG B O 1
ATOM 2729 N N . ILE B 1 127 ? 8.414 -8.906 -4.93 1 94.31 127 ILE B N 1
ATOM 2730 C CA . ILE B 1 127 ? 9.18 -7.859 -4.27 1 94.31 127 ILE B CA 1
ATOM 2731 C C . ILE B 1 127 ? 10.641 -8.297 -4.133 1 94.31 127 ILE B C 1
ATOM 2733 O O . ILE B 1 127 ? 10.93 -9.297 -3.463 1 94.31 127 ILE B O 1
ATOM 2737 N N . ASP B 1 128 ? 11.5 -7.609 -4.766 1 87 128 ASP B N 1
ATOM 2738 C CA . ASP B 1 128 ? 12.914 -7.949 -4.707 1 87 128 ASP B CA 1
ATOM 2739 C C . ASP B 1 128 ? 13.539 -7.504 -3.387 1 87 128 ASP B C 1
ATOM 2741 O O . ASP B 1 128 ? 13.289 -6.387 -2.926 1 87 128 ASP B O 1
ATOM 2745 N N . LEU B 1 129 ? 14.273 -8.516 -2.934 1 82.75 129 LEU B N 1
ATOM 2746 C CA . LEU B 1 129 ? 15.023 -8.164 -1.734 1 82.75 129 LEU B CA 1
ATOM 2747 C C . LEU B 1 129 ? 16.422 -7.66 -2.094 1 82.75 129 LEU B C 1
ATOM 2749 O O . LEU B 1 129 ? 17.125 -8.297 -2.883 1 82.75 129 LEU B O 1
ATOM 2753 N N . GLU B 1 130 ? 16.734 -6.559 -2.268 1 75.31 130 GLU B N 1
ATOM 2754 C CA . GLU B 1 130 ? 17.938 -5.848 -2.648 1 75.31 130 GLU B CA 1
ATOM 2755 C C . GLU B 1 130 ? 19.172 -6.492 -2.02 1 75.31 130 GLU B C 1
ATOM 2757 O O . GLU B 1 130 ? 20.297 -6.043 -2.25 1 75.31 130 GLU B O 1
ATOM 2762 N N . THR B 1 131 ? 19.062 -7.582 -1.198 1 66.38 131 THR B N 1
ATOM 2763 C CA . THR B 1 131 ? 20.172 -8.172 -0.458 1 66.38 131 THR B CA 1
ATOM 2764 C C . THR B 1 131 ? 20.734 -9.383 -1.199 1 66.38 131 THR B C 1
ATOM 2766 O O . THR B 1 131 ? 21.703 -10 -0.747 1 66.38 131 THR B O 1
ATOM 2769 N N . GLY B 1 132 ? 20.312 -9.57 -2.363 1 64.5 132 GLY B N 1
ATOM 2770 C CA . GLY B 1 132 ? 20.719 -10.805 -3.018 1 64.5 132 GLY B CA 1
ATOM 2771 C C . GLY B 1 132 ? 19.969 -12.023 -2.51 1 64.5 132 GLY B C 1
ATOM 2772 O O . GLY B 1 132 ? 20.141 -13.125 -3.031 1 64.5 132 GLY B O 1
ATOM 2773 N N . ALA B 1 133 ? 19.25 -11.875 -1.466 1 64.88 133 ALA B N 1
ATOM 2774 C CA . ALA B 1 133 ? 18.594 -13 -0.798 1 64.88 133 ALA B CA 1
ATOM 2775 C C . ALA B 1 133 ? 17.328 -13.414 -1.538 1 64.88 133 ALA B C 1
ATOM 2777 O O . ALA B 1 133 ? 16.578 -14.281 -1.073 1 64.88 133 ALA B O 1
ATOM 2778 N N . GLY B 1 134 ? 17.156 -12.82 -2.645 1 82.19 134 GLY B N 1
ATOM 2779 C CA . GLY B 1 134 ? 16 -13.312 -3.369 1 82.19 134 GLY B CA 1
ATOM 2780 C C . GLY B 1 134 ? 14.828 -12.352 -3.355 1 82.19 134 GLY B C 1
ATOM 2781 O O . GLY B 1 134 ? 15.016 -11.133 -3.434 1 82.19 134 GLY B O 1
ATOM 2782 N N . SER B 1 135 ? 13.617 -12.969 -3.559 1 90.5 135 SER B N 1
ATOM 2783 C CA . SER B 1 135 ? 12.406 -12.172 -3.703 1 90.5 135 SER B CA 1
ATOM 2784 C C . SER B 1 135 ? 11.266 -12.742 -2.867 1 90.5 135 SER B C 1
ATOM 2786 O O . SER B 1 135 ? 11.32 -13.898 -2.439 1 90.5 135 SER B O 1
ATOM 2788 N N . ILE B 1 136 ? 10.438 -11.883 -2.434 1 92.19 136 ILE B N 1
ATOM 2789 C CA . ILE B 1 136 ? 9.164 -12.289 -1.861 1 92.19 136 ILE B CA 1
ATOM 2790 C C . ILE B 1 136 ? 8.102 -12.352 -2.959 1 92.19 136 ILE B C 1
ATOM 2792 O O . ILE B 1 136 ? 7.973 -11.43 -3.762 1 92.19 136 ILE B O 1
ATOM 2796 N N . ILE B 1 137 ? 7.445 -13.469 -3.012 1 93.56 137 ILE B N 1
ATOM 2797 C CA . ILE B 1 137 ? 6.352 -13.617 -3.969 1 93.56 137 ILE B CA 1
ATOM 2798 C C . ILE B 1 137 ? 5.035 -13.805 -3.223 1 93.56 137 ILE B C 1
ATOM 2800 O O . ILE B 1 137 ? 4.918 -14.688 -2.365 1 93.56 137 ILE B O 1
ATOM 2804 N N . ILE B 1 138 ? 4.055 -13 -3.557 1 94.5 138 ILE B N 1
ATOM 2805 C CA . ILE B 1 138 ? 2.754 -13.039 -2.895 1 94.5 138 ILE B CA 1
ATOM 2806 C C . ILE B 1 138 ? 1.642 -13.047 -3.939 1 94.5 138 ILE B C 1
ATOM 2808 O O . ILE B 1 138 ? 1.677 -12.266 -4.898 1 94.5 138 ILE B O 1
ATOM 2812 N N . SER B 1 139 ? 0.706 -13.969 -3.738 1 93.62 139 SER B N 1
ATOM 2813 C CA . SER B 1 139 ? -0.48 -13.891 -4.586 1 93.62 139 SER B CA 1
ATOM 2814 C C . SER B 1 139 ? -1.216 -12.57 -4.391 1 93.62 139 SER B C 1
ATOM 2816 O O . SER B 1 139 ? -1.377 -12.109 -3.262 1 93.62 139 SER B O 1
ATOM 2818 N N . GLY B 1 140 ? -1.611 -11.93 -5.461 1 95.19 140 GLY B N 1
ATOM 2819 C CA . GLY B 1 140 ? -2.359 -10.688 -5.359 1 95.19 140 GLY B CA 1
ATOM 2820 C C . GLY B 1 140 ? -3.617 -10.812 -4.523 1 95.19 140 GLY B C 1
ATOM 2821 O O . GLY B 1 140 ? -4.035 -9.859 -3.869 1 95.19 140 GLY B O 1
ATOM 2822 N N . ALA B 1 141 ? -4.184 -12 -4.496 1 91.44 141 ALA B N 1
ATOM 2823 C CA . ALA B 1 141 ? -5.395 -12.258 -3.721 1 91.44 141 ALA B CA 1
ATOM 2824 C C . ALA B 1 141 ? -5.113 -12.18 -2.225 1 91.44 141 ALA B C 1
ATOM 2826 O O . ALA B 1 141 ? -6.023 -11.938 -1.426 1 91.44 141 ALA B O 1
ATOM 2827 N N . GLU B 1 142 ? -3.883 -12.375 -1.854 1 93.38 142 GLU B N 1
ATOM 2828 C CA . GLU B 1 142 ? -3.527 -12.461 -0.44 1 93.38 142 GLU B CA 1
ATOM 2829 C C . GLU B 1 142 ? -3.205 -11.086 0.131 1 93.38 142 GLU B C 1
ATOM 2831 O O . GLU B 1 142 ? -3.055 -10.93 1.346 1 93.38 142 GLU B O 1
ATOM 2836 N N . ILE B 1 143 ? -3.057 -10.141 -0.717 1 92.81 143 ILE B N 1
ATOM 2837 C CA . ILE B 1 143 ? -2.834 -8.781 -0.24 1 92.81 143 ILE B CA 1
ATOM 2838 C C . ILE B 1 143 ? -4.172 -8.125 0.097 1 92.81 143 ILE B C 1
ATOM 2840 O O . ILE B 1 143 ? -4.996 -7.887 -0.79 1 92.81 143 ILE B O 1
ATOM 2844 N N . PHE B 1 144 ? -4.398 -7.902 1.347 1 88.31 144 PHE B N 1
ATOM 2845 C CA . PHE B 1 144 ? -5.695 -7.375 1.76 1 88.31 144 PHE B CA 1
ATOM 2846 C C . PHE B 1 144 ? -5.539 -5.996 2.389 1 88.31 144 PHE B C 1
ATOM 2848 O O . PHE B 1 144 ? -4.484 -5.668 2.932 1 88.31 144 PHE B O 1
ATOM 2855 N N . THR B 1 145 ? -6.59 -5.238 2.26 1 85 145 THR B N 1
ATOM 2856 C CA . THR B 1 145 ? -6.59 -3.875 2.773 1 85 145 THR B CA 1
ATOM 2857 C C . THR B 1 145 ? -7.695 -3.686 3.811 1 85 145 THR B C 1
ATOM 2859 O O . THR B 1 145 ? -7.832 -2.605 4.387 1 85 145 THR B O 1
ATOM 2862 N N . ASN B 1 146 ? -8.477 -4.688 4.023 1 82.31 146 ASN B N 1
ATOM 2863 C CA . ASN B 1 146 ? -9.609 -4.645 4.945 1 82.31 146 ASN B CA 1
ATOM 2864 C C . ASN B 1 146 ? -9.562 -5.809 5.934 1 82.31 146 ASN B C 1
ATOM 2866 O O . ASN B 1 146 ? -9.523 -6.973 5.527 1 82.31 146 ASN B O 1
ATOM 2870 N N . THR B 1 147 ? -9.602 -5.406 7.184 1 86.5 147 THR B N 1
ATOM 2871 C CA . THR B 1 147 ? -9.484 -6.426 8.219 1 86.5 147 THR B CA 1
ATOM 2872 C C . THR B 1 147 ? -10.852 -6.773 8.797 1 86.5 147 THR B C 1
ATOM 2874 O O . THR B 1 147 ? -10.945 -7.52 9.773 1 86.5 147 THR B O 1
ATOM 2877 N N . SER B 1 148 ? -11.852 -6.23 8.234 1 85.56 148 SER B N 1
ATOM 2878 C CA . SER B 1 148 ? -13.188 -6.473 8.766 1 85.56 148 SER B CA 1
ATOM 2879 C C . SER B 1 148 ? -13.609 -7.922 8.555 1 85.56 148 SER B C 1
ATOM 2881 O O . SER B 1 148 ? -13.664 -8.398 7.422 1 85.56 148 SER B O 1
ATOM 2883 N N . LEU B 1 149 ? -13.898 -8.609 9.68 1 91.56 149 LEU B N 1
ATOM 2884 C CA . LEU B 1 149 ? -14.383 -9.992 9.672 1 91.56 149 LEU B CA 1
ATOM 2885 C C . LEU B 1 149 ? -15.641 -10.125 10.523 1 91.56 149 LEU B C 1
ATOM 2887 O O . LEU B 1 149 ? -15.711 -9.586 11.633 1 91.56 149 LEU B O 1
ATOM 2891 N N . SER B 1 150 ? -16.594 -10.805 9.945 1 91.56 150 SER B N 1
ATOM 2892 C CA . SER B 1 150 ? -17.75 -11.141 10.781 1 91.56 150 SER B CA 1
ATOM 2893 C C . SER B 1 150 ? -17.375 -12.188 11.828 1 91.56 150 SER B C 1
ATOM 2895 O O . SER B 1 150 ? -16.344 -12.844 11.719 1 91.56 150 SER B O 1
ATOM 2897 N N . ARG B 1 151 ? -18.234 -12.328 12.75 1 92.56 151 ARG B N 1
ATOM 2898 C CA . ARG B 1 151 ? -18.016 -13.32 13.797 1 92.56 151 ARG B CA 1
ATOM 2899 C C . ARG B 1 151 ? -17.875 -14.719 13.211 1 92.56 151 ARG B C 1
ATOM 2901 O O . ARG B 1 151 ? -17 -15.492 13.625 1 92.56 151 ARG B O 1
ATOM 2908 N N . ASN B 1 152 ? -18.719 -15.016 12.242 1 94.31 152 ASN B N 1
ATOM 2909 C CA . ASN B 1 152 ? -18.672 -16.344 11.617 1 94.31 152 ASN B CA 1
ATOM 2910 C C . ASN B 1 152 ? -17.391 -16.531 10.82 1 94.31 152 ASN B C 1
ATOM 2912 O O . ASN B 1 152 ? -16.797 -17.609 10.844 1 94.31 152 ASN B O 1
ATOM 2916 N N . GLU B 1 153 ? -16.984 -15.477 10.148 1 95.75 153 GLU B N 1
ATOM 2917 C CA . GLU B 1 153 ? -15.734 -15.555 9.391 1 95.75 153 GLU B CA 1
ATOM 2918 C C . GLU B 1 153 ? -14.539 -15.797 10.32 1 95.75 153 GLU B C 1
ATOM 2920 O O . GLU B 1 153 ? -13.672 -16.625 10.023 1 95.75 153 GLU B O 1
ATOM 2925 N N . LEU B 1 154 ? -14.586 -15.094 11.383 1 95.25 154 LEU B N 1
ATOM 2926 C CA . LEU B 1 154 ? -13.523 -15.242 12.367 1 95.25 154 LEU B CA 1
ATOM 2927 C C . LEU B 1 154 ? -13.5 -16.656 12.938 1 95.25 154 LEU B C 1
ATOM 2929 O O . LEU B 1 154 ? -12.43 -17.266 13.062 1 95.25 154 LEU B O 1
ATOM 2933 N N . GLU B 1 155 ? -14.617 -17.141 13.25 1 95.62 155 GLU B N 1
ATOM 2934 C CA . GLU B 1 155 ? -14.727 -18.484 13.82 1 95.62 155 GLU B CA 1
ATOM 2935 C C . GLU B 1 155 ? -14.227 -19.547 12.844 1 95.62 155 GLU B C 1
ATOM 2937 O O . GLU B 1 155 ? -13.492 -20.453 13.234 1 95.62 155 GLU B O 1
ATOM 2942 N N . VAL B 1 156 ? -14.586 -19.406 11.68 1 97.25 156 VAL B N 1
ATOM 2943 C CA . VAL B 1 156 ? -14.172 -20.359 10.656 1 97.25 156 VAL B CA 1
ATOM 2944 C C . VAL B 1 156 ? -12.656 -20.328 10.508 1 97.25 156 VAL B C 1
ATOM 2946 O O . VAL B 1 156 ? -12.008 -21.391 10.453 1 97.25 156 VAL B O 1
ATOM 2949 N N . LEU B 1 157 ? -12.078 -19.094 10.461 1 97.25 157 LEU B N 1
ATOM 2950 C CA . LEU B 1 157 ? -10.633 -18.969 10.344 1 97.25 157 LEU B CA 1
ATOM 2951 C C . LEU B 1 157 ? -9.93 -19.625 11.523 1 97.25 157 LEU B C 1
ATOM 2953 O O . LEU B 1 157 ? -8.906 -20.297 11.344 1 97.25 157 LEU B O 1
ATOM 2957 N N . ARG B 1 158 ? -10.477 -19.453 12.656 1 96.75 158 ARG B N 1
ATOM 2958 C CA . ARG B 1 158 ? -9.875 -20.031 13.859 1 96.75 158 ARG B CA 1
ATOM 2959 C C . ARG B 1 158 ? -9.914 -21.562 13.805 1 96.75 158 ARG B C 1
ATOM 2961 O O . ARG B 1 158 ? -8.945 -22.219 14.18 1 96.75 158 ARG B O 1
ATOM 2968 N N . ILE B 1 159 ? -10.984 -22.094 13.383 1 97.38 159 ILE B N 1
ATOM 2969 C CA . ILE B 1 159 ? -11.148 -23.547 13.289 1 97.38 159 ILE B CA 1
ATOM 2970 C C . ILE B 1 159 ? -10.133 -24.125 12.305 1 97.38 159 ILE B C 1
ATOM 2972 O O . ILE B 1 159 ? -9.492 -25.141 12.594 1 97.38 159 ILE B O 1
ATOM 2976 N N . ILE B 1 160 ? -9.992 -23.438 11.195 1 97.88 160 ILE B N 1
ATOM 2977 C CA . ILE B 1 160 ? -9.047 -23.922 10.188 1 97.88 160 ILE B CA 1
ATOM 2978 C C . ILE B 1 160 ? -7.625 -23.844 10.727 1 97.88 160 ILE B C 1
ATOM 2980 O O . ILE B 1 160 ? -6.801 -24.719 10.461 1 97.88 160 ILE B O 1
ATOM 2984 N N . LEU B 1 161 ? -7.348 -22.75 11.438 1 96.69 161 LEU B N 1
ATOM 2985 C CA . LEU B 1 161 ? -6.035 -22.609 12.055 1 96.69 161 LEU B CA 1
ATOM 2986 C C . LEU B 1 161 ? -5.754 -23.781 12.992 1 96.69 161 LEU B C 1
ATOM 2988 O O . LEU B 1 161 ? -4.648 -24.328 12.992 1 96.69 161 LEU B O 1
ATOM 2992 N N . GLU B 1 162 ? -6.688 -24.203 13.727 1 97 162 GLU B N 1
ATOM 2993 C CA . GLU B 1 162 ? -6.562 -25.266 14.727 1 97 162 GLU B CA 1
ATOM 2994 C C . GLU B 1 162 ? -6.449 -26.641 14.062 1 97 162 GLU B C 1
ATOM 2996 O O . GLU B 1 162 ? -5.789 -27.531 14.594 1 97 162 GLU B O 1
ATOM 3001 N N . GLU B 1 163 ? -7.164 -26.781 13 1 97.62 163 GLU B N 1
ATOM 3002 C CA . GLU B 1 163 ? -7.168 -28.062 12.297 1 97.62 163 GLU B CA 1
ATOM 3003 C C . GLU B 1 163 ? -6.941 -27.859 10.797 1 97.62 163 GLU B C 1
ATOM 3005 O O . GLU B 1 163 ? -7.867 -28 10 1 97.62 163 GLU B O 1
ATOM 3010 N N . PRO B 1 164 ? -5.715 -27.641 10.445 1 97.81 164 PRO B N 1
ATOM 3011 C CA . PRO B 1 164 ? -5.422 -27.5 9.023 1 97.81 164 PRO B CA 1
ATOM 3012 C C . PRO B 1 164 ? -5.852 -28.719 8.203 1 97.81 164 PRO B C 1
ATOM 3014 O O . PRO B 1 164 ? -5.602 -29.859 8.602 1 97.81 164 PRO B O 1
ATOM 3017 N N . GLY B 1 165 ? -6.496 -28.5 7.113 1 98.12 165 GLY B N 1
ATOM 3018 C CA . GLY B 1 165 ? -6.973 -29.562 6.258 1 98.12 165 GLY B CA 1
ATOM 3019 C C . GLY B 1 165 ? -8.383 -30.031 6.598 1 98.12 165 GLY B C 1
ATOM 3020 O O . GLY B 1 165 ? -8.844 -31.047 6.098 1 98.12 165 GLY B O 1
ATOM 3021 N N . ILE B 1 166 ? -9.031 -29.344 7.398 1 98.19 166 ILE B N 1
ATOM 3022 C CA . ILE B 1 166 ? -10.398 -29.656 7.781 1 98.19 166 ILE B CA 1
ATOM 3023 C C . ILE B 1 166 ? -11.32 -29.5 6.578 1 98.19 166 ILE B C 1
ATOM 3025 O O . ILE B 1 166 ? -11.055 -28.688 5.684 1 98.19 166 ILE B O 1
ATOM 3029 N N . THR B 1 167 ? -12.414 -30.266 6.59 1 98.12 167 THR B N 1
ATOM 3030 C CA . THR B 1 167 ? -13.359 -30.234 5.48 1 98.12 167 THR B CA 1
ATOM 3031 C C . THR B 1 167 ? -14.562 -29.359 5.82 1 98.12 167 THR B C 1
ATOM 3033 O O . THR B 1 167 ? -14.766 -28.984 6.98 1 98.12 167 THR B O 1
ATOM 3036 N N . LEU B 1 168 ? -15.25 -29.047 4.707 1 97.94 168 LEU B N 1
ATOM 3037 C CA . LEU B 1 168 ? -16.469 -28.25 4.863 1 97.94 168 LEU B CA 1
ATOM 3038 C C . LEU B 1 168 ? -17.406 -28.906 5.871 1 97.94 168 LEU B C 1
ATOM 3040 O O . LEU B 1 168 ? -17.938 -28.234 6.762 1 97.94 168 LEU B O 1
ATOM 3044 N N . SER B 1 169 ? -17.609 -30.188 5.766 1 97.19 169 SER B N 1
ATOM 3045 C CA . SER B 1 169 ? -18.547 -30.922 6.617 1 97.19 169 SER B CA 1
ATOM 3046 C C . SER B 1 169 ? -18.125 -30.859 8.086 1 97.19 169 SER B C 1
ATOM 3048 O O . SER B 1 169 ? -18.953 -30.641 8.961 1 97.19 169 SER B O 1
ATOM 3050 N N . ARG B 1 170 ? -16.891 -31 8.344 1 97.69 170 ARG B N 1
ATOM 3051 C CA . ARG B 1 170 ? -16.391 -30.969 9.719 1 97.69 170 ARG B CA 1
ATOM 3052 C C . ARG B 1 170 ? -16.516 -29.578 10.32 1 97.69 170 ARG B C 1
ATOM 3054 O O . ARG B 1 170 ? -16.797 -29.438 11.508 1 97.69 170 ARG B O 1
ATOM 3061 N N . ILE B 1 171 ? -16.25 -28.531 9.516 1 98.12 171 ILE B N 1
ATOM 3062 C CA . ILE B 1 171 ? -16.422 -27.156 9.992 1 98.12 171 ILE B CA 1
ATOM 3063 C C . ILE B 1 171 ? -17.891 -26.938 10.367 1 98.12 171 ILE B C 1
ATOM 3065 O O . ILE B 1 171 ? -18.188 -26.359 11.422 1 98.12 171 ILE B O 1
ATOM 3069 N N . SER B 1 172 ? -18.75 -27.391 9.469 1 97.44 172 SER B N 1
ATOM 3070 C CA . SER B 1 172 ? -20.172 -27.281 9.695 1 97.44 172 SER B CA 1
ATOM 3071 C C . SER B 1 172 ? -20.578 -27.922 11.023 1 97.44 172 SER B C 1
ATOM 3073 O O . SER B 1 172 ? -21.344 -27.344 11.789 1 97.44 172 SER B O 1
ATOM 3075 N N . ASP B 1 173 ? -20.031 -29.031 11.328 1 96.38 173 ASP B N 1
ATOM 3076 C CA . ASP B 1 173 ? -20.328 -29.781 12.547 1 96.38 173 ASP B CA 1
ATOM 3077 C C . ASP B 1 173 ? -19.844 -29.016 13.781 1 96.38 173 ASP B C 1
ATOM 3079 O O . ASP B 1 173 ? -20.516 -29.016 14.82 1 96.38 173 ASP B O 1
ATOM 3083 N N . ARG B 1 174 ? -18.766 -28.344 13.641 1 94.69 174 ARG B N 1
ATOM 3084 C CA . ARG B 1 174 ? -18.141 -27.656 14.773 1 94.69 174 ARG B CA 1
ATOM 3085 C C . ARG B 1 174 ? -18.891 -26.375 15.117 1 94.69 174 ARG B C 1
ATOM 3087 O O . ARG B 1 174 ? -19.031 -26.047 16.297 1 94.69 174 ARG B O 1
ATOM 3094 N N . ILE B 1 175 ? -19.25 -25.641 14.078 1 94.19 175 ILE B N 1
ATOM 3095 C CA . ILE B 1 175 ? -19.891 -24.359 14.297 1 94.19 175 ILE B CA 1
ATOM 3096 C C . ILE B 1 175 ? -21.406 -24.547 14.453 1 94.19 175 ILE B C 1
ATOM 3098 O O . ILE B 1 175 ? -22.109 -23.641 14.914 1 94.19 175 ILE B O 1
ATOM 3102 N N . VAL B 1 176 ? -21.984 -25.688 14.141 1 92.81 176 VAL B N 1
ATOM 3103 C CA . VAL B 1 176 ? -23.391 -26.031 14.211 1 92.81 176 VAL B CA 1
ATOM 3104 C C . VAL B 1 176 ? -24.203 -25.109 13.312 1 92.81 176 VAL B C 1
ATOM 3106 O O . VAL B 1 176 ? -25.141 -24.453 13.773 1 92.81 176 VAL B O 1
ATOM 3109 N N . LYS B 1 177 ? -23.828 -25.062 12.016 1 95.81 177 LYS B N 1
ATOM 3110 C CA . LYS B 1 177 ? -24.516 -24.328 10.953 1 95.81 177 LYS B CA 1
ATOM 3111 C C . LYS B 1 177 ? -24.625 -25.172 9.695 1 95.81 177 LYS B C 1
ATOM 3113 O O . LYS B 1 177 ? -23.797 -26.047 9.453 1 95.81 177 LYS B O 1
ATOM 3118 N N . PRO B 1 178 ? -25.641 -24.953 8.93 1 96.38 178 PRO B N 1
ATOM 3119 C CA . PRO B 1 178 ? -25.797 -25.703 7.688 1 96.38 178 PRO B CA 1
ATOM 3120 C C . PRO B 1 178 ? -24.578 -25.578 6.77 1 96.38 178 PRO B C 1
ATOM 3122 O O . PRO B 1 178 ? -23.953 -24.531 6.715 1 96.38 178 PRO B O 1
ATOM 3125 N N . ALA B 1 179 ? -24.375 -26.672 6.012 1 96.06 179 ALA B N 1
ATOM 3126 C CA . ALA B 1 179 ? -23.234 -26.703 5.086 1 96.06 179 ALA B CA 1
ATOM 3127 C C . ALA B 1 179 ? -23.312 -25.562 4.078 1 96.06 179 ALA B C 1
ATOM 3129 O O . ALA B 1 179 ? -22.297 -25.031 3.656 1 96.06 179 ALA B O 1
ATOM 3130 N N . SER B 1 180 ? -24.516 -25.25 3.732 1 96.69 180 SER B N 1
ATOM 3131 C CA . SER B 1 180 ? -24.703 -24.172 2.77 1 96.69 180 SER B CA 1
ATOM 3132 C C . SER B 1 180 ? -24.203 -22.844 3.322 1 96.69 180 SER B C 1
ATOM 3134 O O . SER B 1 180 ? -23.625 -22.031 2.586 1 96.69 180 SER B O 1
ATOM 3136 N N . SER B 1 181 ? -24.359 -22.609 4.582 1 96.19 181 SER B N 1
ATOM 3137 C CA . SER B 1 181 ? -23.891 -21.391 5.242 1 96.19 181 SER B CA 1
ATOM 3138 C C . SER B 1 181 ? -22.359 -21.359 5.301 1 96.19 181 SER B C 1
ATOM 3140 O O . SER B 1 181 ? -21.75 -20.328 5.027 1 96.19 181 SER B O 1
ATOM 3142 N N . ILE B 1 182 ? -21.844 -22.484 5.629 1 97.62 182 ILE B N 1
ATOM 3143 C CA . ILE B 1 182 ? -20.391 -22.562 5.742 1 97.62 182 ILE B CA 1
ATOM 3144 C C . ILE B 1 182 ? -19.75 -22.406 4.359 1 97.62 182 ILE B C 1
ATOM 3146 O O . ILE B 1 182 ? -18.719 -21.75 4.219 1 97.62 182 ILE B O 1
ATOM 3150 N N . HIS B 1 183 ? -20.422 -22.953 3.432 1 97.69 183 HIS B N 1
ATOM 3151 C CA . HIS B 1 183 ? -19.938 -22.828 2.062 1 97.69 183 HIS B CA 1
ATOM 3152 C C . HIS B 1 183 ? -19.828 -21.359 1.65 1 97.69 183 HIS B C 1
ATOM 3154 O O . HIS B 1 183 ? -18.828 -20.953 1.049 1 97.69 183 HIS B O 1
ATOM 3160 N N . ARG B 1 184 ? -20.812 -20.625 1.987 1 97.31 184 ARG B N 1
ATOM 3161 C CA . ARG B 1 184 ? -20.812 -19.203 1.653 1 97.31 184 ARG B CA 1
ATOM 3162 C C . ARG B 1 184 ? -19.672 -18.469 2.354 1 97.31 184 ARG B C 1
ATOM 3164 O O . ARG B 1 184 ? -19.016 -17.625 1.752 1 97.31 184 ARG B O 1
ATOM 3171 N N . ILE B 1 185 ? -19.484 -18.75 3.566 1 97.12 185 ILE B N 1
ATOM 3172 C CA . ILE B 1 185 ? -18.422 -18.125 4.352 1 97.12 185 ILE B CA 1
ATOM 3173 C C . ILE B 1 185 ? -17.062 -18.484 3.77 1 97.12 185 ILE B C 1
ATOM 3175 O O . ILE B 1 185 ? -16.203 -17.625 3.584 1 97.12 185 ILE B O 1
ATOM 3179 N N . LEU B 1 186 ? -16.906 -19.75 3.416 1 97.62 186 LEU B N 1
ATOM 3180 C CA . LEU B 1 186 ? -15.641 -20.234 2.857 1 97.62 186 LEU B CA 1
ATOM 3181 C C . LEU B 1 186 ? -15.375 -19.594 1.498 1 97.62 186 LEU B C 1
ATOM 3183 O O . LEU B 1 186 ? -14.234 -19.234 1.184 1 97.62 186 LEU B O 1
ATOM 3187 N N . LYS B 1 187 ? -16.422 -19.484 0.747 1 96.38 187 LYS B N 1
ATOM 3188 C CA . LYS B 1 187 ? -16.266 -18.844 -0.557 1 96.38 187 LYS B CA 1
ATOM 3189 C C . LYS B 1 187 ? -15.766 -17.422 -0.413 1 96.38 187 LYS B C 1
ATOM 3191 O O . LYS B 1 187 ? -14.852 -17 -1.125 1 96.38 187 LYS B O 1
ATOM 3196 N N . LYS B 1 188 ? -16.312 -16.672 0.516 1 94.5 188 LYS B N 1
ATOM 3197 C CA . LYS B 1 188 ? -15.891 -15.305 0.782 1 94.5 188 LYS B CA 1
ATOM 3198 C C . LYS B 1 188 ? -14.43 -15.258 1.222 1 94.5 188 LYS B C 1
ATOM 3200 O O . LYS B 1 188 ? -13.664 -14.422 0.747 1 94.5 188 LYS B O 1
ATOM 3205 N N . LEU B 1 189 ? -14.047 -16.188 2.062 1 95.75 189 LEU B N 1
ATOM 3206 C CA . LEU B 1 189 ? -12.688 -16.203 2.604 1 95.75 189 LEU B CA 1
ATOM 3207 C C . LEU B 1 189 ? -11.688 -16.625 1.533 1 95.75 189 LEU B C 1
ATOM 3209 O O . LEU B 1 189 ? -10.547 -16.156 1.531 1 95.75 189 LEU B O 1
ATOM 3213 N N . LEU B 1 190 ? -12.148 -17.516 0.575 1 94.56 190 LEU B N 1
ATOM 3214 C CA . LEU B 1 190 ? -11.328 -17.891 -0.57 1 94.56 190 LEU B CA 1
ATOM 3215 C C . LEU B 1 190 ? -11.117 -16.703 -1.504 1 94.56 190 LEU B C 1
ATOM 3217 O O . LEU B 1 190 ? -9.984 -16.438 -1.917 1 94.56 190 LEU B O 1
ATOM 3221 N N . ASP B 1 191 ? -12.188 -15.945 -1.646 1 91.38 191 ASP B N 1
ATOM 3222 C CA . ASP B 1 191 ? -12.133 -14.797 -2.539 1 91.38 191 ASP B CA 1
ATOM 3223 C C . ASP B 1 191 ? -11.219 -13.711 -1.979 1 91.38 191 ASP B C 1
ATOM 3225 O O . ASP B 1 191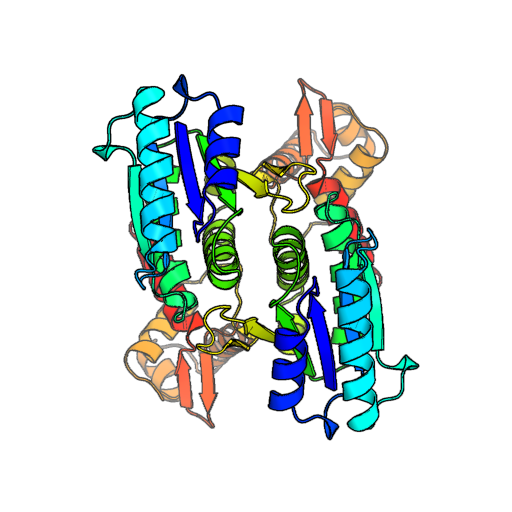 ? -10.555 -12.992 -2.736 1 91.38 191 ASP B O 1
ATOM 3229 N N . ARG B 1 192 ? -11.133 -13.664 -0.688 1 91.56 192 ARG B N 1
ATOM 3230 C CA . ARG B 1 192 ? -10.32 -12.641 -0.034 1 91.56 192 ARG B CA 1
ATOM 3231 C C . ARG B 1 192 ? -8.883 -13.117 0.148 1 91.56 192 ARG B C 1
ATOM 3233 O O . ARG B 1 192 ? -8.039 -12.367 0.65 1 91.56 192 ARG B O 1
ATOM 3240 N N . GLY B 1 193 ? -8.672 -14.312 -0.159 1 92.75 193 GLY B N 1
ATOM 3241 C CA . GLY B 1 193 ? -7.316 -14.844 -0.117 1 92.75 193 GLY B CA 1
ATOM 3242 C C . GLY B 1 193 ? -6.895 -15.297 1.27 1 92.75 193 GLY B C 1
ATOM 3243 O O . GLY B 1 193 ? -5.715 -15.562 1.51 1 92.75 193 GLY B O 1
ATOM 3244 N N . PHE B 1 194 ? -7.789 -15.43 2.182 1 96.06 194 PHE B N 1
ATOM 3245 C CA . PHE B 1 194 ? -7.449 -15.781 3.555 1 96.06 194 PHE B CA 1
ATOM 3246 C C . PHE B 1 194 ? -7.355 -17.297 3.719 1 96.06 194 PHE B C 1
ATOM 3248 O O . PHE B 1 194 ? -6.695 -17.781 4.637 1 96.06 194 PHE B O 1
ATOM 3255 N N . VAL B 1 195 ? -8.062 -18.047 2.809 1 97 195 VAL B N 1
ATOM 3256 C CA . VAL B 1 195 ? -8.125 -19.5 2.871 1 97 195 VAL B CA 1
ATOM 3257 C C . VAL B 1 195 ? -7.719 -20.094 1.524 1 97 195 VAL B C 1
ATOM 3259 O O . VAL B 1 195 ? -7.906 -19.469 0.48 1 97 195 VAL B O 1
ATOM 3262 N N . ARG B 1 196 ? -7.145 -21.188 1.6 1 95.62 196 ARG B N 1
ATOM 3263 C CA . ARG B 1 196 ? -6.824 -21.984 0.42 1 95.62 196 ARG B CA 1
ATOM 3264 C C . ARG B 1 196 ? -7.523 -23.344 0.47 1 95.62 196 ARG B C 1
ATOM 3266 O O . ARG B 1 196 ? -7.762 -23.891 1.551 1 95.62 196 ARG B O 1
ATOM 3273 N N . ARG B 1 197 ? -7.789 -23.828 -0.722 1 96.62 197 ARG B N 1
ATOM 3274 C CA . ARG B 1 197 ? -8.477 -25.109 -0.816 1 96.62 197 ARG B CA 1
ATOM 3275 C C . ARG B 1 197 ? -7.664 -26.109 -1.636 1 96.62 197 ARG B C 1
ATOM 3277 O O . ARG B 1 197 ? -7.16 -25.781 -2.711 1 96.62 197 ARG B O 1
ATOM 3284 N N . GLU B 1 198 ? -7.418 -27.25 -1.148 1 97.06 198 GLU B N 1
ATOM 3285 C CA . GLU B 1 198 ? -6.84 -28.391 -1.843 1 97.06 198 GLU B CA 1
ATOM 3286 C C . GLU B 1 198 ? -7.801 -29.578 -1.838 1 97.06 198 GLU B C 1
ATOM 3288 O O . GLU B 1 198 ? -7.852 -30.344 -0.87 1 97.06 198 GLU B O 1
ATOM 3293 N N . GLY B 1 199 ? -8.391 -29.75 -2.957 1 96.5 199 GLY B N 1
ATOM 3294 C CA . GLY B 1 199 ? -9.469 -30.734 -2.959 1 96.5 199 GLY B CA 1
ATOM 3295 C C . GLY B 1 199 ? -10.633 -30.328 -2.074 1 96.5 199 GLY B C 1
ATOM 3296 O O . GLY B 1 199 ? -11.234 -29.266 -2.27 1 96.5 199 GLY B O 1
ATOM 3297 N N . ASN B 1 200 ? -10.875 -31.172 -1.061 1 97.12 200 ASN B N 1
ATOM 3298 C CA . ASN B 1 200 ? -11.961 -30.875 -0.137 1 97.12 200 ASN B CA 1
ATOM 3299 C C . ASN B 1 200 ? -11.43 -30.391 1.214 1 97.12 200 ASN B C 1
ATOM 3301 O O . ASN B 1 200 ? -12.18 -30.344 2.195 1 97.12 200 ASN B O 1
ATOM 3305 N N . LYS B 1 201 ? -10.195 -30.016 1.189 1 98.5 201 LYS B N 1
ATOM 3306 C CA . LYS B 1 201 ? -9.547 -29.609 2.436 1 98.5 201 LYS B CA 1
ATOM 3307 C C . LYS B 1 201 ? -9.203 -28.125 2.428 1 98.5 201 LYS B C 1
ATOM 3309 O O . LYS B 1 201 ? -8.812 -27.578 1.395 1 98.5 201 LYS B O 1
ATOM 3314 N N . TYR B 1 202 ? -9.32 -27.5 3.588 1 98.38 202 TYR B N 1
ATOM 3315 C CA . TYR B 1 202 ? -9.102 -26.062 3.693 1 98.38 202 TYR B CA 1
ATOM 3316 C C . TYR B 1 202 ? -7.922 -25.75 4.602 1 98.38 202 TYR B C 1
ATOM 3318 O O . TYR B 1 202 ? -7.73 -26.406 5.629 1 98.38 202 TYR B O 1
ATOM 3326 N N . TYR B 1 203 ? -7.133 -24.797 4.207 1 98.19 203 TYR B N 1
ATOM 3327 C CA . TYR B 1 203 ? -5.973 -24.312 4.941 1 98.19 203 TYR B CA 1
ATOM 3328 C C . TYR B 1 203 ? -5.98 -22.797 5.023 1 98.19 203 TYR B C 1
ATOM 3330 O O . TYR B 1 203 ? -6.535 -22.109 4.152 1 98.19 203 TYR B O 1
ATOM 3338 N N . LEU B 1 204 ? -5.34 -22.281 6.066 1 97.25 204 LEU B N 1
ATOM 3339 C CA . LEU B 1 204 ? -5.129 -20.828 6.09 1 97.25 204 LEU B CA 1
ATOM 3340 C C . LEU B 1 204 ? -3.994 -20.438 5.152 1 97.25 204 LEU B C 1
ATOM 3342 O O . LEU B 1 204 ? -2.984 -21.141 5.059 1 97.25 204 LEU B O 1
ATOM 3346 N N . SER B 1 205 ? -4.195 -19.359 4.434 1 94.88 205 SER B N 1
ATOM 3347 C CA . SER B 1 205 ? -3.076 -18.703 3.762 1 94.88 205 SER B CA 1
ATOM 3348 C C . SER B 1 205 ? -2.248 -17.875 4.738 1 94.88 205 SER B C 1
ATOM 3350 O O . SER B 1 205 ? -2.658 -17.656 5.883 1 94.88 205 SER B O 1
ATOM 3352 N N . PRO B 1 206 ? -1.067 -17.438 4.293 1 91.94 206 PRO B N 1
ATOM 3353 C CA . PRO B 1 206 ? -0.327 -16.5 5.133 1 91.94 206 PRO B CA 1
ATOM 3354 C C . PRO B 1 206 ? -1.138 -15.25 5.477 1 91.94 206 PRO B C 1
ATOM 3356 O O . PRO B 1 206 ? -1.099 -14.773 6.617 1 91.94 206 PRO B O 1
ATOM 3359 N N . ALA B 1 207 ? -1.848 -14.781 4.527 1 93.88 207 ALA B N 1
ATOM 3360 C CA . ALA B 1 207 ? -2.719 -13.633 4.758 1 93.88 207 ALA B CA 1
ATOM 3361 C C . ALA B 1 207 ? -3.791 -13.953 5.797 1 93.88 207 ALA B C 1
ATOM 3363 O O . ALA B 1 207 ? -4.125 -13.117 6.637 1 93.88 207 ALA B O 1
ATOM 3364 N N . GLY B 1 208 ? -4.301 -15.172 5.699 1 95 208 GLY B N 1
ATOM 3365 C CA . GLY B 1 208 ? -5.305 -15.602 6.66 1 95 208 GLY B CA 1
ATOM 3366 C C . GLY B 1 208 ? -4.785 -15.648 8.086 1 95 208 GLY B C 1
ATOM 3367 O O . GLY B 1 208 ? -5.473 -15.211 9.016 1 95 208 GLY B O 1
ATOM 3368 N N . ARG B 1 209 ? -3.662 -16.125 8.227 1 93.94 209 ARG B N 1
ATOM 3369 C CA . ARG B 1 209 ? -3.041 -16.156 9.547 1 93.94 209 ARG B CA 1
ATOM 3370 C C . ARG B 1 209 ? -2.787 -14.742 10.062 1 93.94 209 ARG B C 1
ATOM 3372 O O . ARG B 1 209 ? -3.059 -14.438 11.227 1 93.94 209 ARG B O 1
ATOM 3379 N N . ALA B 1 210 ? -2.367 -13.93 9.172 1 92.56 210 ALA B N 1
ATOM 3380 C CA . ALA B 1 210 ? -2.031 -12.555 9.523 1 92.56 210 ALA B CA 1
ATOM 3381 C C . ALA B 1 210 ? -3.27 -11.789 9.977 1 92.56 210 ALA B C 1
ATOM 3383 O O . ALA B 1 210 ? -3.232 -11.07 10.984 1 92.56 210 ALA B O 1
ATOM 3384 N N . VAL B 1 211 ? -4.297 -11.93 9.219 1 93.56 211 VAL B N 1
ATOM 3385 C CA . VAL B 1 211 ? -5.492 -11.164 9.547 1 93.56 211 VAL B CA 1
ATOM 3386 C C . VAL B 1 211 ? -6.027 -11.594 10.914 1 93.56 211 VAL B C 1
ATOM 3388 O O . VAL B 1 211 ? -6.527 -10.766 11.68 1 93.56 211 VAL B O 1
ATOM 3391 N N . LEU B 1 212 ? -5.914 -12.867 11.266 1 92.56 212 LEU B N 1
ATOM 3392 C CA . LEU B 1 212 ? -6.328 -13.359 12.578 1 92.56 212 LEU B CA 1
ATOM 3393 C C . LEU B 1 212 ? -5.516 -12.695 13.688 1 92.56 212 LEU B C 1
ATOM 3395 O O . LEU B 1 212 ? -6.07 -12.289 14.711 1 92.56 212 LEU B O 1
ATOM 3399 N N . GLU B 1 213 ? -4.32 -12.578 13.406 1 89.44 213 GLU B N 1
ATOM 3400 C CA . GLU B 1 213 ? -3.428 -11.992 14.398 1 89.44 213 GLU B CA 1
ATOM 3401 C C . GLU B 1 213 ? -3.668 -10.492 14.547 1 89.44 213 GLU B C 1
ATOM 3403 O O . GLU B 1 213 ? -3.617 -9.953 15.656 1 89.44 213 GLU B O 1
ATOM 3408 N N . ILE B 1 214 ? -3.959 -9.852 13.508 1 89.75 214 ILE B N 1
ATOM 3409 C CA . ILE B 1 214 ? -4.164 -8.406 13.5 1 89.75 214 ILE B CA 1
ATOM 3410 C C . ILE B 1 214 ? -5.504 -8.078 14.156 1 89.75 214 ILE B C 1
ATOM 3412 O O . ILE B 1 214 ? -5.578 -7.188 15.008 1 89.75 214 ILE B O 1
ATOM 3416 N N . VAL B 1 215 ? -6.504 -8.789 13.711 1 84.44 215 VAL B N 1
ATOM 3417 C CA . VAL B 1 215 ? -7.84 -8.547 14.25 1 84.44 215 VAL B CA 1
ATOM 3418 C C . VAL B 1 215 ? -7.883 -8.922 15.727 1 84.44 215 VAL B C 1
ATOM 3420 O O . VAL B 1 215 ? -8.547 -8.266 16.531 1 84.44 215 VAL B O 1
ATOM 3423 N N . GLY B 1 216 ? -7.277 -10.008 16.062 1 76.69 216 GLY B N 1
ATOM 3424 C CA . GLY B 1 216 ? -7.211 -10.406 17.469 1 76.69 216 GLY B CA 1
ATOM 3425 C C . GLY B 1 216 ? -6.656 -9.32 18.359 1 76.69 216 GLY B C 1
ATOM 3426 O O . GLY B 1 216 ? -7.078 -9.18 19.516 1 76.69 216 GLY B O 1
ATOM 3427 N N . ARG B 1 217 ? -5.867 -8.555 17.891 1 70.06 217 ARG B N 1
ATOM 3428 C CA . ARG B 1 217 ? -5.227 -7.496 18.656 1 70.06 217 ARG B CA 1
ATOM 3429 C C . ARG B 1 217 ? -6.109 -6.254 18.719 1 70.06 217 ARG B C 1
ATOM 3431 O O . ARG B 1 217 ? -6.094 -5.523 19.719 1 70.06 217 ARG B O 1
ATOM 3438 N N . GLU B 1 218 ? -6.848 -5.984 17.672 1 65.19 218 GLU B N 1
ATOM 3439 C CA . GLU B 1 218 ? -7.742 -4.832 17.656 1 65.19 218 GLU B CA 1
ATOM 3440 C C . GLU B 1 218 ? -8.891 -5.008 18.656 1 65.19 218 GLU B C 1
ATOM 3442 O O . GLU B 1 218 ? -9.383 -4.031 19.219 1 65.19 218 GLU B O 1
ATOM 3447 N N . ASP B 1 219 ? -9.352 -6.219 18.719 1 54.75 219 ASP B N 1
ATOM 3448 C CA . ASP B 1 219 ? -10.414 -6.531 19.656 1 54.75 219 ASP B CA 1
ATOM 3449 C C . ASP B 1 219 ? -9.93 -6.375 21.109 1 54.75 219 ASP B C 1
ATOM 3451 O O . ASP B 1 219 ? -10.734 -6.184 22.016 1 54.75 219 ASP B O 1
ATOM 3455 N N . LEU B 1 220 ? -8.617 -6.562 21.281 1 41.84 220 LEU B N 1
ATOM 3456 C CA . LEU B 1 220 ? -8.055 -6.441 22.609 1 41.84 220 LEU B CA 1
ATOM 3457 C C . LEU B 1 220 ? -7.844 -4.977 22.984 1 41.84 220 LEU B C 1
ATOM 3459 O O . LEU B 1 220 ? -7.602 -4.656 24.156 1 41.84 220 LEU B O 1
ATOM 3463 N N . ILE B 1 221 ? -7.934 -4.145 22.016 1 43.56 221 ILE B N 1
ATOM 3464 C CA . ILE B 1 221 ? -7.727 -2.74 22.359 1 43.56 221 ILE B CA 1
ATOM 3465 C C . ILE B 1 221 ? -9.062 -1.997 22.312 1 43.56 221 ILE B C 1
ATOM 3467 O O . ILE B 1 221 ? -9.828 -2.146 21.359 1 43.56 221 ILE B O 1
#

Foldseek 3Di:
DEEEEEADLDLVLVVVVCVVCQLQNHAAYEYEYEPDDDVSRVVSLVVVLVVSVVSPYHSVRYYYDYDHLVPLVRLLVVLLVVLVVVLVPAQAYEYELEHDDPSNSVSNVSSLQPDDLSSQQRYWYWYADPPVPGIDIDGSLLDHDDLDDDPLLLLLLVVCVVPPFDFLVVSCVVVVHDSVVSVVSVVVCVSSQQWDDDPRTIHGDPSVVVSNVVVVVVVVD/DEEEEEADLDLVLVVVVCVVCQLQNHAAYEYEYEPDDDVSRVVSLVVVLVVSVVSPYHSVRYYYDYDHLVPLVRLLVVLLVVLVVVLVPAQAYEYELEHDDPSNSVSNVSSLQPDDLSSQQRYWYWYADPPVPGIDIDGSLLDHDDLDDDPLLLLLLVVCVVPFFDFLVVSCVVVVHDSVVSVVSVVVCVSSQQWDDDPRTIHGDPSVVVSNVVVVVVVVD

Organism: Staphylothermus marinus (strain ATCC 43588 / DSM 3639 / JCM 9404 / F1) (NCBI:txid399550)